Protein AF-A0A2V7NCJ1-F1 (afdb_monomer_lite)

Structure (mmCIF, N/CA/C/O backbone):
data_AF-A0A2V7NCJ1-F1
#
_entry.id   AF-A0A2V7NCJ1-F1
#
loop_
_atom_site.group_PDB
_atom_site.id
_atom_site.type_symbol
_atom_site.label_atom_id
_atom_site.label_alt_id
_atom_site.label_comp_id
_atom_site.label_asym_id
_atom_site.label_entity_id
_atom_site.label_seq_id
_atom_site.pdbx_PDB_ins_code
_atom_site.Cartn_x
_atom_site.Cartn_y
_atom_site.Cartn_z
_atom_site.occupancy
_atom_site.B_iso_or_equiv
_atom_site.auth_seq_id
_atom_site.auth_comp_id
_atom_site.auth_asym_id
_atom_site.auth_atom_id
_atom_site.pdbx_PDB_model_num
ATOM 1 N N . MET A 1 1 ? -5.889 59.693 -42.603 1.00 35.53 1 MET A N 1
ATOM 2 C CA . MET A 1 1 ? -6.412 58.778 -43.641 1.00 35.53 1 MET A CA 1
ATOM 3 C C . MET A 1 1 ? -6.091 57.349 -43.224 1.00 35.53 1 MET A C 1
ATOM 5 O O . MET A 1 1 ? -4.919 57.024 -43.203 1.00 35.53 1 MET A O 1
ATOM 9 N N . ASN A 1 2 ? -7.131 56.576 -42.871 1.00 34.09 2 ASN A N 1
ATOM 10 C CA . ASN A 1 2 ? -7.208 55.107 -42.706 1.00 34.09 2 ASN A CA 1
ATOM 11 C C . ASN A 1 2 ? -6.248 54.389 -41.733 1.00 34.09 2 ASN A C 1
ATOM 13 O O . ASN A 1 2 ? -5.055 54.616 -41.759 1.00 34.09 2 ASN A O 1
ATOM 17 N N . ARG A 1 3 ? -6.632 53.391 -40.930 1.00 34.22 3 ARG A N 1
ATOM 18 C CA . ARG A 1 3 ? -7.898 52.811 -40.436 1.00 34.22 3 ARG A CA 1
ATOM 19 C C . ARG A 1 3 ? -7.436 51.680 -39.490 1.00 34.22 3 ARG A C 1
ATOM 21 O O . ARG A 1 3 ? -6.764 50.765 -39.939 1.00 34.22 3 ARG A O 1
ATOM 28 N N . ILE A 1 4 ? -7.779 51.763 -38.205 1.00 40.84 4 ILE A N 1
ATOM 29 C CA . ILE A 1 4 ? -8.495 50.714 -37.450 1.00 40.84 4 ILE A CA 1
ATOM 30 C C . ILE A 1 4 ? -8.145 49.260 -37.824 1.00 40.84 4 ILE A C 1
ATOM 32 O O . ILE A 1 4 ? -8.660 48.752 -38.813 1.00 40.84 4 ILE A O 1
ATOM 36 N N . THR A 1 5 ? -7.449 48.550 -36.928 1.00 34.31 5 THR A N 1
ATOM 37 C CA . THR A 1 5 ? -7.836 47.177 -36.549 1.00 34.31 5 THR A CA 1
ATOM 38 C C . THR A 1 5 ? -7.621 46.976 -35.042 1.00 34.31 5 THR A C 1
ATOM 40 O O . THR A 1 5 ? -6.713 47.544 -34.446 1.00 34.31 5 THR A O 1
ATOM 43 N N . ARG A 1 6 ? -8.566 46.261 -34.435 1.00 34.06 6 ARG A N 1
ATOM 44 C CA . ARG A 1 6 ? -8.876 46.118 -33.007 1.00 34.06 6 ARG A CA 1
ATOM 45 C C . ARG A 1 6 ? -7.904 45.225 -32.219 1.00 34.06 6 ARG A C 1
ATOM 47 O O . ARG A 1 6 ? -7.301 44.335 -32.795 1.00 34.06 6 ARG A O 1
ATOM 54 N N . LEU A 1 7 ? -7.906 45.472 -30.898 1.00 32.31 7 LEU A N 1
ATOM 55 C CA . LEU A 1 7 ? -7.876 44.551 -29.742 1.00 32.31 7 LEU A CA 1
ATOM 56 C C . LEU A 1 7 ? -7.152 43.201 -29.907 1.00 32.31 7 LEU A C 1
ATOM 58 O O . LEU A 1 7 ? -7.513 42.416 -30.768 1.00 32.31 7 LEU A O 1
ATOM 62 N N . VAL A 1 8 ? -6.310 42.826 -28.940 1.00 26.94 8 VAL A N 1
ATOM 63 C CA . VAL A 1 8 ? -6.709 42.132 -27.696 1.00 26.94 8 VAL A CA 1
ATOM 64 C C . VAL A 1 8 ? -5.544 42.250 -26.705 1.00 26.94 8 VAL A C 1
ATOM 66 O O . VAL A 1 8 ? -4.434 41.800 -26.971 1.00 26.94 8 VAL A O 1
ATOM 69 N N . VAL A 1 9 ? -5.807 42.857 -25.547 1.00 32.44 9 VAL A N 1
ATOM 70 C CA . VAL A 1 9 ? -4.971 42.712 -24.352 1.00 32.44 9 VAL A CA 1
ATOM 71 C C . VAL A 1 9 ? -5.179 41.281 -23.865 1.00 32.44 9 VAL A C 1
ATOM 73 O O . VAL A 1 9 ? -6.146 40.989 -23.167 1.00 32.44 9 VAL A O 1
ATOM 76 N N . ALA A 1 10 ? -4.310 40.369 -24.291 1.00 28.86 10 ALA A N 1
ATOM 77 C CA . ALA A 1 10 ? -4.161 39.088 -23.628 1.00 28.86 10 ALA A CA 1
ATOM 78 C C . ALA A 1 10 ? -3.252 39.328 -22.425 1.00 28.86 10 ALA A C 1
ATOM 80 O O . ALA A 1 10 ? -2.030 39.400 -22.548 1.00 28.86 10 ALA A O 1
ATOM 81 N N . ALA A 1 11 ? -3.877 39.490 -21.260 1.00 31.00 11 ALA A N 1
ATOM 82 C CA . ALA A 1 11 ? -3.231 39.204 -19.996 1.00 31.00 11 ALA A CA 1
ATOM 83 C C . ALA A 1 11 ? -2.729 37.756 -20.071 1.00 31.00 11 ALA A C 1
ATOM 85 O O . ALA A 1 11 ? -3.499 36.808 -19.908 1.00 31.00 11 ALA A O 1
ATOM 86 N N . VAL A 1 12 ? -1.448 37.585 -20.399 1.00 29.81 12 VAL A N 1
ATOM 87 C CA . VAL A 1 12 ? -0.761 36.316 -20.199 1.00 29.81 12 VAL A CA 1
ATOM 88 C C . VAL A 1 12 ? -0.735 36.128 -18.693 1.00 29.81 12 VAL A C 1
ATOM 90 O O . VAL A 1 12 ? 0.016 36.791 -17.979 1.00 29.81 12 VAL A O 1
ATOM 93 N N . LEU A 1 13 ? -1.648 35.281 -18.224 1.00 30.94 13 LEU A N 1
ATOM 94 C CA . LEU A 1 13 ? -1.597 34.642 -16.924 1.00 30.94 13 LEU A CA 1
ATOM 95 C C . LEU A 1 13 ? -0.142 34.237 -16.670 1.00 30.94 13 LEU A C 1
ATOM 97 O O . LEU A 1 13 ? 0.363 33.310 -17.307 1.00 30.94 13 LEU A O 1
ATOM 101 N N . LEU A 1 14 ? 0.527 34.941 -15.753 1.00 32.34 14 LEU A N 1
ATOM 102 C CA . LEU A 1 14 ? 1.676 34.389 -15.054 1.00 32.34 14 LEU A CA 1
ATOM 103 C C . LEU A 1 14 ? 1.153 33.167 -14.299 1.00 32.34 14 LEU A C 1
ATOM 105 O O . LEU A 1 14 ? 0.714 33.253 -13.154 1.00 32.34 14 LEU A O 1
ATOM 109 N N . LEU A 1 15 ? 1.169 32.018 -14.972 1.00 29.67 15 LEU A N 1
ATOM 110 C CA . LEU A 1 15 ? 1.311 30.749 -14.287 1.00 29.67 15 LEU A CA 1
ATOM 111 C C . LEU A 1 15 ? 2.536 30.903 -13.377 1.00 29.67 15 LEU A C 1
ATOM 113 O O . LEU A 1 15 ? 3.565 31.397 -13.856 1.00 29.67 15 LEU A O 1
ATOM 117 N N . PRO A 1 16 ? 2.460 30.525 -12.091 1.00 31.61 16 PRO A N 1
ATOM 118 C CA . PRO A 1 16 ? 3.664 30.434 -11.290 1.00 31.61 16 PRO A CA 1
ATOM 119 C C . PRO A 1 16 ? 4.591 29.485 -12.045 1.00 31.61 16 PRO A C 1
ATOM 121 O O . PRO A 1 16 ? 4.240 28.325 -12.275 1.00 31.61 16 PRO A O 1
ATOM 124 N N . GLN A 1 17 ? 5.730 30.000 -12.514 1.00 35.44 17 GLN A N 1
ATOM 125 C CA . GLN A 1 17 ? 6.781 29.138 -13.022 1.00 35.44 17 GLN A CA 1
ATOM 126 C C . GLN A 1 17 ? 7.066 28.145 -11.901 1.00 35.44 17 GLN A C 1
ATOM 128 O O . GLN A 1 17 ? 7.427 28.539 -10.790 1.00 35.44 17 GLN A O 1
ATOM 133 N N . LEU A 1 18 ? 6.802 26.866 -12.175 1.00 34.97 18 LEU A N 1
ATOM 134 C CA . LEU A 1 18 ? 7.212 25.779 -11.301 1.00 34.97 18 LEU A CA 1
ATOM 135 C C . LEU A 1 18 ? 8.687 26.019 -10.952 1.00 34.97 18 LEU A C 1
ATOM 137 O O . LEU A 1 18 ? 9.448 26.381 -11.855 1.00 34.97 18 LEU A O 1
ATOM 141 N N . PRO A 1 19 ? 9.086 25.877 -9.676 1.00 37.97 19 PRO A N 1
ATOM 142 C CA . PRO A 1 19 ? 10.441 26.197 -9.252 1.00 37.97 19 PRO A CA 1
ATOM 143 C C . PRO A 1 19 ? 11.425 25.480 -10.174 1.00 37.97 19 PRO A C 1
ATOM 145 O O . PRO A 1 19 ? 11.302 24.265 -10.384 1.00 37.97 19 PRO A O 1
ATOM 148 N N . SER A 1 20 ? 12.342 26.255 -10.767 1.00 46.06 20 SER A N 1
ATOM 149 C CA . SER A 1 20 ? 13.365 25.734 -11.666 1.00 46.06 20 SER A CA 1
ATOM 150 C C . SER A 1 20 ? 14.022 24.523 -11.008 1.00 46.06 20 SER A C 1
ATOM 152 O O . SER A 1 20 ? 14.222 24.481 -9.790 1.00 46.06 20 SER A O 1
ATOM 154 N N . ALA A 1 21 ? 14.279 23.482 -11.802 1.00 48.81 21 ALA A N 1
ATOM 155 C CA . ALA A 1 21 ? 15.089 22.360 -11.355 1.00 48.81 21 ALA A CA 1
ATOM 156 C C . ALA A 1 21 ? 16.373 22.942 -10.744 1.00 48.81 21 ALA A C 1
ATOM 158 O O . ALA A 1 21 ? 17.119 23.611 -11.454 1.00 48.81 21 ALA A O 1
ATOM 159 N N . ALA A 1 22 ? 16.526 22.778 -9.427 1.00 56.03 22 ALA A N 1
ATOM 160 C CA . ALA A 1 22 ? 17.437 23.555 -8.596 1.00 56.03 22 ALA A CA 1
ATOM 161 C C . ALA A 1 22 ? 18.847 23.663 -9.198 1.00 56.03 22 ALA A C 1
ATOM 163 O O . ALA A 1 22 ? 19.348 22.706 -9.794 1.00 56.03 22 ALA A O 1
ATOM 164 N N . ASP A 1 23 ? 19.503 24.807 -9.015 1.00 66.19 23 ASP A N 1
ATOM 165 C CA . ASP A 1 23 ? 20.934 24.927 -9.283 1.00 66.19 23 ASP A CA 1
ATOM 166 C C . ASP A 1 23 ? 21.690 24.014 -8.309 1.00 66.19 23 ASP A C 1
ATOM 168 O O . ASP A 1 23 ? 21.520 24.112 -7.096 1.00 66.19 23 ASP A O 1
ATOM 172 N N . TRP A 1 24 ? 22.483 23.082 -8.842 1.00 75.06 24 TRP A N 1
ATOM 173 C CA . TRP A 1 24 ? 23.321 22.169 -8.062 1.00 75.06 24 TRP A CA 1
ATOM 174 C C . TRP A 1 24 ? 24.670 22.842 -7.785 1.00 75.06 24 TRP A C 1
ATOM 176 O O . TRP A 1 24 ? 25.459 22.996 -8.723 1.00 75.06 24 TRP A O 1
ATOM 186 N N . PRO A 1 25 ? 24.962 23.262 -6.539 1.00 77.00 25 PRO A N 1
ATOM 187 C CA . PRO A 1 25 ? 26.193 23.981 -6.235 1.00 77.00 25 PRO A CA 1
ATOM 188 C C . PRO A 1 25 ? 27.424 23.140 -6.586 1.00 77.00 25 PRO A C 1
ATOM 190 O O . PRO A 1 25 ? 27.509 21.972 -6.212 1.00 77.00 25 PRO A O 1
ATOM 193 N N . GLY A 1 26 ? 28.377 23.734 -7.306 1.00 82.19 26 GLY A N 1
ATOM 194 C CA . GLY A 1 26 ? 29.603 23.055 -7.743 1.00 82.19 26 GLY A CA 1
ATOM 195 C C . GLY A 1 26 ? 29.498 22.295 -9.071 1.00 82.19 26 GLY A C 1
ATOM 196 O O . GLY A 1 26 ? 30.503 21.749 -9.514 1.00 82.19 26 GLY A O 1
ATOM 197 N N . TYR A 1 27 ? 28.334 22.295 -9.731 1.00 90.94 27 TYR A N 1
ATOM 198 C CA . TYR A 1 27 ? 28.146 21.688 -11.051 1.00 90.94 27 TYR A CA 1
ATOM 199 C C . TYR A 1 27 ? 27.976 22.766 -12.122 1.00 90.94 27 TYR A C 1
ATOM 201 O O . TYR A 1 27 ? 27.098 23.623 -12.019 1.00 90.94 27 TYR A O 1
ATOM 209 N N . GLU A 1 28 ? 28.777 22.702 -13.185 1.00 94.38 28 GLU A N 1
ATOM 210 C CA . GLU A 1 28 ? 28.618 23.604 -14.328 1.00 94.38 28 GLU A CA 1
ATOM 211 C C . GLU A 1 28 ? 27.304 23.298 -15.057 1.00 94.38 28 GLU A C 1
ATOM 213 O O . GLU A 1 28 ? 27.095 22.183 -15.544 1.00 94.38 28 GLU A O 1
ATOM 218 N N . LYS A 1 29 ? 26.411 24.291 -15.114 1.00 95.19 29 LYS A N 1
ATOM 219 C CA . LYS A 1 29 ? 25.142 24.203 -15.832 1.00 95.19 29 LYS A CA 1
ATOM 220 C C . LYS A 1 29 ? 25.374 24.365 -17.329 1.00 95.19 29 LYS A C 1
ATOM 222 O O . LYS A 1 29 ? 25.878 25.400 -17.752 1.00 95.19 29 LYS A O 1
ATOM 227 N N . LEU A 1 30 ? 24.943 23.382 -18.114 1.00 97.06 30 LEU A N 1
ATOM 228 C CA . LEU A 1 30 ? 24.976 23.464 -19.573 1.00 97.06 30 LEU A CA 1
ATOM 229 C C . LEU A 1 30 ? 23.615 23.872 -20.143 1.00 97.06 30 LEU A C 1
ATOM 231 O O . LEU A 1 30 ? 22.570 23.590 -19.552 1.00 97.06 30 LEU A O 1
ATOM 235 N N . THR A 1 31 ? 23.630 24.496 -21.319 1.00 97.56 31 THR A N 1
ATOM 236 C CA . THR A 1 31 ? 22.451 24.640 -22.182 1.00 97.56 31 THR A CA 1
ATOM 237 C C . THR A 1 31 ? 22.322 23.442 -23.126 1.00 97.56 31 THR A C 1
ATOM 239 O O . THR A 1 31 ? 23.276 22.686 -23.330 1.00 97.56 31 THR A O 1
ATOM 242 N N . ARG A 1 32 ? 21.146 23.263 -23.745 1.00 97.44 32 ARG A N 1
ATOM 243 C CA . ARG A 1 32 ? 20.945 22.211 -24.757 1.00 97.44 32 ARG A CA 1
ATOM 244 C C . ARG A 1 32 ? 21.935 22.365 -25.915 1.00 97.44 32 ARG A C 1
ATOM 246 O O . ARG A 1 32 ? 22.478 21.373 -26.387 1.00 97.44 32 ARG A O 1
ATOM 253 N N . GLU A 1 33 ? 22.192 23.593 -26.355 1.00 98.00 33 GLU A N 1
ATOM 254 C CA . GLU A 1 33 ? 23.094 23.899 -27.471 1.00 98.00 33 GLU A CA 1
ATOM 255 C C . GLU A 1 33 ? 24.533 23.493 -27.146 1.00 98.00 33 GLU A C 1
ATOM 257 O O . GLU A 1 33 ? 25.197 22.890 -27.985 1.00 98.00 33 GLU A O 1
ATOM 262 N N . GLN A 1 34 ? 24.994 23.752 -25.917 1.00 98.12 34 GLN A N 1
ATOM 263 C CA . GLN A 1 34 ? 26.318 23.323 -25.458 1.00 98.12 34 GLN A CA 1
ATOM 264 C C . GLN A 1 34 ? 26.437 21.795 -25.411 1.00 98.12 34 GLN A C 1
ATOM 266 O O . GLN A 1 34 ? 27.464 21.249 -25.807 1.00 98.12 34 GLN A O 1
ATOM 271 N N . VAL A 1 35 ? 25.379 21.095 -24.983 1.00 98.25 35 VAL A N 1
ATOM 272 C CA . VAL A 1 35 ? 25.334 19.624 -25.006 1.00 98.25 35 VAL A CA 1
ATOM 273 C C . VAL A 1 35 ? 25.432 19.093 -26.437 1.00 98.25 35 VAL A C 1
ATOM 275 O O . VAL A 1 35 ? 26.230 18.198 -26.708 1.00 98.25 35 VAL A O 1
ATOM 278 N N . VAL A 1 36 ? 24.659 19.660 -27.368 1.00 98.06 36 VAL A N 1
ATOM 279 C CA . VAL A 1 36 ? 24.679 19.259 -28.783 1.00 98.06 36 VAL A CA 1
ATOM 280 C C . VAL A 1 36 ? 26.040 19.537 -29.425 1.00 98.06 36 VAL A C 1
ATOM 282 O O . VAL A 1 36 ? 26.543 18.686 -30.153 1.00 98.06 36 VAL A O 1
ATOM 285 N N . ALA A 1 37 ? 26.656 20.686 -29.134 1.00 97.44 37 ALA A N 1
ATOM 286 C CA . ALA A 1 37 ? 27.987 21.023 -29.636 1.00 97.44 37 ALA A CA 1
ATOM 287 C C . ALA A 1 37 ? 29.050 20.030 -29.137 1.00 97.44 37 ALA A C 1
ATOM 289 O O . ALA A 1 37 ? 29.797 19.482 -29.943 1.00 97.44 37 ALA A O 1
ATOM 290 N N . ALA A 1 38 ? 29.053 19.715 -27.837 1.00 96.88 38 ALA A N 1
ATOM 291 C CA . ALA A 1 38 ? 29.985 18.746 -27.260 1.00 96.88 38 ALA A CA 1
ATOM 292 C C . ALA A 1 38 ? 29.824 17.335 -27.861 1.00 96.88 38 ALA A C 1
ATOM 294 O O . ALA A 1 38 ? 30.809 16.632 -28.078 1.00 96.88 38 ALA A O 1
ATOM 295 N N . LEU A 1 39 ? 28.590 16.918 -28.164 1.00 96.94 39 LEU A N 1
ATOM 296 C CA . LEU A 1 39 ? 28.320 15.641 -28.834 1.00 96.94 39 LEU A CA 1
ATOM 297 C C . LEU A 1 39 ? 28.763 15.638 -30.302 1.00 96.94 39 LEU A C 1
ATOM 299 O O . LEU A 1 39 ? 29.217 14.606 -30.789 1.00 96.94 39 LEU A O 1
ATOM 303 N N . ALA A 1 40 ? 28.659 16.770 -31.001 1.00 95.12 40 ALA A N 1
ATOM 304 C CA . ALA A 1 40 ? 29.097 16.896 -32.392 1.00 95.12 40 ALA A CA 1
ATOM 305 C C . ALA A 1 40 ? 30.626 16.807 -32.548 1.00 95.12 40 ALA A C 1
ATOM 307 O O . ALA A 1 40 ? 31.111 16.380 -33.594 1.00 95.12 40 ALA A O 1
ATOM 308 N N . GLU A 1 41 ? 31.379 17.185 -31.513 1.00 93.25 41 GLU A N 1
ATOM 309 C CA . GLU A 1 41 ? 32.845 17.094 -31.474 1.00 93.25 41 GLU A CA 1
ATOM 310 C C . GLU A 1 41 ? 33.357 15.714 -31.021 1.00 93.25 41 GLU A C 1
ATOM 312 O O . GLU A 1 41 ? 34.547 15.410 -31.153 1.00 93.25 41 GLU A O 1
ATOM 317 N N . ALA A 1 42 ? 32.475 14.858 -30.499 1.00 92.62 42 ALA A N 1
ATOM 318 C CA . ALA A 1 42 ? 32.846 13.551 -29.981 1.00 92.62 42 ALA A CA 1
ATOM 319 C C . ALA A 1 42 ? 33.207 12.552 -31.090 1.00 92.62 42 ALA A C 1
ATOM 321 O O . ALA A 1 42 ? 32.682 12.562 -32.203 1.00 92.62 42 ALA A O 1
ATOM 322 N N . SER A 1 43 ? 34.091 11.616 -30.753 1.00 90.12 43 SER A N 1
ATOM 323 C CA . SER A 1 43 ? 34.511 10.526 -31.634 1.00 90.12 43 SER A CA 1
ATOM 324 C C . SER A 1 43 ? 34.608 9.208 -30.867 1.00 90.12 43 SER A C 1
ATOM 326 O O . SER A 1 43 ? 34.530 9.171 -29.641 1.00 90.12 43 SER A O 1
ATOM 328 N N . ALA A 1 44 ? 34.823 8.097 -31.577 1.00 83.94 44 ALA A N 1
ATOM 329 C CA . ALA A 1 44 ? 34.977 6.787 -30.940 1.00 83.94 44 ALA A CA 1
ATOM 330 C C . ALA A 1 44 ? 36.190 6.707 -29.987 1.00 83.94 44 ALA A C 1
ATOM 332 O O . ALA A 1 44 ? 36.149 5.943 -29.026 1.00 83.94 44 ALA A O 1
ATOM 333 N N . SER A 1 45 ? 37.255 7.477 -30.242 1.00 88.38 45 SER A N 1
ATOM 334 C CA . SER A 1 45 ? 38.440 7.563 -29.373 1.00 88.38 45 SER A CA 1
ATOM 335 C C . SER A 1 45 ? 38.318 8.623 -28.278 1.00 88.38 45 SER A C 1
ATOM 337 O O . SER A 1 45 ? 39.027 8.541 -27.280 1.00 88.38 45 SER A O 1
ATOM 339 N N . THR A 1 46 ? 37.423 9.596 -28.460 1.00 91.88 46 THR A N 1
ATOM 340 C CA . THR A 1 46 ? 37.213 10.718 -27.537 1.00 91.88 46 THR A CA 1
ATOM 341 C C . THR A 1 46 ? 35.708 10.911 -27.331 1.00 91.88 46 THR A C 1
ATOM 343 O O . THR A 1 46 ? 35.099 11.726 -28.029 1.00 91.88 46 THR A O 1
ATOM 346 N N . PRO A 1 47 ? 35.076 10.128 -26.436 1.00 92.25 47 PRO A N 1
ATOM 347 C CA . PRO A 1 47 ? 33.653 10.270 -26.146 1.00 92.25 47 PRO A CA 1
ATOM 348 C C . PRO A 1 47 ? 33.333 11.653 -25.571 1.00 92.25 47 PRO A C 1
ATOM 350 O O . PRO A 1 47 ? 34.173 12.248 -24.897 1.00 92.25 47 PRO A O 1
ATOM 353 N N . ALA A 1 48 ? 32.107 12.141 -25.786 1.00 96.81 48 ALA A N 1
ATOM 354 C CA . ALA A 1 48 ? 31.648 13.370 -25.144 1.00 96.81 48 ALA A CA 1
ATOM 355 C C . ALA A 1 48 ? 31.714 13.226 -23.619 1.00 96.81 48 ALA A C 1
ATOM 357 O O . ALA A 1 48 ? 31.250 12.219 -23.069 1.00 96.81 48 ALA A O 1
ATOM 358 N N . ASP A 1 49 ? 32.275 14.233 -22.952 1.00 96.88 49 ASP A N 1
ATOM 359 C CA . ASP A 1 49 ? 32.473 14.226 -21.508 1.00 96.88 49 ASP A CA 1
ATOM 360 C C . ASP A 1 49 ? 31.575 15.248 -20.810 1.00 96.88 49 ASP A C 1
ATOM 362 O O . ASP A 1 49 ? 31.725 16.463 -20.941 1.00 96.88 49 ASP A O 1
ATOM 366 N N . PHE A 1 50 ? 30.636 14.721 -20.037 1.00 97.69 50 PHE A N 1
ATOM 367 C CA . PHE A 1 50 ? 29.708 15.449 -19.186 1.00 97.69 50 PHE A CA 1
ATOM 368 C C . PHE A 1 50 ? 29.956 15.146 -17.706 1.00 97.69 50 PHE A C 1
ATOM 370 O O . PHE A 1 50 ? 29.042 15.295 -16.887 1.00 97.69 50 PHE A O 1
ATOM 377 N N . TYR A 1 51 ? 31.177 14.728 -17.351 1.00 96.81 51 TYR A N 1
ATOM 378 C CA . TYR A 1 51 ? 31.563 14.484 -15.969 1.00 96.81 51 TYR A CA 1
ATOM 379 C C . TYR A 1 51 ? 31.187 15.668 -15.071 1.00 96.81 51 TYR A C 1
ATOM 381 O O . TYR A 1 51 ? 31.623 16.802 -15.289 1.00 96.81 51 TYR A O 1
ATOM 389 N N . SER A 1 52 ? 30.372 15.394 -14.049 1.00 95.69 52 SER A N 1
ATOM 390 C CA . SER A 1 52 ? 29.953 16.385 -13.052 1.00 95.69 52 SER A CA 1
ATOM 391 C C . SER A 1 52 ? 29.309 17.655 -13.647 1.00 95.69 52 SER A C 1
ATOM 393 O O . SER A 1 52 ? 29.438 18.749 -13.088 1.00 95.69 52 SER A O 1
ATOM 395 N N . LYS A 1 53 ? 28.604 17.536 -14.781 1.00 97.19 53 LYS A N 1
ATOM 396 C CA . LYS A 1 53 ? 27.831 18.636 -15.386 1.00 97.19 53 LYS A CA 1
ATOM 397 C C . LYS A 1 53 ? 26.368 18.612 -14.946 1.00 97.19 53 LYS A C 1
ATOM 399 O O . LYS A 1 53 ? 25.792 17.553 -14.692 1.00 97.19 53 LYS A O 1
ATOM 404 N N . ASN A 1 54 ? 25.741 19.786 -14.889 1.00 97.19 54 ASN A N 1
ATOM 405 C CA . ASN A 1 54 ? 24.320 19.942 -14.585 1.00 97.19 54 ASN A CA 1
ATOM 406 C C . ASN A 1 54 ? 23.511 20.172 -15.870 1.00 97.19 54 ASN A C 1
ATOM 408 O O . ASN A 1 54 ? 23.562 21.231 -16.491 1.00 97.19 54 ASN A O 1
ATOM 412 N N . LEU A 1 55 ? 22.714 19.169 -16.219 1.00 97.75 55 LEU A N 1
ATOM 413 C CA . LEU A 1 55 ? 21.802 19.111 -17.356 1.00 97.75 55 LEU A CA 1
ATOM 414 C C . LEU A 1 55 ? 20.322 19.114 -16.901 1.00 97.75 55 LEU A C 1
ATOM 416 O O . LEU A 1 55 ? 19.415 18.818 -17.678 1.00 97.75 55 LEU A O 1
ATOM 420 N N . SER A 1 56 ? 20.053 19.432 -15.629 1.00 96.56 56 SER A N 1
ATOM 421 C CA . SER A 1 56 ? 18.713 19.346 -15.028 1.00 96.56 56 S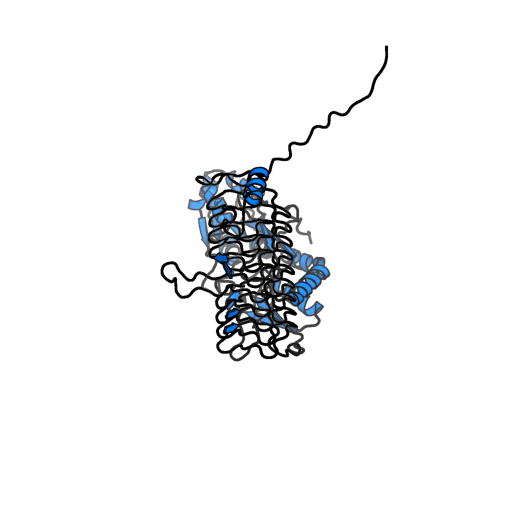ER A CA 1
ATOM 422 C C . SER A 1 56 ? 17.684 20.213 -15.758 1.00 96.56 56 SER A C 1
ATOM 424 O O . SER A 1 56 ? 17.975 21.347 -16.130 1.00 96.56 56 SER A O 1
ATOM 426 N N . GLY A 1 57 ? 16.462 19.722 -15.941 1.00 95.81 57 GLY A N 1
ATOM 427 C CA . GLY A 1 57 ? 15.380 20.487 -16.575 1.00 95.81 57 GLY A CA 1
ATOM 428 C C . GLY A 1 57 ? 15.576 20.818 -18.061 1.00 95.81 57 GLY A C 1
ATOM 429 O O . GLY A 1 57 ? 14.707 21.465 -18.639 1.00 95.81 57 GLY A O 1
ATOM 430 N N . LEU A 1 58 ? 16.677 20.390 -18.691 1.00 97.69 58 LEU A N 1
ATOM 431 C CA . LEU A 1 58 ? 16.862 20.567 -20.127 1.00 97.69 58 LEU A CA 1
ATOM 432 C C . LEU A 1 58 ? 15.904 19.663 -20.902 1.00 97.69 58 LEU A C 1
ATOM 434 O O . LEU A 1 58 ? 15.658 18.514 -20.522 1.00 97.69 58 LEU A O 1
ATOM 438 N N . ASP A 1 59 ? 15.426 20.163 -22.038 1.00 98.25 59 ASP A N 1
ATOM 439 C CA . ASP A 1 59 ? 14.949 19.280 -23.087 1.00 98.25 59 ASP A CA 1
ATOM 440 C C . ASP A 1 59 ? 16.167 18.670 -23.774 1.00 98.25 59 ASP A C 1
ATOM 442 O O . ASP A 1 59 ? 16.975 19.386 -24.359 1.00 98.25 59 ASP A O 1
ATOM 446 N N . LEU A 1 60 ? 16.300 17.353 -23.691 1.00 98.50 60 LEU A N 1
ATOM 447 C CA . LEU A 1 60 ? 17.337 16.516 -24.295 1.00 98.50 60 LEU A CA 1
ATOM 448 C C . LEU A 1 60 ? 16.708 15.393 -25.138 1.00 98.50 60 LEU A C 1
ATOM 450 O O . LEU A 1 60 ? 17.353 14.389 -25.442 1.00 98.50 60 LEU A O 1
ATOM 454 N N . SER A 1 61 ? 15.435 15.554 -25.510 1.00 98.56 61 SER A N 1
ATOM 455 C CA . SER A 1 61 ? 14.705 14.560 -26.286 1.00 98.56 61 SER A CA 1
ATOM 456 C C . SER A 1 61 ? 15.363 14.306 -27.643 1.00 98.56 61 SER A C 1
ATOM 458 O O . SER A 1 61 ? 15.851 15.233 -28.304 1.00 98.56 61 SER A O 1
ATOM 460 N N . GLY A 1 62 ? 15.402 13.025 -28.022 1.00 97.88 62 GLY A N 1
ATOM 461 C CA . GLY A 1 62 ? 15.967 12.528 -29.279 1.00 97.88 62 GLY A CA 1
ATOM 462 C C . GLY A 1 62 ? 17.481 12.694 -29.450 1.00 97.88 62 GLY A C 1
ATOM 463 O O . GLY A 1 62 ? 17.991 12.380 -30.522 1.00 97.88 62 GLY A O 1
ATOM 464 N N . ILE A 1 63 ? 18.207 13.195 -28.445 1.00 98.19 63 ILE A N 1
ATOM 465 C CA . ILE A 1 63 ? 19.656 13.406 -28.549 1.00 98.19 63 ILE A CA 1
ATOM 466 C C . ILE A 1 63 ? 20.398 12.064 -28.503 1.00 98.19 63 ILE A C 1
ATOM 468 O O . ILE A 1 63 ? 20.054 11.175 -27.720 1.00 98.19 63 ILE A O 1
ATOM 472 N N . ASP A 1 64 ? 21.441 11.937 -29.328 1.00 97.94 64 ASP A N 1
ATOM 473 C CA . ASP A 1 64 ? 22.350 10.793 -29.314 1.00 97.94 64 ASP A CA 1
ATOM 474 C C . ASP A 1 64 ? 23.532 11.031 -28.369 1.00 97.94 64 ASP A C 1
ATOM 476 O O . ASP A 1 64 ? 24.480 11.731 -28.709 1.00 97.94 64 ASP A O 1
ATOM 480 N N . PHE A 1 65 ? 23.464 10.441 -27.177 1.00 98.12 65 PHE A N 1
ATOM 481 C CA . PHE A 1 65 ? 24.528 10.422 -26.174 1.00 98.12 65 PHE A CA 1
ATOM 482 C C . PHE A 1 65 ? 25.407 9.172 -26.261 1.00 98.12 65 PHE A C 1
ATOM 484 O O . PHE A 1 65 ? 26.234 8.968 -25.375 1.00 98.12 65 PHE A O 1
ATOM 491 N N . LYS A 1 66 ? 25.236 8.301 -27.261 1.00 97.19 66 LYS A N 1
ATOM 492 C CA . LYS A 1 66 ? 25.843 6.965 -27.283 1.00 97.19 66 LYS A CA 1
ATOM 493 C C . LYS A 1 66 ? 27.318 6.959 -26.880 1.00 97.19 66 LYS A C 1
ATOM 495 O O . LYS A 1 66 ? 28.167 7.563 -27.529 1.00 97.19 66 LYS A O 1
ATOM 500 N N . GLY A 1 67 ? 27.628 6.199 -25.831 1.00 96.62 67 GLY A N 1
ATOM 501 C CA . GLY A 1 67 ? 28.991 6.045 -25.317 1.00 96.62 67 GLY A CA 1
ATOM 502 C C . GLY A 1 67 ? 29.542 7.240 -24.530 1.00 96.62 67 GLY A C 1
ATOM 503 O O . GLY A 1 67 ? 30.679 7.164 -24.075 1.00 96.62 67 GLY A O 1
ATOM 504 N N . ALA A 1 68 ? 28.775 8.318 -24.344 1.00 98.06 68 ALA A N 1
ATOM 505 C CA . ALA A 1 68 ? 29.212 9.492 -23.594 1.00 98.06 68 ALA A CA 1
ATOM 506 C C . ALA A 1 68 ? 29.495 9.170 -22.119 1.00 98.06 68 ALA A C 1
ATOM 508 O O . ALA A 1 68 ? 28.851 8.313 -21.495 1.00 98.06 68 ALA A O 1
ATOM 509 N N . ASN A 1 69 ? 30.438 9.915 -21.547 1.00 98.06 69 ASN A N 1
ATOM 510 C CA . ASN A 1 69 ? 30.700 9.913 -20.119 1.00 98.06 69 ASN A CA 1
ATOM 511 C C . ASN A 1 69 ? 29.757 10.901 -19.426 1.00 98.06 69 ASN A C 1
ATOM 513 O O . ASN A 1 69 ? 29.944 12.106 -19.499 1.00 98.06 69 ASN A O 1
ATOM 517 N N . LEU A 1 70 ? 28.747 10.390 -18.734 1.00 98.31 70 LEU A N 1
ATOM 518 C CA . LEU A 1 70 ? 27.797 11.149 -17.917 1.00 98.31 70 LEU A CA 1
ATOM 519 C C . LEU A 1 70 ? 28.017 10.880 -16.421 1.00 98.31 70 LEU A C 1
ATOM 521 O O . LEU A 1 70 ? 27.101 11.072 -15.622 1.00 98.31 70 LEU A O 1
ATOM 525 N N . THR A 1 71 ? 29.205 10.410 -16.030 1.00 97.88 71 THR A N 1
ATOM 526 C CA . THR A 1 71 ? 29.530 10.088 -14.634 1.00 97.88 71 THR A CA 1
ATOM 527 C C . THR A 1 71 ? 29.311 11.312 -13.749 1.00 97.88 71 THR A C 1
ATOM 529 O O . THR A 1 71 ? 29.761 12.412 -14.071 1.00 97.88 71 THR A O 1
ATOM 532 N N . ALA A 1 72 ? 28.602 11.129 -12.636 1.00 95.75 72 ALA A N 1
ATOM 533 C CA . ALA A 1 72 ? 28.193 12.201 -11.730 1.00 95.75 72 ALA A CA 1
ATOM 534 C C . ALA A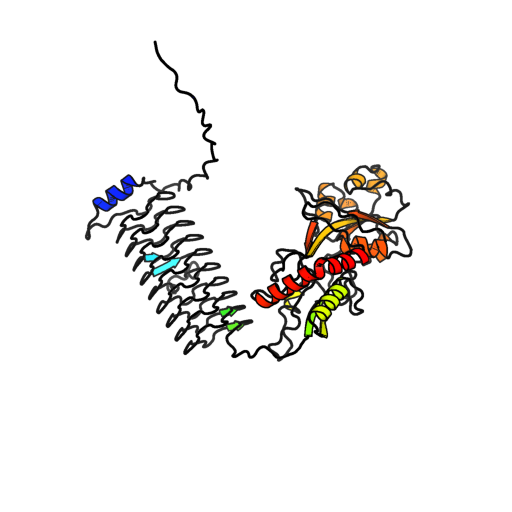 1 72 ? 27.370 13.330 -12.387 1.00 95.75 72 ALA A C 1
ATOM 536 O O . ALA A 1 72 ? 27.183 14.375 -11.780 1.00 95.75 72 ALA A O 1
ATOM 537 N N . ALA A 1 73 ? 26.851 13.173 -13.606 1.00 97.69 73 ALA A N 1
ATOM 538 C CA . ALA A 1 73 ? 26.006 14.195 -14.217 1.00 97.69 73 ALA A CA 1
ATOM 539 C C . ALA A 1 73 ? 24.652 14.319 -13.496 1.00 97.69 73 ALA A C 1
ATOM 541 O O . ALA A 1 73 ? 24.096 13.341 -12.985 1.00 97.69 73 ALA A O 1
ATOM 542 N N . VAL A 1 74 ? 24.088 15.527 -13.507 1.00 98.00 74 VAL A N 1
ATOM 543 C CA . VAL A 1 74 ? 22.781 15.827 -12.909 1.00 98.00 74 VAL A CA 1
ATOM 544 C C . VAL A 1 74 ? 21.762 16.089 -14.014 1.00 98.00 74 VAL A C 1
ATOM 546 O O . VAL A 1 74 ? 21.805 17.112 -14.686 1.00 98.00 74 VAL A O 1
ATOM 549 N N . LEU A 1 75 ? 20.829 15.164 -14.186 1.00 97.81 75 LEU A N 1
ATOM 550 C CA . LEU A 1 75 ? 19.778 15.101 -15.206 1.00 97.81 75 LEU A CA 1
ATOM 551 C C . LEU A 1 75 ? 18.375 15.272 -14.591 1.00 97.81 75 LEU A C 1
ATOM 553 O O . LEU A 1 75 ? 17.372 14.966 -15.241 1.00 97.81 75 LEU A O 1
ATOM 557 N N . ASN A 1 76 ? 18.274 15.725 -13.339 1.00 97.19 76 ASN A N 1
ATOM 558 C CA . ASN A 1 76 ? 17.007 15.813 -12.611 1.00 97.19 76 ASN A CA 1
ATOM 559 C C . ASN A 1 76 ? 15.955 16.597 -13.403 1.00 97.19 76 ASN A C 1
ATOM 561 O O . ASN A 1 76 ? 16.217 17.696 -13.897 1.00 97.19 76 ASN A O 1
ATOM 565 N N . ARG A 1 77 ? 14.747 16.033 -13.511 1.00 96.81 77 ARG A N 1
ATOM 566 C CA . ARG A 1 77 ? 13.602 16.624 -14.229 1.00 96.81 77 ARG A CA 1
ATOM 567 C C . ARG A 1 77 ? 13.880 16.995 -15.696 1.00 96.81 77 ARG A C 1
ATOM 569 O O . ARG A 1 77 ? 13.158 17.813 -16.257 1.00 96.81 77 ARG A O 1
ATOM 576 N N . SER A 1 78 ? 14.925 16.442 -16.317 1.00 98.00 78 SER A N 1
ATOM 577 C CA . SER A 1 78 ? 15.189 16.630 -17.749 1.00 98.00 78 SER A CA 1
ATOM 578 C C . SER A 1 78 ? 14.237 15.790 -18.606 1.00 98.00 78 SER A C 1
ATOM 580 O O . SER A 1 78 ? 13.702 14.768 -18.161 1.00 98.00 78 SER A O 1
ATOM 582 N N . ASN A 1 79 ? 14.021 16.217 -19.850 1.00 98.75 79 ASN A N 1
ATOM 583 C CA . ASN A 1 79 ? 13.295 15.438 -20.846 1.00 98.75 79 ASN A CA 1
ATOM 584 C C . ASN A 1 79 ? 14.286 14.692 -21.745 1.00 98.75 79 ASN A C 1
ATOM 586 O O . ASN A 1 79 ? 14.883 15.288 -22.624 1.00 98.75 79 ASN A O 1
ATOM 590 N N . LEU A 1 80 ? 14.424 13.387 -21.556 1.00 98.75 80 LEU A N 1
ATOM 591 C CA . LEU A 1 80 ? 15.266 12.465 -22.328 1.00 98.75 80 LEU A CA 1
ATOM 592 C C . LEU A 1 80 ? 14.415 11.534 -23.210 1.00 98.75 80 LEU A C 1
ATOM 594 O O . LEU A 1 80 ? 14.843 10.433 -23.556 1.00 98.75 80 LEU A O 1
ATOM 598 N N . THR A 1 81 ? 13.191 11.945 -23.562 1.00 98.88 81 THR A N 1
ATOM 599 C CA . THR A 1 81 ? 12.286 11.123 -24.378 1.00 98.88 81 THR A CA 1
ATOM 600 C C . THR A 1 81 ? 12.963 10.727 -25.690 1.00 98.88 81 THR A C 1
ATOM 602 O O . THR A 1 81 ? 13.409 11.593 -26.445 1.00 98.88 81 THR A O 1
ATOM 605 N N . GLY A 1 82 ? 13.050 9.424 -25.960 1.00 98.56 82 GLY A N 1
ATOM 606 C CA . GLY A 1 82 ? 13.677 8.882 -27.168 1.00 98.56 82 GLY A CA 1
ATOM 607 C C . GLY A 1 82 ? 15.179 9.156 -27.312 1.00 98.56 82 GLY A C 1
ATOM 608 O O . GLY A 1 82 ? 15.714 8.958 -28.399 1.00 98.56 82 GLY A O 1
ATOM 609 N N . ALA A 1 83 ? 15.863 9.638 -26.269 1.00 98.75 83 ALA A N 1
ATOM 610 C CA . ALA A 1 83 ? 17.306 9.853 -26.315 1.00 98.75 83 ALA A CA 1
ATOM 611 C C . ALA A 1 83 ? 18.058 8.514 -26.406 1.00 98.75 83 ALA A C 1
ATOM 613 O O . ALA A 1 83 ? 17.649 7.513 -25.809 1.00 98.75 83 ALA A O 1
ATOM 614 N N . ASN A 1 84 ? 19.180 8.499 -27.126 1.00 98.69 84 ASN A N 1
ATOM 615 C CA . ASN A 1 84 ? 20.062 7.340 -27.200 1.00 98.69 84 ASN A CA 1
ATOM 616 C C . ASN A 1 84 ? 21.183 7.469 -26.165 1.00 98.69 84 ASN A C 1
ATOM 618 O O . ASN A 1 84 ? 22.181 8.135 -26.392 1.00 98.69 84 ASN A O 1
ATOM 622 N N . LEU A 1 85 ? 21.011 6.805 -25.030 1.00 98.62 85 LEU A N 1
ATOM 623 C CA . LEU A 1 85 ? 21.959 6.687 -23.920 1.00 98.62 85 LEU A CA 1
ATOM 624 C C . LEU A 1 85 ? 22.692 5.329 -23.942 1.00 98.62 85 LEU A C 1
ATOM 626 O O . LEU A 1 85 ? 23.236 4.881 -22.926 1.00 98.62 85 LEU A O 1
ATOM 630 N N . SER A 1 86 ? 22.684 4.623 -25.079 1.00 98.56 86 SER A N 1
ATOM 631 C CA . SER A 1 86 ? 23.285 3.294 -25.162 1.00 98.56 86 SER A CA 1
ATOM 632 C C . SER A 1 86 ? 24.791 3.363 -24.904 1.00 98.56 86 SER A C 1
ATOM 634 O O . SER A 1 86 ? 25.507 4.213 -25.437 1.00 98.56 86 SER A O 1
ATOM 636 N N . ARG A 1 87 ? 25.289 2.443 -24.072 1.00 97.62 87 ARG A N 1
ATOM 637 C CA . ARG A 1 87 ? 26.698 2.355 -23.647 1.00 97.62 87 ARG A CA 1
ATOM 638 C C . ARG A 1 87 ? 27.244 3.594 -22.925 1.00 97.62 87 ARG A C 1
ATOM 640 O O . ARG A 1 87 ? 28.457 3.697 -22.766 1.00 97.62 87 ARG A O 1
ATOM 647 N N . CYS A 1 88 ? 26.394 4.523 -22.485 1.00 98.19 88 CYS A N 1
ATOM 648 C CA . CYS A 1 88 ? 26.834 5.643 -21.658 1.00 98.19 88 CYS A CA 1
ATOM 649 C C . CYS A 1 88 ? 27.331 5.170 -20.291 1.00 98.19 88 CYS A C 1
ATOM 651 O O . CYS A 1 88 ? 26.831 4.184 -19.739 1.00 98.19 88 CYS A O 1
ATOM 653 N N . ASN A 1 89 ? 28.252 5.931 -19.706 1.00 98.25 89 ASN A N 1
ATOM 654 C CA . ASN A 1 89 ? 28.587 5.799 -18.294 1.00 98.25 89 ASN A CA 1
ATOM 655 C C . ASN A 1 89 ? 27.800 6.827 -17.473 1.00 98.25 89 ASN A C 1
ATOM 657 O O . ASN A 1 89 ? 28.093 8.010 -17.533 1.00 98.25 89 ASN A O 1
ATOM 661 N N . LEU A 1 90 ? 26.805 6.371 -16.720 1.00 98.19 90 LEU A N 1
ATOM 662 C CA . LEU A 1 90 ? 25.905 7.132 -15.843 1.00 98.19 90 LEU A CA 1
ATOM 663 C C . LEU A 1 90 ? 26.174 6.810 -14.359 1.00 98.19 90 LEU A C 1
ATOM 665 O O . LEU A 1 90 ? 25.279 6.829 -13.509 1.00 98.19 90 LEU A O 1
ATOM 669 N N . THR A 1 91 ? 27.411 6.427 -14.046 1.00 95.88 91 THR A N 1
ATOM 670 C CA . THR A 1 91 ? 27.800 6.047 -12.689 1.00 95.88 91 THR A CA 1
ATOM 671 C C . THR A 1 91 ? 27.726 7.261 -11.758 1.00 95.88 91 THR A C 1
ATOM 673 O O . THR A 1 91 ? 28.270 8.321 -12.056 1.00 95.88 91 THR A O 1
ATOM 676 N N . VAL A 1 92 ? 27.052 7.104 -10.616 1.00 93.94 92 VAL A N 1
ATOM 677 C CA . VAL A 1 92 ? 26.792 8.141 -9.598 1.00 93.94 92 VAL A CA 1
ATOM 678 C C . VAL A 1 92 ? 25.995 9.342 -10.135 1.00 93.94 92 VAL A C 1
ATOM 680 O O . VAL A 1 92 ? 26.057 10.436 -9.585 1.00 93.94 92 VAL A O 1
ATOM 683 N N . SER A 1 93 ? 25.242 9.166 -11.219 1.00 96.69 93 SER A N 1
ATOM 684 C CA . SER A 1 93 ? 24.449 10.243 -11.820 1.00 96.69 93 SER A CA 1
ATOM 685 C C . SER A 1 93 ? 23.061 10.359 -11.182 1.00 96.69 93 SER A C 1
ATOM 687 O O . SER A 1 93 ? 22.529 9.401 -10.614 1.00 96.69 93 SER A O 1
ATOM 689 N N . PHE A 1 94 ? 22.446 11.534 -11.310 1.00 97.31 94 PHE A N 1
ATOM 690 C CA . PHE A 1 94 ? 21.130 11.840 -10.743 1.00 97.31 94 PHE A CA 1
ATOM 691 C C . PHE A 1 94 ? 20.136 12.137 -11.858 1.00 97.31 94 PHE A C 1
ATOM 693 O O . PHE A 1 94 ? 20.413 12.963 -12.714 1.00 97.31 94 PHE A O 1
ATOM 700 N N . ALA A 1 95 ? 18.985 11.480 -11.870 1.00 97.75 95 ALA A N 1
ATOM 701 C CA . ALA A 1 95 ? 17.920 11.664 -12.853 1.00 97.75 95 ALA A CA 1
ATOM 702 C C . ALA A 1 95 ? 16.539 11.593 -12.177 1.00 97.75 95 ALA A C 1
ATOM 704 O O . ALA A 1 95 ? 15.583 11.035 -12.718 1.00 97.75 95 ALA A O 1
ATOM 705 N N . GLU A 1 96 ? 16.432 12.162 -10.975 1.00 97.12 96 GLU A N 1
ATOM 706 C CA . GLU A 1 96 ? 15.191 12.203 -10.202 1.00 97.12 96 GLU A CA 1
ATOM 707 C C . GLU A 1 96 ? 14.091 12.919 -10.997 1.00 97.12 96 GLU A C 1
ATOM 709 O O . GLU A 1 96 ? 14.273 14.046 -11.478 1.00 97.12 96 GLU A O 1
ATOM 714 N N . GLY A 1 97 ? 12.948 12.250 -11.164 1.00 96.06 97 GLY A N 1
ATOM 715 C CA . GLY A 1 97 ? 11.809 12.760 -11.927 1.00 96.06 97 GLY A CA 1
ATOM 716 C C . GLY A 1 97 ? 12.098 13.049 -13.406 1.00 96.06 97 GLY A C 1
ATOM 717 O O . GLY A 1 97 ? 11.325 13.770 -14.035 1.00 96.06 97 GLY A O 1
ATOM 718 N N . ALA A 1 98 ? 13.204 12.549 -13.969 1.00 98.44 98 ALA A N 1
ATOM 719 C CA . ALA A 1 98 ? 13.503 12.708 -15.389 1.00 98.44 98 ALA A CA 1
ATOM 720 C C . ALA A 1 98 ? 12.539 11.880 -16.254 1.00 98.44 98 ALA A C 1
ATOM 722 O O . ALA A 1 98 ? 12.065 10.813 -15.853 1.00 98.44 98 ALA A O 1
ATOM 723 N N . ASN A 1 99 ? 12.263 12.357 -17.466 1.00 98.81 99 ASN A N 1
ATOM 724 C CA . ASN A 1 99 ? 11.440 11.642 -18.434 1.00 98.81 99 ASN A CA 1
ATOM 725 C C . ASN A 1 99 ? 12.322 10.929 -19.465 1.00 98.81 99 ASN A C 1
ATOM 727 O O . ASN A 1 99 ? 12.789 11.555 -20.405 1.00 98.81 99 ASN A O 1
ATOM 731 N N . LEU A 1 100 ? 12.515 9.622 -19.310 1.00 98.75 100 LEU A N 1
ATOM 732 C CA . LEU A 1 100 ? 13.250 8.730 -20.213 1.00 98.75 100 LEU A CA 1
ATOM 733 C C . LEU A 1 100 ? 12.306 7.853 -21.058 1.00 98.75 100 LEU A C 1
ATOM 735 O O . LEU A 1 100 ? 12.664 6.738 -21.437 1.00 98.75 100 LEU A O 1
ATOM 739 N N . THR A 1 101 ? 11.084 8.318 -21.336 1.00 98.88 101 THR A N 1
ATOM 740 C CA . THR A 1 101 ? 10.116 7.550 -22.134 1.00 98.88 101 THR A CA 1
ATOM 741 C C . THR A 1 101 ? 10.734 7.148 -23.477 1.00 98.88 101 THR A C 1
ATOM 743 O O . THR A 1 101 ? 11.248 7.998 -24.205 1.00 98.88 101 THR A O 1
ATOM 746 N N . ASN A 1 102 ? 10.683 5.858 -23.815 1.00 98.75 102 ASN A N 1
ATOM 747 C CA . ASN A 1 102 ? 11.263 5.279 -25.035 1.00 98.75 102 ASN A CA 1
ATOM 748 C C . ASN A 1 102 ? 12.770 5.549 -25.245 1.00 98.75 102 ASN A C 1
ATOM 750 O O . ASN A 1 102 ? 13.253 5.435 -26.370 1.00 98.75 102 ASN A O 1
ATOM 754 N N . ALA A 1 103 ? 13.520 5.929 -24.205 1.00 98.75 103 ALA A N 1
ATOM 755 C CA . ALA A 1 103 ? 14.965 6.115 -24.312 1.00 98.75 103 ALA A CA 1
ATOM 756 C C . ALA A 1 103 ? 15.692 4.772 -24.501 1.00 98.75 103 ALA A C 1
ATOM 758 O O . ALA A 1 103 ? 15.268 3.734 -23.985 1.00 98.75 103 ALA A O 1
ATOM 759 N N . ASP A 1 104 ? 16.817 4.793 -25.212 1.00 98.88 104 ASP A N 1
ATOM 760 C CA . ASP A 1 104 ? 17.686 3.630 -25.394 1.00 98.88 104 ASP A CA 1
ATOM 761 C C . ASP A 1 104 ? 18.845 3.679 -24.396 1.00 98.88 104 ASP A C 1
ATOM 763 O O . ASP A 1 104 ? 19.741 4.495 -24.526 1.00 98.88 104 ASP A O 1
ATOM 767 N N . LEU A 1 105 ? 18.839 2.799 -23.403 1.00 98.75 105 LEU A N 1
ATOM 768 C CA . LEU A 1 105 ? 19.852 2.651 -22.354 1.00 98.75 105 LEU A CA 1
ATOM 769 C C . LEU A 1 105 ? 20.636 1.337 -22.510 1.00 98.75 105 LEU A C 1
ATOM 771 O O . LEU A 1 105 ? 21.259 0.865 -21.555 1.00 98.75 105 LEU A O 1
ATOM 775 N N . ARG A 1 106 ? 20.609 0.704 -23.693 1.00 98.75 106 ARG A N 1
ATOM 776 C CA . ARG A 1 106 ? 21.240 -0.607 -23.904 1.00 98.75 106 ARG A CA 1
ATOM 777 C C . ARG A 1 106 ? 22.721 -0.581 -23.545 1.00 98.75 106 ARG A C 1
ATOM 779 O O . ARG A 1 106 ? 23.490 0.215 -24.086 1.00 98.75 106 ARG A O 1
ATOM 786 N N . GLY A 1 107 ? 23.135 -1.488 -22.664 1.00 98.19 107 GLY A N 1
ATOM 787 C CA . GLY A 1 107 ? 24.526 -1.598 -22.221 1.00 98.19 107 GLY A CA 1
ATOM 788 C C . GLY A 1 107 ? 25.065 -0.385 -21.455 1.00 98.19 107 GLY A C 1
ATOM 789 O O . GLY A 1 107 ? 26.280 -0.252 -21.348 1.00 98.19 107 GLY A O 1
ATOM 790 N N . ALA A 1 108 ? 24.209 0.521 -20.973 1.00 98.44 108 ALA A N 1
ATOM 791 C CA . ALA A 1 108 ? 24.644 1.646 -20.150 1.00 98.44 108 ALA A CA 1
ATOM 792 C C . ALA A 1 108 ? 25.118 1.177 -18.761 1.00 98.44 108 ALA A C 1
ATOM 794 O O . ALA A 1 108 ? 24.617 0.190 -18.215 1.00 98.44 108 ALA A O 1
ATOM 795 N N . MET A 1 109 ? 26.067 1.908 -18.177 1.00 98.12 109 MET A N 1
ATOM 796 C CA . MET A 1 109 ? 26.595 1.667 -16.832 1.00 98.12 109 MET A CA 1
ATOM 797 C C . MET A 1 109 ? 25.967 2.658 -15.854 1.00 98.12 109 MET A C 1
ATOM 799 O O . MET A 1 109 ? 26.300 3.833 -15.869 1.00 98.12 109 MET A O 1
ATOM 803 N N . MET A 1 110 ? 25.060 2.198 -15.003 1.00 96.44 110 MET A N 1
ATOM 804 C CA . MET A 1 110 ? 24.264 3.005 -14.069 1.00 96.44 110 MET A CA 1
ATOM 805 C C . MET A 1 110 ? 24.532 2.571 -12.622 1.00 96.44 110 MET A C 1
ATOM 807 O O . MET A 1 110 ? 23.617 2.254 -11.859 1.00 96.44 110 MET A O 1
ATOM 811 N N . PHE A 1 111 ? 25.807 2.489 -12.241 1.00 93.00 111 PHE A N 1
ATOM 812 C CA . PHE A 1 111 ? 26.190 2.150 -10.872 1.00 93.00 111 PHE A CA 1
ATOM 813 C C . PHE A 1 111 ? 25.975 3.349 -9.938 1.00 93.00 111 PHE A C 1
ATOM 815 O O . PHE A 1 111 ? 26.412 4.452 -10.226 1.00 93.00 111 PHE A O 1
ATOM 822 N N . SER A 1 112 ? 25.313 3.147 -8.806 1.00 91.44 112 SER A N 1
ATOM 823 C CA . SER A 1 112 ? 24.836 4.177 -7.874 1.00 91.44 112 SER A CA 1
ATOM 824 C C . SER A 1 112 ? 23.931 5.269 -8.484 1.00 91.44 112 SER A C 1
ATOM 826 O O . SER A 1 112 ? 23.817 6.357 -7.911 1.00 91.44 112 SER A O 1
ATOM 828 N N . MET A 1 113 ? 23.273 5.017 -9.620 1.00 95.06 113 MET A N 1
ATOM 829 C CA . MET A 1 113 ? 22.416 6.027 -10.253 1.00 95.06 113 MET A CA 1
ATOM 830 C C . MET A 1 113 ? 21.117 6.263 -9.458 1.00 95.06 113 MET A C 1
ATOM 832 O O . MET A 1 113 ? 20.512 5.322 -8.940 1.00 95.06 113 MET A O 1
ATOM 836 N N . GLN A 1 114 ? 20.681 7.520 -9.366 1.00 97.00 114 GLN A N 1
ATOM 837 C CA . GLN A 1 114 ? 19.446 7.925 -8.683 1.00 97.00 114 GLN A CA 1
ATOM 838 C C . GLN A 1 114 ? 18.348 8.225 -9.714 1.00 97.00 114 GLN A C 1
ATOM 840 O O . GLN A 1 114 ? 18.509 9.112 -10.545 1.00 97.00 114 GLN A O 1
ATOM 845 N N . LEU A 1 115 ? 17.245 7.481 -9.682 1.00 98.00 115 LEU A N 1
ATOM 846 C CA . LEU A 1 115 ? 16.149 7.496 -10.664 1.00 98.00 115 LEU A CA 1
ATOM 847 C C . LEU A 1 115 ? 14.771 7.572 -9.977 1.00 98.00 115 LEU A C 1
ATOM 849 O O . LEU A 1 115 ? 13.763 7.129 -10.533 1.00 98.00 115 LEU A O 1
ATOM 853 N N . GLN A 1 116 ? 14.696 8.114 -8.758 1.00 97.69 116 GLN A N 1
ATOM 854 C CA . GLN A 1 116 ? 13.444 8.154 -8.005 1.00 97.69 116 GLN A CA 1
ATOM 855 C C . GLN A 1 116 ? 12.376 8.928 -8.782 1.00 97.69 116 GLN A C 1
ATOM 857 O O . GLN A 1 116 ? 12.614 10.030 -9.281 1.00 97.69 116 GLN A O 1
ATOM 862 N N . GLY A 1 117 ? 11.192 8.330 -8.918 1.00 93.00 117 GLY A N 1
ATOM 863 C CA . GLY A 1 117 ? 10.071 8.921 -9.652 1.00 93.00 117 GLY A CA 1
ATOM 864 C C . GLY A 1 117 ? 10.320 9.176 -11.146 1.00 93.00 117 GLY A C 1
ATOM 865 O O . GLY A 1 117 ? 9.503 9.848 -11.773 1.00 93.00 117 GLY A O 1
ATOM 866 N N . ALA A 1 118 ? 11.420 8.686 -11.729 1.00 98.50 118 ALA A N 1
ATOM 867 C CA . ALA A 1 118 ? 11.695 8.848 -13.153 1.00 98.50 118 ALA A CA 1
ATOM 868 C C . ALA A 1 118 ? 10.692 8.055 -14.008 1.00 98.50 118 ALA A C 1
ATOM 870 O O . ALA A 1 118 ? 10.197 6.997 -13.609 1.00 98.50 118 ALA A O 1
ATOM 871 N N . ASN A 1 119 ? 10.402 8.547 -15.211 1.00 98.75 119 ASN A N 1
ATOM 872 C CA . ASN A 1 119 ? 9.520 7.875 -16.161 1.00 98.75 119 ASN A CA 1
ATOM 873 C C . ASN A 1 119 ? 10.340 7.193 -17.262 1.00 98.75 119 ASN A C 1
ATOM 875 O O . ASN A 1 119 ? 10.792 7.855 -18.186 1.00 98.75 119 ASN A O 1
ATOM 879 N N . LEU A 1 120 ? 10.509 5.878 -17.173 1.00 98.75 120 LEU A N 1
ATOM 880 C CA . LEU A 1 120 ? 11.190 5.005 -18.135 1.00 98.75 120 LEU A CA 1
ATOM 881 C C . LEU A 1 120 ? 10.204 4.151 -18.955 1.00 98.75 120 LEU A C 1
ATOM 883 O O . LEU A 1 120 ? 10.557 3.070 -19.430 1.00 98.75 120 LEU A O 1
ATOM 887 N N . LYS A 1 121 ? 8.951 4.595 -19.112 1.00 98.81 121 LYS A N 1
ATOM 888 C CA . LYS A 1 121 ? 7.942 3.871 -19.896 1.00 98.81 121 LYS A CA 1
ATOM 889 C C . LYS A 1 121 ? 8.464 3.550 -21.300 1.00 98.81 121 LYS A C 1
ATOM 891 O O . LYS A 1 121 ? 8.902 4.449 -22.015 1.00 98.81 121 LYS A O 1
ATOM 896 N N . GLY A 1 122 ? 8.422 2.276 -21.686 1.00 98.69 122 GLY A N 1
ATOM 897 C CA . GLY A 1 122 ? 8.899 1.806 -22.993 1.00 98.69 122 GLY A CA 1
ATOM 898 C C . GLY A 1 122 ? 10.408 1.950 -23.245 1.00 98.69 122 GLY A C 1
ATOM 899 O O . GLY A 1 122 ? 10.854 1.719 -24.366 1.00 98.69 122 GLY A O 1
ATOM 900 N N . ALA A 1 123 ? 11.211 2.340 -22.248 1.00 98.81 123 ALA A N 1
ATOM 901 C CA . ALA A 1 123 ? 12.659 2.456 -22.406 1.00 98.81 123 ALA A CA 1
ATOM 902 C C . ALA A 1 123 ? 13.322 1.081 -22.599 1.00 98.81 123 ALA A C 1
ATOM 904 O O . ALA A 1 123 ? 12.818 0.059 -22.128 1.00 98.81 123 ALA A O 1
ATOM 905 N N . ASN A 1 124 ? 14.481 1.051 -23.257 1.00 98.88 124 ASN A N 1
ATOM 906 C CA . ASN A 1 124 ? 15.246 -0.173 -23.485 1.00 98.88 124 ASN A CA 1
ATOM 907 C C . ASN A 1 124 ? 16.536 -0.184 -22.659 1.00 98.88 124 ASN A C 1
ATOM 909 O O . ASN A 1 124 ? 17.514 0.450 -23.027 1.00 98.88 124 ASN A O 1
ATOM 913 N N . LEU A 1 125 ? 16.553 -0.945 -21.573 1.00 98.69 125 LEU A N 1
ATOM 914 C CA . LEU A 1 125 ? 17.677 -1.137 -20.659 1.00 98.69 125 LEU A CA 1
ATOM 915 C C . LEU A 1 125 ? 18.413 -2.470 -20.903 1.00 98.69 125 LEU A C 1
ATOM 917 O O . LEU A 1 125 ? 19.135 -2.954 -20.030 1.00 98.69 125 LEU A O 1
ATOM 921 N N . SER A 1 126 ? 18.233 -3.099 -22.070 1.00 98.69 126 SER A N 1
ATOM 922 C CA . SER A 1 126 ? 18.773 -4.442 -22.312 1.00 98.69 126 SER A CA 1
ATOM 923 C C . SER A 1 126 ? 20.297 -4.487 -22.175 1.00 98.69 126 SER A C 1
ATOM 925 O O . SER A 1 126 ? 21.015 -3.670 -22.761 1.00 98.69 126 SER A O 1
ATOM 927 N N . GLY A 1 127 ? 20.802 -5.455 -21.411 1.00 98.19 127 GLY A N 1
ATOM 928 C CA . GLY A 1 127 ? 22.235 -5.624 -21.148 1.00 98.19 127 GLY A CA 1
ATOM 929 C C . GLY A 1 127 ? 22.894 -4.495 -20.347 1.00 98.19 127 GLY A C 1
ATOM 930 O O . GLY A 1 127 ? 24.119 -4.462 -20.267 1.00 98.19 127 GLY A O 1
ATOM 931 N N . ALA A 1 128 ? 22.127 -3.548 -19.801 1.00 98.31 128 ALA A N 1
ATOM 932 C CA . ALA A 1 128 ? 22.668 -2.497 -18.948 1.00 98.31 128 ALA A CA 1
ATOM 933 C C . ALA A 1 128 ? 23.088 -3.044 -17.575 1.00 98.31 128 ALA A C 1
ATOM 935 O O . ALA A 1 128 ? 22.590 -4.081 -17.134 1.00 98.31 128 ALA A O 1
ATOM 936 N N . ARG A 1 129 ? 23.960 -2.317 -16.871 1.00 96.62 129 ARG A N 1
ATOM 937 C CA . ARG A 1 129 ? 24.264 -2.564 -15.456 1.00 96.62 129 ARG A CA 1
ATOM 938 C C . ARG A 1 129 ? 23.628 -1.475 -14.608 1.00 96.62 129 ARG A C 1
ATOM 940 O O . ARG A 1 129 ? 23.982 -0.315 -14.785 1.00 96.62 129 ARG A O 1
ATOM 947 N N . LEU A 1 130 ? 22.746 -1.819 -13.672 1.00 94.62 130 LEU A N 1
ATOM 948 C CA . LEU A 1 130 ? 22.132 -0.843 -12.766 1.00 94.62 130 LEU A CA 1
ATOM 949 C C . LEU A 1 130 ? 22.154 -1.329 -11.325 1.00 94.62 130 LEU A C 1
ATOM 951 O O . LEU A 1 130 ? 21.425 -2.231 -10.935 1.00 94.62 130 LEU A O 1
ATOM 955 N N . ILE A 1 131 ? 22.898 -0.613 -10.495 1.00 92.06 131 ILE A N 1
ATOM 956 C CA . ILE A 1 131 ? 22.753 -0.670 -9.043 1.00 92.06 131 ILE A CA 1
ATOM 957 C C . ILE A 1 131 ? 22.385 0.740 -8.628 1.00 92.06 131 ILE A C 1
ATOM 959 O O . ILE A 1 131 ? 23.160 1.650 -8.871 1.00 92.06 131 ILE A O 1
ATOM 963 N N . GLY A 1 132 ? 21.213 0.963 -8.056 1.00 91.75 132 GLY A N 1
ATOM 964 C CA . GLY A 1 132 ? 20.706 2.318 -7.892 1.00 91.75 132 GLY A CA 1
ATOM 965 C C . GLY A 1 132 ? 19.281 2.334 -7.380 1.00 91.75 132 GLY A C 1
ATOM 966 O O . GLY A 1 132 ? 18.716 1.292 -7.048 1.00 91.75 132 GLY A O 1
ATOM 967 N N . ASP A 1 133 ? 18.706 3.524 -7.307 1.00 94.88 133 ASP A N 1
ATOM 968 C CA . ASP A 1 133 ? 17.406 3.743 -6.685 1.00 94.88 133 ASP A CA 1
ATOM 969 C C . ASP A 1 133 ? 16.365 4.187 -7.715 1.00 94.88 133 ASP A C 1
ATOM 971 O O . ASP A 1 1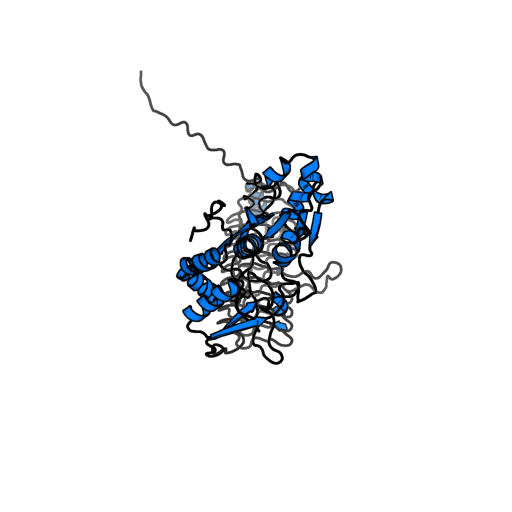33 ? 16.394 5.312 -8.201 1.00 94.88 133 ASP A O 1
ATOM 975 N N . LEU A 1 134 ? 15.440 3.285 -8.028 1.00 97.81 134 LEU A N 1
ATOM 976 C CA . LEU A 1 134 ? 14.280 3.472 -8.896 1.00 97.81 134 LEU A CA 1
ATOM 977 C C . LEU A 1 134 ? 12.973 3.559 -8.096 1.00 97.81 134 LEU A C 1
ATOM 979 O O . LEU A 1 134 ? 11.904 3.237 -8.623 1.00 97.81 134 LEU A O 1
ATOM 983 N N . ARG A 1 135 ? 13.011 3.960 -6.819 1.00 96.81 135 ARG A N 1
ATOM 984 C CA . ARG A 1 135 ? 11.787 4.072 -6.018 1.00 96.81 135 ARG A CA 1
ATOM 985 C C . ARG A 1 135 ? 10.733 4.908 -6.731 1.00 96.81 135 ARG A C 1
ATOM 987 O O . ARG A 1 135 ? 11.002 6.035 -7.150 1.00 96.81 135 ARG A O 1
ATOM 994 N N . LYS A 1 136 ? 9.513 4.371 -6.822 1.00 93.62 136 LYS A N 1
ATOM 995 C CA . LYS A 1 136 ? 8.361 5.016 -7.480 1.00 93.62 136 LYS A CA 1
ATOM 996 C C . LYS A 1 136 ? 8.563 5.344 -8.970 1.00 93.62 136 LYS A C 1
ATOM 998 O O . LYS A 1 136 ? 7.792 6.128 -9.518 1.00 93.62 136 LYS A O 1
ATOM 1003 N N . ALA A 1 137 ? 9.584 4.790 -9.626 1.00 97.94 137 ALA A N 1
ATOM 1004 C CA . ALA A 1 137 ? 9.787 4.984 -11.056 1.00 97.94 137 ALA A CA 1
ATOM 1005 C C . ALA A 1 137 ? 8.697 4.273 -11.875 1.00 97.94 137 ALA A C 1
ATOM 1007 O O . ALA A 1 137 ? 8.122 3.267 -11.451 1.00 97.94 137 ALA A O 1
ATOM 1008 N N . ASN A 1 138 ? 8.430 4.781 -13.076 1.00 98.56 138 ASN A N 1
ATOM 1009 C CA . ASN A 1 138 ? 7.518 4.157 -14.027 1.00 98.56 138 ASN A CA 1
ATOM 1010 C C . ASN A 1 138 ? 8.303 3.458 -15.139 1.00 98.56 138 ASN A C 1
ATOM 1012 O O . ASN A 1 138 ? 8.840 4.118 -16.014 1.00 98.56 138 ASN A O 1
ATOM 1016 N N . LEU A 1 139 ? 8.342 2.134 -15.124 1.00 98.75 139 LEU A N 1
ATOM 1017 C CA . LEU A 1 139 ? 8.987 1.252 -16.099 1.00 98.75 139 LEU A CA 1
ATOM 1018 C C . LEU A 1 139 ? 7.963 0.449 -16.926 1.00 98.75 139 LEU A C 1
ATOM 1020 O O . LEU A 1 139 ? 8.304 -0.591 -17.490 1.00 98.75 139 LEU A O 1
ATOM 1024 N N . GLU A 1 140 ? 6.706 0.897 -17.002 1.00 98.69 140 GLU A N 1
ATOM 1025 C CA . GLU A 1 140 ? 5.649 0.221 -17.765 1.00 98.69 140 GLU A CA 1
ATOM 1026 C C . GLU A 1 140 ? 6.101 -0.102 -19.201 1.00 98.69 140 GLU A C 1
ATOM 1028 O O . GLU A 1 140 ? 6.539 0.783 -19.942 1.00 98.69 140 GLU A O 1
ATOM 1033 N N . GLY A 1 141 ? 5.993 -1.373 -19.597 1.00 98.38 141 GLY A N 1
ATOM 1034 C CA . GLY A 1 141 ? 6.343 -1.845 -20.941 1.00 98.38 141 GLY A CA 1
ATOM 1035 C C . GLY A 1 141 ? 7.809 -1.656 -21.349 1.00 98.38 141 GLY A C 1
ATOM 1036 O O . GLY A 1 141 ? 8.115 -1.718 -22.537 1.00 98.38 141 GLY A O 1
ATOM 1037 N N . SER A 1 142 ? 8.711 -1.374 -20.407 1.00 98.69 142 SER A N 1
ATOM 1038 C CA . SER A 1 142 ? 10.146 -1.264 -20.692 1.00 98.69 142 SER A CA 1
ATOM 1039 C C . SER A 1 142 ? 10.790 -2.632 -20.958 1.00 98.69 142 SER A C 1
ATOM 1041 O O . SER A 1 142 ?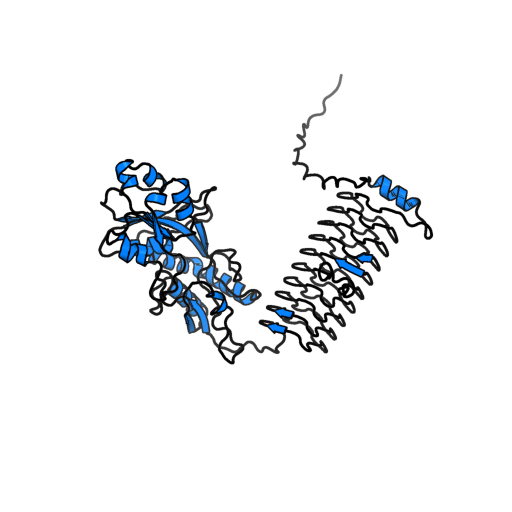 10.254 -3.678 -20.589 1.00 98.69 142 SER A O 1
ATOM 1043 N N . VAL A 1 143 ? 11.957 -2.625 -21.604 1.00 98.88 143 VAL A N 1
ATOM 1044 C CA . VAL A 1 143 ? 12.720 -3.831 -21.964 1.00 98.88 143 VAL A CA 1
ATOM 1045 C C . VAL A 1 143 ? 14.014 -3.869 -21.158 1.00 98.88 143 VAL A C 1
ATOM 1047 O O . VAL A 1 143 ? 14.924 -3.091 -21.414 1.00 98.88 143 VAL A O 1
ATOM 1050 N N . LEU A 1 144 ? 14.120 -4.787 -20.205 1.00 98.56 144 LEU A N 1
ATOM 1051 C CA . LEU A 1 144 ? 15.257 -4.998 -19.302 1.00 98.56 144 LEU A CA 1
ATOM 1052 C C . LEU A 1 144 ? 15.957 -6.345 -19.565 1.00 98.56 144 LEU A C 1
ATOM 1054 O O . LEU A 1 144 ? 16.588 -6.918 -18.676 1.00 98.56 144 LEU A O 1
ATOM 1058 N N . THR A 1 145 ? 15.835 -6.892 -20.776 1.00 98.56 145 THR A N 1
ATOM 1059 C CA . THR A 1 145 ? 16.363 -8.229 -21.085 1.00 98.56 145 THR A CA 1
ATOM 1060 C C . THR A 1 145 ? 17.870 -8.314 -20.848 1.00 98.56 145 THR A C 1
ATOM 1062 O O . THR A 1 145 ? 18.632 -7.435 -21.264 1.00 98.56 145 THR A O 1
ATOM 1065 N N . LYS A 1 146 ? 18.322 -9.376 -20.170 1.00 97.81 146 LYS A N 1
ATOM 1066 C CA . LYS A 1 146 ? 19.747 -9.602 -19.836 1.00 97.81 146 LYS A CA 1
ATOM 1067 C C . LYS A 1 146 ? 20.425 -8.454 -19.072 1.00 97.81 146 LYS A C 1
ATOM 1069 O O . LYS A 1 146 ? 21.648 -8.341 -19.096 1.00 97.81 146 LYS A O 1
ATOM 1074 N N . MET A 1 147 ? 19.650 -7.577 -18.443 1.00 97.75 147 MET A N 1
ATOM 1075 C CA . MET A 1 147 ? 20.167 -6.514 -17.590 1.00 97.75 147 MET A CA 1
ATOM 1076 C C . MET A 1 147 ? 20.786 -7.106 -16.318 1.00 97.75 147 MET A C 1
ATOM 1078 O O . MET A 1 147 ? 20.289 -8.098 -15.792 1.00 97.75 147 MET A O 1
ATOM 1082 N N . ASP A 1 148 ? 21.852 -6.492 -15.816 1.00 97.44 148 ASP A N 1
ATOM 1083 C CA . ASP A 1 148 ? 22.488 -6.858 -14.552 1.00 97.44 148 ASP A CA 1
ATOM 1084 C C . ASP A 1 148 ? 22.202 -5.787 -13.488 1.00 97.44 148 ASP A C 1
ATOM 1086 O O . ASP A 1 148 ? 22.820 -4.719 -13.453 1.00 97.44 148 ASP A O 1
ATOM 1090 N N . GLY A 1 149 ? 21.238 -6.083 -12.622 1.00 95.25 149 GLY A N 1
ATOM 1091 C CA . GLY A 1 149 ? 20.912 -5.336 -11.412 1.00 95.25 149 GLY A CA 1
ATOM 1092 C C . GLY A 1 149 ? 21.274 -6.054 -10.111 1.00 95.25 149 GLY A C 1
ATOM 1093 O O . GLY A 1 149 ? 20.780 -5.675 -9.043 1.00 95.25 149 GLY A O 1
ATOM 1094 N N . ALA A 1 150 ? 22.113 -7.091 -10.177 1.00 93.44 150 ALA A N 1
ATOM 1095 C CA . ALA A 1 150 ? 22.508 -7.871 -9.014 1.00 93.44 150 ALA A CA 1
ATOM 1096 C C . ALA A 1 150 ? 23.376 -7.044 -8.060 1.00 93.44 150 ALA A C 1
ATOM 1098 O O . ALA A 1 150 ? 24.248 -6.276 -8.487 1.00 93.44 150 ALA A O 1
ATOM 1099 N N . ALA A 1 151 ? 23.159 -7.228 -6.756 1.00 86.19 151 ALA A N 1
ATOM 1100 C CA . ALA A 1 151 ? 23.916 -6.523 -5.726 1.00 86.19 151 ALA A CA 1
ATOM 1101 C C . ALA A 1 151 ? 25.420 -6.848 -5.783 1.00 86.19 151 ALA A C 1
ATOM 1103 O O . ALA A 1 151 ? 25.817 -8.005 -5.942 1.00 86.19 151 ALA A O 1
ATOM 1104 N N . ASP A 1 152 ? 26.268 -5.833 -5.593 1.00 80.44 152 ASP A N 1
ATOM 1105 C CA . ASP A 1 152 ? 27.718 -6.035 -5.532 1.00 80.44 152 ASP A CA 1
ATOM 1106 C C . ASP A 1 152 ? 28.154 -6.402 -4.109 1.00 80.44 152 ASP A C 1
ATOM 1108 O O . ASP A 1 152 ? 28.220 -5.568 -3.204 1.00 80.44 152 ASP A O 1
ATOM 1112 N N . MET A 1 153 ? 28.475 -7.681 -3.912 1.00 72.75 153 MET A N 1
ATOM 1113 C CA . MET A 1 153 ? 28.867 -8.216 -2.611 1.00 72.75 153 MET A CA 1
ATOM 1114 C C . MET A 1 153 ? 30.292 -7.838 -2.186 1.00 72.75 153 MET A C 1
ATOM 1116 O O . MET A 1 153 ? 30.641 -8.078 -1.030 1.00 72.75 153 MET A O 1
ATOM 1120 N N . LYS A 1 154 ? 31.113 -7.252 -3.067 1.00 72.94 154 LYS A N 1
ATOM 1121 C CA . LYS A 1 154 ? 32.507 -6.893 -2.755 1.00 72.94 154 LYS A CA 1
ATOM 1122 C C . LYS A 1 154 ? 32.634 -5.571 -1.991 1.00 72.94 154 LYS A C 1
ATOM 1124 O O . LYS A 1 154 ? 33.704 -5.289 -1.463 1.00 72.94 154 LYS A O 1
ATOM 1129 N N . ASN A 1 155 ? 31.562 -4.780 -1.895 1.00 59.25 155 ASN A N 1
ATOM 1130 C CA . ASN A 1 155 ? 31.593 -3.433 -1.327 1.00 59.25 155 ASN A CA 1
ATOM 1131 C C . ASN A 1 155 ? 30.691 -3.314 -0.077 1.00 59.25 155 ASN A C 1
ATOM 1133 O O . ASN A 1 155 ? 29.554 -2.866 -0.167 1.00 59.25 155 ASN A O 1
ATOM 1137 N N . GLN A 1 156 ? 31.180 -3.778 1.085 1.00 53.62 156 GLN A N 1
ATOM 1138 C CA . GLN A 1 156 ? 30.366 -4.007 2.301 1.00 53.62 156 GLN A CA 1
ATOM 1139 C C . GLN A 1 156 ? 30.484 -2.935 3.401 1.00 53.62 156 GLN A C 1
ATOM 1141 O O . GLN A 1 156 ? 29.732 -2.983 4.371 1.00 53.62 156 GLN A O 1
ATOM 1146 N N . SER A 1 157 ? 31.399 -1.962 3.300 1.00 59.03 157 SER A N 1
ATOM 1147 C CA . SER A 1 157 ? 31.647 -1.026 4.417 1.00 59.03 157 SER A CA 1
ATOM 1148 C C . SER A 1 157 ? 30.520 -0.007 4.651 1.00 59.03 157 SER A C 1
ATOM 1150 O O . SER A 1 157 ? 30.465 0.582 5.726 1.00 59.03 157 SER A O 1
ATOM 1152 N N . MET A 1 158 ? 29.641 0.212 3.666 1.00 54.66 158 MET A N 1
ATOM 1153 C CA . MET A 1 158 ? 28.576 1.231 3.696 1.00 54.66 158 MET A CA 1
ATOM 1154 C C . MET A 1 158 ? 27.162 0.637 3.539 1.00 54.66 158 MET A C 1
ATOM 1156 O O . MET A 1 158 ? 26.205 1.367 3.288 1.00 54.66 158 MET A O 1
ATOM 1160 N N . GLY A 1 159 ? 27.018 -0.684 3.697 1.00 64.69 159 GLY A N 1
ATOM 1161 C CA . GLY A 1 159 ? 25.775 -1.419 3.438 1.00 64.69 159 GLY A CA 1
ATOM 1162 C C . GLY A 1 159 ? 25.689 -1.993 2.018 1.00 64.69 159 GLY A C 1
ATOM 1163 O O . GLY A 1 159 ? 26.495 -1.677 1.146 1.00 64.69 159 GLY A O 1
ATOM 1164 N N . LEU A 1 160 ? 24.715 -2.880 1.792 1.00 68.75 160 LEU A N 1
ATOM 1165 C CA . LEU A 1 160 ? 24.532 -3.569 0.512 1.00 68.75 160 LEU A CA 1
ATOM 1166 C C . LEU A 1 160 ? 23.991 -2.605 -0.555 1.00 68.75 160 LEU A C 1
ATOM 1168 O O . LEU A 1 160 ? 22.818 -2.231 -0.513 1.00 68.75 160 LEU A O 1
ATOM 1172 N N . MET A 1 161 ? 24.813 -2.261 -1.547 1.00 81.62 161 MET A N 1
ATOM 1173 C CA . MET A 1 161 ? 24.327 -1.580 -2.747 1.00 81.62 161 MET A CA 1
ATOM 1174 C C . MET A 1 161 ? 23.647 -2.585 -3.682 1.00 81.62 161 MET A C 1
ATOM 1176 O O . MET A 1 161 ? 24.271 -3.519 -4.188 1.00 81.62 161 MET A O 1
ATOM 1180 N N . ARG A 1 162 ? 22.350 -2.376 -3.904 1.00 89.94 162 ARG A N 1
ATOM 1181 C CA . ARG A 1 162 ? 21.466 -3.202 -4.736 1.00 89.94 162 ARG A CA 1
ATOM 1182 C C . ARG A 1 162 ? 20.564 -2.319 -5.593 1.00 89.94 162 ARG A C 1
ATOM 1184 O O . ARG A 1 162 ? 20.413 -1.136 -5.295 1.00 89.94 162 ARG A O 1
ATOM 1191 N N . ALA A 1 163 ? 19.926 -2.890 -6.610 1.00 95.62 163 ALA A N 1
ATOM 1192 C CA . ALA A 1 163 ? 18.803 -2.227 -7.262 1.00 95.62 163 ALA A CA 1
ATOM 1193 C C . ALA A 1 163 ? 17.625 -2.107 -6.274 1.00 95.62 163 ALA A C 1
ATOM 1195 O O . ALA A 1 163 ? 17.126 -3.109 -5.756 1.00 95.62 163 ALA A O 1
ATOM 1196 N N . ASN A 1 164 ? 17.209 -0.875 -5.984 1.00 96.00 164 ASN A N 1
ATOM 1197 C CA . ASN A 1 164 ? 16.048 -0.558 -5.162 1.00 96.00 164 ASN A CA 1
ATOM 1198 C C . ASN A 1 164 ? 14.912 -0.103 -6.076 1.00 96.00 164 ASN A C 1
ATOM 1200 O O . ASN A 1 164 ? 14.949 0.991 -6.621 1.00 96.00 164 ASN A O 1
ATOM 1204 N N . ILE A 1 165 ? 13.920 -0.959 -6.258 1.00 98.00 165 ILE A N 1
ATOM 1205 C CA . ILE A 1 165 ? 12.820 -0.805 -7.212 1.00 98.00 165 ILE A CA 1
ATOM 1206 C C . ILE A 1 165 ? 11.496 -0.624 -6.440 1.00 98.00 165 ILE A C 1
ATOM 1208 O O . ILE A 1 165 ? 10.412 -0.773 -6.984 1.00 98.00 165 ILE A O 1
ATOM 1212 N N . VAL A 1 166 ? 11.554 -0.264 -5.153 1.00 97.00 166 VAL A N 1
ATOM 1213 C CA . VAL A 1 166 ? 10.379 -0.219 -4.272 1.00 97.00 166 VAL A CA 1
ATOM 1214 C C . VAL A 1 166 ? 9.285 0.726 -4.789 1.00 97.00 166 VAL A C 1
ATOM 1216 O O . VAL A 1 166 ? 9.534 1.884 -5.138 1.00 97.00 166 VAL A O 1
ATOM 1219 N N . SER A 1 167 ? 8.042 0.238 -4.791 1.00 94.25 167 SER A N 1
ATOM 1220 C CA . SER A 1 167 ? 6.853 0.951 -5.288 1.00 94.25 167 SER A CA 1
ATOM 1221 C C . SER A 1 167 ? 6.926 1.408 -6.752 1.00 94.25 167 SER A C 1
ATOM 1223 O O . SER A 1 167 ? 6.223 2.347 -7.127 1.00 94.25 167 SER A O 1
ATOM 1225 N N . ALA A 1 168 ? 7.773 0.795 -7.581 1.00 95.75 168 ALA A N 1
ATOM 1226 C CA . ALA A 1 168 ? 7.834 1.099 -9.007 1.00 95.75 168 ALA A CA 1
ATOM 1227 C C . ALA A 1 168 ? 6.705 0.405 -9.793 1.00 95.75 168 ALA A C 1
ATOM 1229 O O . ALA A 1 168 ? 6.183 -0.637 -9.392 1.00 95.75 168 ALA A O 1
ATOM 1230 N N . ASN A 1 169 ? 6.347 0.974 -10.943 1.00 97.94 169 ASN A N 1
ATOM 1231 C CA . ASN A 1 169 ? 5.417 0.366 -11.894 1.00 97.94 169 ASN A CA 1
ATOM 1232 C C . ASN A 1 169 ? 6.202 -0.315 -13.021 1.00 97.94 169 ASN A C 1
ATOM 1234 O O . ASN A 1 169 ? 6.766 0.371 -13.858 1.00 97.94 169 ASN A O 1
ATOM 1238 N N . LEU A 1 170 ? 6.217 -1.641 -13.071 1.00 98.69 170 LEU A N 1
ATOM 1239 C CA . LEU A 1 170 ? 6.837 -2.464 -14.116 1.00 98.69 170 LEU A CA 1
ATOM 1240 C C . LEU A 1 170 ? 5.793 -3.266 -14.911 1.00 98.69 170 LEU A C 1
ATOM 1242 O O . LEU A 1 170 ? 6.113 -4.309 -15.485 1.00 98.69 170 LEU A O 1
ATOM 1246 N N . ARG A 1 171 ? 4.537 -2.807 -14.951 1.00 98.38 171 ARG A N 1
ATOM 1247 C CA . ARG A 1 171 ? 3.454 -3.516 -15.638 1.00 98.38 171 ARG A CA 1
ATOM 1248 C C . ARG A 1 171 ? 3.825 -3.812 -17.094 1.00 98.38 171 ARG A C 1
ATOM 1250 O O . ARG A 1 171 ? 4.170 -2.903 -17.853 1.00 98.38 171 ARG A O 1
ATOM 1257 N N . GLY A 1 172 ? 3.750 -5.084 -17.482 1.00 97.94 172 GLY A N 1
ATOM 1258 C CA . GLY A 1 172 ? 4.077 -5.544 -18.836 1.00 97.94 172 GLY A CA 1
ATOM 1259 C C . GLY A 1 172 ? 5.538 -5.362 -19.272 1.00 97.94 172 GLY A C 1
ATOM 1260 O O . GLY A 1 172 ? 5.808 -5.457 -20.466 1.00 97.94 172 GLY A O 1
ATOM 1261 N N . ALA A 1 173 ? 6.468 -5.064 -18.361 1.00 98.75 173 ALA A N 1
ATOM 1262 C CA . ALA A 1 173 ? 7.888 -4.955 -18.693 1.00 98.75 173 ALA A CA 1
ATOM 1263 C C . ALA A 1 173 ? 8.507 -6.331 -19.005 1.00 98.75 173 ALA A C 1
ATOM 1265 O O . ALA A 1 173 ? 8.061 -7.354 -18.482 1.00 98.75 173 ALA A O 1
ATOM 1266 N N . ASP A 1 174 ? 9.561 -6.361 -19.822 1.00 98.81 174 ASP A N 1
ATOM 1267 C CA . ASP A 1 174 ? 10.300 -7.584 -20.158 1.00 98.81 174 ASP A CA 1
ATOM 1268 C C . ASP A 1 174 ? 11.653 -7.635 -19.443 1.00 98.81 174 ASP A C 1
ATOM 1270 O O . ASP A 1 174 ? 12.615 -6.998 -19.857 1.00 98.81 174 ASP A O 1
ATOM 1274 N N . LEU A 1 175 ? 11.729 -8.413 -18.370 1.00 98.75 175 LEU A N 1
ATOM 1275 C CA . LEU A 1 175 ? 12.914 -8.659 -17.553 1.00 98.75 175 LEU A CA 1
ATOM 1276 C C . LEU A 1 175 ? 13.595 -9.993 -17.908 1.00 98.75 175 LEU A C 1
ATOM 1278 O O . LEU A 1 175 ? 14.454 -10.456 -17.153 1.00 98.75 175 LEU A O 1
ATOM 1282 N N . SER A 1 176 ? 13.235 -10.649 -19.013 1.00 98.62 176 SER A N 1
ATOM 1283 C CA . SER A 1 176 ? 13.704 -12.012 -19.284 1.00 98.62 176 SER A CA 1
ATOM 1284 C C . SER A 1 176 ? 15.234 -12.137 -19.345 1.00 98.62 176 SER A C 1
ATOM 1286 O O . SER A 1 176 ? 15.955 -11.316 -19.925 1.00 98.62 176 SER A O 1
ATOM 1288 N N . GLY A 1 177 ? 15.748 -13.175 -18.679 1.00 97.38 177 GLY A N 1
ATOM 1289 C CA . GLY A 1 177 ? 17.179 -13.471 -18.576 1.00 97.38 177 GLY A CA 1
ATOM 1290 C C . GLY A 1 177 ? 18.032 -12.416 -17.858 1.00 97.38 177 GLY A C 1
ATOM 1291 O O . GLY A 1 177 ? 19.254 -12.466 -17.981 1.00 97.38 177 GLY A O 1
ATOM 1292 N N . SER A 1 178 ? 17.428 -11.444 -17.166 1.00 98.50 178 SER A N 1
ATOM 1293 C CA . SER A 1 178 ? 18.157 -10.480 -16.327 1.00 98.50 178 SER A CA 1
ATOM 1294 C C . SER A 1 178 ? 18.619 -11.098 -15.001 1.00 98.50 178 SER A C 1
ATOM 1296 O O . SER A 1 178 ? 18.151 -12.166 -14.598 1.00 98.50 178 SER A O 1
ATOM 1298 N N . ASP A 1 179 ? 19.541 -10.425 -14.316 1.00 98.38 179 ASP A N 1
ATOM 1299 C CA . ASP A 1 179 ? 19.947 -10.755 -12.950 1.00 98.38 179 ASP A CA 1
ATOM 1300 C C . ASP A 1 179 ? 19.591 -9.603 -12.012 1.00 98.38 179 ASP A C 1
ATOM 1302 O O . ASP A 1 179 ? 20.146 -8.516 -12.107 1.00 98.38 179 ASP A O 1
ATOM 1306 N N . PHE A 1 180 ? 18.659 -9.845 -11.098 1.00 97.88 180 PHE A N 1
ATOM 1307 C CA . PHE A 1 180 ? 18.267 -8.943 -10.019 1.00 97.88 180 PHE A CA 1
ATOM 1308 C C . PHE A 1 180 ? 18.448 -9.621 -8.656 1.00 97.88 180 PHE A C 1
ATOM 1310 O O . PHE A 1 180 ? 17.694 -9.374 -7.710 1.00 97.88 180 PHE A O 1
ATOM 1317 N N . SER A 1 181 ? 19.452 -10.491 -8.531 1.00 97.19 181 SER A N 1
ATOM 1318 C CA . SER A 1 181 ? 19.765 -11.153 -7.268 1.00 97.19 181 SER A CA 1
ATOM 1319 C C . SER A 1 181 ? 19.951 -10.121 -6.148 1.00 97.19 181 SER A C 1
ATOM 1321 O O . SER A 1 181 ? 20.746 -9.181 -6.256 1.00 97.19 181 SER A O 1
ATOM 1323 N N . ARG A 1 182 ? 19.208 -10.315 -5.052 1.00 94.75 182 ARG A N 1
ATOM 1324 C CA . ARG A 1 182 ? 19.138 -9.452 -3.859 1.00 94.75 182 ARG A CA 1
ATOM 1325 C C . ARG A 1 182 ? 18.554 -8.051 -4.065 1.00 94.75 182 ARG A C 1
ATOM 1327 O O . ARG A 1 182 ? 18.621 -7.249 -3.129 1.00 94.75 182 ARG A O 1
ATOM 1334 N N . ALA A 1 183 ? 17.975 -7.751 -5.228 1.00 96.94 183 ALA A N 1
ATOM 1335 C CA . ALA A 1 183 ? 17.253 -6.501 -5.464 1.00 96.94 183 ALA A CA 1
ATOM 1336 C C . ALA A 1 183 ? 16.002 -6.379 -4.574 1.00 96.94 183 ALA A C 1
ATOM 1338 O O . ALA A 1 183 ? 15.530 -7.360 -3.995 1.00 96.94 183 ALA A O 1
ATOM 1339 N N . ASP A 1 184 ? 15.476 -5.160 -4.452 1.00 97.50 184 ASP A N 1
ATOM 1340 C CA . ASP A 1 184 ? 14.263 -4.873 -3.683 1.00 97.50 184 ASP A CA 1
ATOM 1341 C C . ASP A 1 184 ? 13.117 -4.426 -4.585 1.00 97.50 184 ASP A C 1
ATOM 1343 O O . ASP A 1 184 ? 13.132 -3.313 -5.099 1.00 97.50 184 ASP A O 1
ATOM 1347 N N . PHE A 1 185 ? 12.118 -5.285 -4.756 1.00 98.38 185 PHE A N 1
ATOM 1348 C CA . PHE A 1 185 ? 10.897 -5.032 -5.518 1.00 98.38 185 PHE A CA 1
ATOM 1349 C C . PHE A 1 185 ? 9.685 -4.768 -4.619 1.00 98.38 185 PHE A C 1
ATOM 1351 O O . PHE A 1 185 ? 8.550 -4.792 -5.112 1.00 98.38 185 PHE A O 1
ATOM 1358 N N . SER A 1 186 ? 9.874 -4.525 -3.318 1.00 96.50 186 SER A N 1
ATOM 1359 C CA . SER A 1 186 ? 8.753 -4.412 -2.380 1.00 96.50 186 SER A CA 1
ATOM 1360 C C . SER A 1 186 ? 7.718 -3.376 -2.845 1.00 96.50 186 SER A C 1
ATOM 1362 O O . SER A 1 186 ? 8.061 -2.279 -3.285 1.00 96.50 186 SER A O 1
ATOM 1364 N N . PHE A 1 187 ? 6.435 -3.729 -2.768 1.00 93.25 187 PHE A N 1
ATOM 1365 C CA . PHE A 1 187 ? 5.285 -2.908 -3.175 1.00 93.25 187 PHE A CA 1
ATOM 1366 C C . PHE A 1 187 ? 5.242 -2.488 -4.654 1.00 93.25 187 PHE A C 1
ATOM 1368 O O . PHE A 1 187 ? 4.500 -1.569 -4.999 1.00 93.25 187 PHE A O 1
ATOM 1375 N N . SER A 1 188 ? 6.030 -3.120 -5.526 1.00 96.25 188 SER A N 1
ATOM 1376 C CA . SER A 1 188 ? 6.022 -2.828 -6.967 1.00 96.25 188 SER A CA 1
ATOM 1377 C C . SER A 1 188 ? 4.856 -3.505 -7.690 1.00 96.25 188 SER A C 1
ATOM 1379 O O . SER A 1 188 ? 4.357 -4.541 -7.246 1.00 96.25 188 SER A O 1
ATOM 1381 N N . ASP A 1 189 ? 4.461 -2.950 -8.835 1.00 97.81 189 ASP A N 1
ATOM 1382 C CA . ASP A 1 189 ? 3.512 -3.578 -9.760 1.00 97.81 189 ASP A CA 1
ATOM 1383 C C . ASP A 1 189 ? 4.268 -4.227 -10.925 1.00 97.81 189 ASP A C 1
ATOM 1385 O O . ASP A 1 189 ? 4.778 -3.539 -11.799 1.00 97.81 189 ASP A O 1
ATOM 1389 N N . LEU A 1 190 ? 4.359 -5.552 -10.930 1.00 98.69 190 LEU A N 1
ATOM 1390 C CA . LEU A 1 190 ? 4.940 -6.379 -11.991 1.00 98.69 190 LEU A CA 1
ATOM 1391 C C . LEU A 1 190 ? 3.845 -7.164 -12.736 1.00 98.69 190 LEU A C 1
ATOM 1393 O O . LEU A 1 190 ? 4.121 -8.198 -13.349 1.00 98.69 190 LEU A O 1
ATOM 1397 N N . SER A 1 191 ? 2.589 -6.705 -12.693 1.00 97.38 191 SER A N 1
ATOM 1398 C CA . SER A 1 191 ? 1.491 -7.426 -13.332 1.00 97.38 191 SER A CA 1
ATOM 1399 C C . SER A 1 191 ? 1.695 -7.538 -14.850 1.00 97.38 191 SER A C 1
ATOM 1401 O O . SER A 1 191 ? 2.044 -6.578 -15.546 1.00 97.38 191 SER A O 1
ATOM 1403 N N . GLY A 1 192 ? 1.535 -8.753 -15.375 1.00 97.00 192 GLY A N 1
ATOM 1404 C CA . GLY A 1 192 ? 1.785 -9.086 -16.779 1.00 97.00 192 GLY A CA 1
ATOM 1405 C C . GLY A 1 192 ? 3.244 -8.968 -17.242 1.00 97.00 192 GLY A C 1
ATOM 1406 O O . GLY A 1 192 ? 3.485 -9.047 -18.444 1.00 97.00 192 GLY A O 1
ATOM 1407 N N . ALA A 1 193 ? 4.212 -8.748 -16.346 1.00 98.75 193 ALA A N 1
ATOM 1408 C CA . ALA A 1 193 ? 5.622 -8.653 -16.717 1.00 98.75 193 ALA A CA 1
ATOM 1409 C C . ALA A 1 193 ? 6.201 -10.021 -17.127 1.00 98.75 193 ALA A C 1
ATOM 1411 O O . ALA A 1 193 ? 5.766 -11.072 -16.649 1.00 98.75 193 ALA A O 1
ATOM 1412 N N . ASN A 1 194 ? 7.219 -10.019 -17.987 1.00 98.75 194 ASN A N 1
ATOM 1413 C CA . ASN A 1 194 ? 7.956 -11.217 -18.377 1.00 98.75 194 ASN A CA 1
ATOM 1414 C C . ASN A 1 194 ? 9.260 -11.329 -17.578 1.00 98.75 194 ASN A C 1
ATOM 1416 O O . ASN A 1 194 ? 10.206 -10.602 -17.839 1.00 98.75 194 ASN A O 1
ATOM 1420 N N . LEU A 1 195 ? 9.327 -12.252 -16.625 1.00 98.62 195 LEU A N 1
ATOM 1421 C CA . LEU A 1 195 ? 10.504 -12.573 -15.808 1.00 98.62 195 LEU A CA 1
ATOM 1422 C C . LEU A 1 195 ? 11.079 -13.964 -16.143 1.00 98.62 195 LEU A C 1
ATOM 1424 O O . LEU A 1 195 ? 11.680 -14.624 -15.294 1.00 98.62 195 LEU A O 1
ATOM 1428 N N . ALA A 1 196 ? 10.857 -14.461 -17.363 1.00 98.31 196 ALA A N 1
ATOM 1429 C CA . ALA A 1 196 ? 11.306 -15.797 -17.736 1.00 98.31 196 ALA A CA 1
ATOM 1430 C C . ALA A 1 196 ? 12.838 -15.914 -17.668 1.00 98.31 196 ALA A C 1
ATOM 1432 O O . ALA A 1 196 ? 13.565 -15.099 -18.244 1.00 98.31 196 ALA A O 1
ATOM 1433 N N . GLY A 1 197 ? 13.332 -16.935 -16.967 1.00 96.94 197 GLY A N 1
ATOM 1434 C CA . GLY A 1 197 ? 14.764 -17.176 -16.774 1.00 96.94 197 GLY A CA 1
ATOM 1435 C C . GLY A 1 197 ? 15.501 -16.093 -15.977 1.00 96.94 197 GLY A C 1
ATOM 1436 O O . GLY A 1 197 ? 16.730 -16.052 -16.017 1.00 96.94 197 GLY A O 1
ATOM 1437 N N . THR A 1 198 ? 14.791 -15.186 -15.300 1.00 98.62 198 THR A N 1
ATOM 1438 C CA . THR A 1 198 ? 15.411 -14.134 -14.486 1.00 98.62 198 THR A CA 1
ATOM 1439 C C . THR A 1 198 ? 16.033 -14.725 -13.219 1.00 98.62 198 THR A C 1
ATOM 1441 O O . THR A 1 198 ? 15.437 -15.578 -12.560 1.00 98.62 198 THR A O 1
ATOM 1444 N N . ARG A 1 199 ? 17.222 -14.243 -12.840 1.00 98.62 199 ARG A N 1
ATOM 1445 C CA . ARG A 1 199 ? 17.872 -14.576 -11.563 1.00 98.62 199 ARG A CA 1
ATOM 1446 C C . ARG A 1 199 ? 17.408 -13.591 -10.494 1.00 98.62 199 ARG A C 1
ATOM 1448 O O . ARG A 1 199 ? 17.683 -12.400 -10.581 1.00 98.62 199 ARG A O 1
ATOM 1455 N N . LEU A 1 200 ? 16.684 -14.081 -9.499 1.00 98.31 200 LEU A N 1
ATOM 1456 C CA . LEU A 1 200 ? 16.054 -13.318 -8.414 1.00 98.31 200 LEU A CA 1
ATOM 1457 C C . LEU A 1 200 ? 16.498 -13.832 -7.036 1.00 98.31 200 LEU A C 1
ATOM 1459 O O . LEU A 1 200 ? 15.825 -13.593 -6.030 1.00 98.31 200 LEU A O 1
ATOM 1463 N N . SER A 1 201 ? 17.635 -14.533 -6.972 1.00 97.56 201 SER A N 1
ATOM 1464 C CA . SER A 1 201 ? 18.105 -15.162 -5.740 1.00 97.56 201 SER A CA 1
ATOM 1465 C C . SER A 1 201 ? 18.265 -14.133 -4.609 1.00 97.56 201 SER A C 1
ATOM 1467 O O . SER A 1 201 ? 18.904 -13.088 -4.762 1.00 97.56 201 SER A O 1
ATOM 1469 N N . GLY A 1 202 ? 17.635 -14.385 -3.462 1.00 96.00 202 GLY A N 1
ATOM 1470 C CA . GLY A 1 202 ? 17.650 -13.497 -2.298 1.00 96.00 202 GLY A CA 1
ATOM 1471 C C . GLY A 1 202 ? 16.947 -12.145 -2.478 1.00 96.00 202 GLY A C 1
ATOM 1472 O O . GLY A 1 202 ? 17.151 -11.263 -1.642 1.00 96.00 202 GLY A O 1
ATOM 1473 N N . ALA A 1 203 ? 16.177 -11.939 -3.550 1.00 97.69 203 ALA A N 1
ATOM 1474 C CA . ALA A 1 203 ? 15.448 -10.691 -3.781 1.00 97.69 203 ALA A CA 1
ATOM 1475 C C . ALA A 1 203 ? 14.245 -10.520 -2.830 1.00 97.69 203 ALA A C 1
ATOM 1477 O O . ALA A 1 203 ? 13.699 -11.486 -2.290 1.00 97.69 203 ALA A O 1
ATOM 1478 N N . GLU A 1 204 ? 13.831 -9.272 -2.620 1.00 97.69 204 GLU A N 1
ATOM 1479 C CA . GLU A 1 204 ? 12.709 -8.890 -1.754 1.00 97.69 204 GLU A CA 1
ATOM 1480 C C . GLU A 1 204 ? 11.480 -8.534 -2.599 1.00 97.69 204 GLU A C 1
ATOM 1482 O O . GLU A 1 204 ? 11.544 -7.654 -3.449 1.00 97.69 204 GLU A O 1
ATOM 1487 N N . PHE A 1 205 ? 10.349 -9.189 -2.345 1.00 97.88 205 PHE A N 1
ATOM 1488 C CA . PHE A 1 205 ? 9.093 -9.046 -3.095 1.00 97.88 205 PHE A CA 1
ATOM 1489 C C . PHE A 1 205 ? 7.899 -8.751 -2.171 1.00 97.88 205 PHE A C 1
ATOM 1491 O O . PHE A 1 205 ? 6.752 -9.128 -2.441 1.00 97.88 205 PHE A O 1
ATOM 1498 N N . SER A 1 206 ? 8.161 -8.122 -1.024 1.00 91.88 206 SER A N 1
ATOM 1499 C CA . SER A 1 206 ? 7.127 -7.886 -0.018 1.00 91.88 206 SER A CA 1
ATOM 1500 C C . SER A 1 206 ? 6.050 -6.930 -0.549 1.00 91.88 206 SER A C 1
ATOM 1502 O O . SER A 1 206 ? 6.351 -5.792 -0.889 1.00 91.88 206 SER A O 1
ATOM 1504 N N . GLY A 1 207 ? 4.793 -7.370 -0.627 1.00 88.06 207 GLY A N 1
ATOM 1505 C CA . GLY A 1 207 ? 3.664 -6.587 -1.139 1.00 88.06 207 GLY A CA 1
ATOM 1506 C C . GLY A 1 207 ? 3.648 -6.395 -2.659 1.00 88.06 207 GLY A C 1
ATOM 1507 O O . GLY A 1 207 ? 2.921 -5.531 -3.144 1.00 88.06 207 GLY A O 1
ATOM 1508 N N . THR A 1 208 ? 4.464 -7.140 -3.408 1.00 97.00 208 THR A N 1
ATOM 1509 C CA . THR A 1 208 ? 4.570 -7.017 -4.869 1.00 97.00 208 THR A CA 1
ATOM 1510 C C . THR A 1 208 ? 3.392 -7.686 -5.594 1.00 97.00 208 THR A C 1
ATOM 1512 O O . THR A 1 208 ? 2.959 -8.782 -5.229 1.00 97.00 208 THR A O 1
ATOM 1515 N N . ASP A 1 209 ? 2.890 -7.045 -6.651 1.00 96.19 209 ASP A N 1
ATOM 1516 C CA . ASP A 1 209 ? 1.859 -7.585 -7.548 1.00 96.19 209 ASP A CA 1
ATOM 1517 C C . ASP A 1 209 ? 2.519 -8.279 -8.751 1.00 96.19 209 ASP A C 1
ATOM 1519 O O . ASP A 1 209 ? 3.116 -7.618 -9.592 1.00 96.19 209 ASP A O 1
ATOM 1523 N N . LEU A 1 210 ? 2.438 -9.607 -8.831 1.00 98.06 210 LEU A N 1
ATOM 1524 C CA . LEU A 1 210 ? 2.957 -10.446 -9.922 1.00 98.06 210 LEU A CA 1
ATOM 1525 C C . LEU A 1 210 ? 1.815 -11.093 -10.726 1.00 98.06 210 LEU A C 1
ATOM 1527 O O . LEU A 1 210 ? 2.012 -12.116 -11.389 1.00 98.06 210 LEU A O 1
ATOM 1531 N N . ARG A 1 211 ? 0.599 -10.532 -10.684 1.00 96.06 211 ARG A N 1
ATOM 1532 C CA . ARG A 1 211 ? -0.558 -11.137 -11.356 1.00 96.06 211 ARG A CA 1
ATOM 1533 C C . ARG A 1 211 ? -0.345 -11.235 -12.862 1.00 96.06 211 ARG A C 1
ATOM 1535 O O . ARG A 1 211 ? 0.014 -10.254 -13.510 1.00 96.06 211 ARG A O 1
ATOM 1542 N N . GLY A 1 212 ? -0.578 -12.414 -13.430 1.00 94.19 212 GLY A N 1
ATOM 1543 C CA . GLY A 1 212 ? -0.377 -12.674 -14.859 1.00 94.19 212 GLY A CA 1
ATOM 1544 C C . GLY A 1 212 ? 1.079 -12.602 -15.335 1.00 94.19 212 GLY A C 1
ATOM 1545 O O . GLY A 1 212 ? 1.311 -12.634 -16.541 1.00 94.19 212 GLY A O 1
ATOM 1546 N N . ALA A 1 213 ? 2.058 -12.466 -14.434 1.00 98.19 213 ALA A N 1
ATOM 1547 C CA . ALA A 1 213 ? 3.466 -12.397 -14.811 1.00 98.19 213 ALA A CA 1
ATOM 1548 C C . ALA A 1 213 ? 3.994 -13.762 -15.281 1.00 98.19 213 ALA A C 1
ATOM 1550 O O . ALA A 1 213 ? 3.543 -14.816 -14.832 1.00 98.19 213 ALA A O 1
ATOM 1551 N N . ASN A 1 214 ? 4.987 -13.764 -16.164 1.00 98.06 214 ASN A N 1
ATOM 1552 C CA . ASN A 1 214 ? 5.648 -14.983 -16.619 1.00 98.06 214 ASN A CA 1
ATOM 1553 C C . ASN A 1 214 ? 6.976 -15.184 -15.883 1.00 98.06 214 ASN A C 1
ATOM 1555 O O . ASN A 1 214 ? 7.956 -14.548 -16.238 1.00 98.06 214 ASN A O 1
ATOM 1559 N N . LEU A 1 215 ? 7.033 -16.077 -14.899 1.00 98.06 215 LEU A N 1
ATOM 1560 C CA . LEU A 1 215 ? 8.248 -16.438 -14.156 1.00 98.06 215 LEU A CA 1
ATOM 1561 C C . LEU A 1 215 ? 8.811 -17.809 -14.572 1.00 98.06 215 LEU A C 1
ATOM 1563 O O . LEU A 1 215 ? 9.505 -18.454 -13.787 1.00 98.06 215 LEU A O 1
ATOM 1567 N N . ALA A 1 216 ? 8.511 -18.293 -15.781 1.00 94.38 216 ALA A N 1
ATOM 1568 C CA . ALA A 1 216 ? 8.990 -19.601 -16.216 1.00 94.38 216 ALA A CA 1
ATOM 1569 C C . ALA A 1 216 ? 10.525 -19.704 -16.132 1.00 94.38 216 ALA A C 1
ATOM 1571 O O . ALA A 1 216 ? 11.241 -18.887 -16.713 1.00 94.38 216 ALA A O 1
ATOM 1572 N N . GLY A 1 217 ? 11.033 -20.701 -15.407 1.00 90.75 217 GLY A N 1
ATOM 1573 C CA . GLY A 1 217 ? 12.469 -20.910 -15.202 1.00 90.75 217 GLY A CA 1
ATOM 1574 C C . GLY A 1 217 ? 13.181 -19.834 -14.372 1.00 90.75 217 GLY A C 1
ATOM 1575 O O . GLY A 1 217 ? 14.407 -19.775 -14.417 1.00 90.75 217 GLY A O 1
ATOM 1576 N N . ALA A 1 218 ? 12.458 -18.952 -13.673 1.00 98.12 218 ALA A N 1
ATOM 1577 C CA . ALA A 1 218 ? 13.073 -17.934 -12.822 1.00 98.12 218 ALA A CA 1
ATOM 1578 C C . ALA A 1 218 ? 13.675 -18.549 -11.546 1.00 98.12 218 ALA A C 1
ATOM 1580 O O . ALA A 1 218 ? 13.079 -19.434 -10.935 1.00 98.12 218 ALA A O 1
ATOM 1581 N N . ASP A 1 219 ? 14.827 -18.046 -11.108 1.00 97.94 219 ASP A N 1
ATOM 1582 C CA . ASP A 1 219 ? 15.471 -18.450 -9.853 1.00 97.94 219 ASP A CA 1
ATOM 1583 C C . ASP A 1 219 ? 15.059 -17.498 -8.726 1.00 97.94 219 ASP A C 1
ATOM 1585 O O . ASP A 1 219 ? 15.610 -16.409 -8.611 1.00 97.94 219 ASP A O 1
ATOM 1589 N N . LEU A 1 220 ? 14.101 -17.897 -7.891 1.00 97.88 220 LEU A N 1
ATOM 1590 C CA . LEU A 1 220 ? 13.677 -17.179 -6.683 1.00 97.88 220 LEU A CA 1
ATOM 1591 C C . LEU A 1 220 ? 14.281 -17.788 -5.406 1.00 97.88 220 LEU A C 1
ATOM 1593 O O . LEU A 1 220 ? 13.721 -17.630 -4.315 1.00 97.88 220 LEU A O 1
ATOM 1597 N N . SER A 1 221 ? 15.414 -18.487 -5.503 1.00 94.44 221 SER A N 1
ATOM 1598 C CA . SER A 1 221 ? 16.015 -19.142 -4.344 1.00 94.44 221 SER A CA 1
ATOM 1599 C C . SER A 1 221 ? 16.367 -18.135 -3.240 1.00 94.44 221 SER A C 1
ATOM 1601 O O . SER A 1 221 ? 16.949 -17.078 -3.476 1.00 94.44 221 SER A O 1
ATOM 1603 N N . GLY A 1 222 ? 15.962 -18.405 -1.999 1.00 92.69 222 GLY A N 1
ATOM 1604 C CA . GLY A 1 222 ? 16.174 -17.494 -0.869 1.00 92.69 222 GLY A CA 1
ATOM 1605 C C . GLY A 1 222 ? 15.403 -16.166 -0.935 1.00 92.69 222 GLY A C 1
ATOM 1606 O O . GLY A 1 222 ? 15.618 -15.311 -0.073 1.00 92.69 222 GLY A O 1
ATOM 1607 N N . ALA A 1 223 ? 14.533 -15.958 -1.930 1.00 97.44 223 ALA A N 1
ATOM 1608 C CA . ALA A 1 223 ? 13.753 -14.730 -2.057 1.00 97.44 223 ALA A CA 1
ATOM 1609 C C . ALA A 1 223 ? 12.730 -14.593 -0.920 1.00 97.44 223 ALA A C 1
ATOM 1611 O O . ALA A 1 223 ? 12.215 -15.585 -0.396 1.00 97.44 223 ALA A O 1
ATOM 1612 N N . LYS A 1 224 ? 12.393 -13.358 -0.540 1.00 96.88 224 LYS A N 1
ATOM 1613 C CA . LYS A 1 224 ? 11.352 -13.086 0.460 1.00 96.88 224 LYS A CA 1
ATOM 1614 C C . LYS A 1 224 ? 10.085 -12.597 -0.218 1.00 96.88 224 LYS A C 1
ATOM 1616 O O . LYS A 1 224 ? 10.043 -11.522 -0.806 1.00 96.88 224 LYS A O 1
ATOM 1621 N N . LEU A 1 225 ? 9.041 -13.396 -0.091 1.00 94.56 225 LEU A N 1
ATOM 1622 C CA . LEU A 1 225 ? 7.765 -13.260 -0.774 1.00 94.56 225 LEU A CA 1
ATOM 1623 C C . LEU A 1 225 ? 6.677 -13.164 0.293 1.00 94.56 225 LEU A C 1
ATOM 1625 O O . LEU A 1 225 ? 6.122 -14.162 0.759 1.00 94.56 225 LEU A O 1
ATOM 1629 N N . ILE A 1 226 ? 6.444 -11.942 0.760 1.00 88.56 226 ILE A N 1
ATOM 1630 C CA . ILE A 1 226 ? 5.509 -11.642 1.842 1.00 88.56 226 ILE A CA 1
ATOM 1631 C C . ILE A 1 226 ? 4.371 -10.811 1.265 1.00 88.56 226 ILE A C 1
ATOM 1633 O O . ILE A 1 226 ? 4.634 -9.762 0.701 1.00 88.56 226 ILE A O 1
ATOM 1637 N N . ASP A 1 227 ? 3.117 -11.223 1.431 1.00 88.62 227 ASP A N 1
ATOM 1638 C CA . ASP A 1 227 ? 1.960 -10.493 0.887 1.00 88.62 227 ASP A CA 1
ATOM 1639 C C . ASP A 1 227 ? 2.050 -10.295 -0.659 1.00 88.62 227 ASP A C 1
ATOM 1641 O O . ASP A 1 227 ? 1.500 -9.342 -1.209 1.00 88.62 227 ASP A O 1
ATOM 1645 N N . THR A 1 228 ? 2.761 -11.192 -1.364 1.00 92.62 228 THR A N 1
ATOM 1646 C CA . THR A 1 228 ? 2.987 -11.175 -2.826 1.00 92.62 228 THR A CA 1
ATOM 1647 C C . THR A 1 228 ? 1.849 -11.868 -3.586 1.00 92.62 228 THR A C 1
ATOM 1649 O O . THR A 1 228 ? 1.381 -12.930 -3.172 1.00 92.62 228 THR A O 1
ATOM 1652 N N . ASP A 1 229 ? 1.408 -11.317 -4.717 1.00 90.69 229 ASP A N 1
ATOM 1653 C CA . ASP A 1 229 ? 0.289 -11.864 -5.501 1.00 90.69 229 ASP A CA 1
ATOM 1654 C C . ASP A 1 229 ? 0.739 -12.478 -6.832 1.00 90.69 229 ASP A C 1
ATOM 1656 O O . ASP A 1 229 ? 1.065 -11.752 -7.759 1.00 90.69 229 ASP A O 1
ATOM 1660 N N . PHE A 1 230 ? 0.709 -13.804 -6.950 1.00 93.56 230 PHE A N 1
ATOM 1661 C CA . PHE A 1 230 ? 1.021 -14.551 -8.173 1.00 93.56 230 PHE A CA 1
ATOM 1662 C C . PHE A 1 230 ? -0.225 -14.972 -8.968 1.00 93.56 230 PHE A C 1
ATOM 1664 O O . PHE A 1 230 ? -0.145 -15.886 -9.785 1.00 93.56 230 PHE A O 1
ATOM 1671 N N . THR A 1 231 ? -1.406 -14.386 -8.735 1.00 88.69 231 THR A N 1
ATOM 1672 C CA . THR A 1 231 ? -2.644 -14.864 -9.383 1.00 88.69 231 THR A CA 1
ATOM 1673 C C . THR A 1 231 ? -2.517 -14.850 -10.911 1.00 88.69 231 THR A C 1
ATOM 1675 O O . THR A 1 231 ? -2.277 -13.808 -11.520 1.00 88.69 231 THR A O 1
ATOM 1678 N N . GLY A 1 232 ? -2.668 -16.018 -11.540 1.00 85.25 232 GLY A N 1
ATOM 1679 C CA . GLY A 1 232 ? -2.526 -16.186 -12.990 1.00 85.25 232 GLY A CA 1
ATOM 1680 C C . GLY A 1 232 ? -1.087 -16.114 -13.516 1.00 85.25 232 GLY A C 1
ATOM 1681 O O . GLY A 1 232 ? -0.904 -16.059 -14.729 1.00 85.25 232 GLY A O 1
ATOM 1682 N N . ALA A 1 233 ? -0.073 -16.090 -12.646 1.00 94.69 233 ALA A N 1
ATOM 1683 C CA . ALA A 1 233 ? 1.323 -16.103 -13.061 1.00 94.69 233 ALA A CA 1
ATOM 1684 C C . ALA A 1 233 ? 1.737 -17.480 -13.608 1.00 94.69 233 ALA A C 1
ATOM 1686 O O . ALA A 1 233 ? 1.334 -18.523 -13.089 1.00 94.69 233 ALA A O 1
ATOM 1687 N N . ASN A 1 234 ? 2.589 -17.496 -14.633 1.00 91.12 234 ASN A N 1
ATOM 1688 C CA . ASN A 1 234 ? 3.228 -18.722 -15.104 1.00 91.12 234 ASN A CA 1
ATOM 1689 C C . ASN A 1 234 ? 4.482 -19.004 -14.270 1.00 91.12 234 ASN A C 1
ATOM 1691 O O . ASN A 1 234 ? 5.447 -18.251 -14.334 1.00 91.12 234 ASN A O 1
ATOM 1695 N N . LEU A 1 235 ? 4.478 -20.102 -13.520 1.00 92.31 235 LEU A N 1
ATOM 1696 C CA . LEU A 1 235 ? 5.550 -20.481 -12.592 1.00 92.31 235 LEU A CA 1
ATOM 1697 C C . LEU A 1 235 ? 6.308 -21.737 -13.043 1.00 92.31 235 LEU A C 1
ATOM 1699 O O . LEU A 1 235 ? 7.021 -22.351 -12.251 1.00 92.31 235 LEU A O 1
ATOM 1703 N N . ALA A 1 236 ? 6.121 -22.168 -14.293 1.00 83.25 236 ALA A N 1
ATOM 1704 C CA . ALA A 1 236 ? 6.692 -23.412 -14.794 1.00 83.25 236 ALA A CA 1
ATOM 1705 C C . ALA A 1 236 ? 8.224 -23.429 -14.645 1.00 83.25 236 ALA A C 1
ATOM 1707 O O . ALA A 1 236 ? 8.928 -22.641 -15.272 1.00 83.25 236 ALA A O 1
ATOM 1708 N N . GLY A 1 237 ? 8.744 -24.334 -13.813 1.00 80.94 237 GLY A N 1
ATOM 1709 C CA . GLY A 1 237 ? 10.183 -24.468 -13.572 1.00 80.94 237 GLY A CA 1
ATOM 1710 C C . GLY A 1 237 ? 10.816 -23.334 -12.759 1.00 80.94 237 GLY A C 1
ATOM 1711 O O . GLY A 1 237 ? 12.038 -23.240 -12.748 1.00 80.94 237 GLY A O 1
ATOM 1712 N N . ALA A 1 238 ? 10.024 -22.476 -12.107 1.00 92.88 238 ALA A N 1
ATOM 1713 C CA . ALA A 1 238 ? 10.555 -21.485 -11.176 1.00 92.88 238 ALA A CA 1
ATOM 1714 C C . ALA A 1 238 ? 11.121 -22.168 -9.915 1.00 92.88 238 ALA A C 1
ATOM 1716 O O . ALA A 1 238 ? 10.474 -23.046 -9.337 1.00 92.88 238 ALA A O 1
ATOM 1717 N N . ASP A 1 239 ? 12.314 -21.763 -9.484 1.00 89.19 239 ASP A N 1
ATOM 1718 C CA . ASP A 1 239 ? 12.975 -22.292 -8.290 1.00 89.19 239 ASP A CA 1
ATOM 1719 C C . ASP A 1 239 ? 12.639 -21.439 -7.061 1.00 89.19 239 ASP A C 1
ATOM 1721 O O . ASP A 1 239 ? 12.998 -20.270 -6.990 1.00 89.19 239 ASP A O 1
ATOM 1725 N N . PHE A 1 240 ? 11.970 -22.032 -6.072 1.00 92.50 240 PHE A N 1
ATOM 1726 C CA . PHE A 1 240 ? 11.633 -21.394 -4.793 1.00 92.50 240 PHE A CA 1
ATOM 1727 C C . PHE A 1 240 ? 12.454 -21.949 -3.618 1.00 92.50 240 PHE A C 1
ATOM 1729 O O . PHE A 1 240 ? 12.059 -21.813 -2.456 1.00 92.50 240 PHE A O 1
ATOM 1736 N N . THR A 1 241 ? 13.584 -22.608 -3.880 1.00 85.69 241 THR A N 1
ATOM 1737 C CA . THR A 1 241 ? 14.419 -23.226 -2.844 1.00 85.69 241 THR A CA 1
ATOM 1738 C C . THR A 1 241 ? 14.806 -22.207 -1.775 1.00 85.69 241 THR A C 1
ATOM 1740 O O . THR A 1 241 ? 15.356 -21.152 -2.070 1.00 85.69 241 THR A O 1
ATOM 1743 N N . ALA A 1 242 ? 14.519 -22.509 -0.507 1.00 89.12 242 ALA A N 1
ATOM 1744 C CA . ALA A 1 242 ? 14.760 -21.617 0.634 1.00 89.12 242 ALA A CA 1
ATOM 1745 C C . ALA A 1 242 ? 14.056 -20.241 0.568 1.00 89.12 242 ALA A C 1
ATOM 1747 O O . ALA A 1 242 ? 14.378 -19.355 1.362 1.00 89.12 242 ALA A O 1
ATOM 1748 N N . ALA A 1 243 ? 13.090 -20.047 -0.334 1.00 90.44 243 ALA A N 1
ATOM 1749 C CA . ALA A 1 243 ? 12.296 -18.829 -0.370 1.00 90.44 243 ALA A CA 1
ATOM 1750 C C . ALA A 1 243 ? 11.381 -18.729 0.863 1.00 90.44 243 ALA A C 1
ATOM 1752 O O . ALA A 1 243 ? 10.801 -19.713 1.329 1.00 90.44 243 ALA A O 1
ATOM 1753 N N . VAL A 1 244 ? 11.218 -17.516 1.388 1.00 87.94 244 VAL A N 1
ATOM 1754 C CA . VAL A 1 244 ? 10.300 -17.230 2.494 1.00 87.94 244 VAL A CA 1
ATOM 1755 C C . VAL A 1 244 ? 8.949 -16.837 1.912 1.00 87.94 244 VAL A C 1
ATOM 1757 O O . VAL A 1 244 ? 8.764 -15.695 1.502 1.00 87.94 244 VAL A O 1
ATOM 1760 N N . LEU A 1 245 ? 8.001 -17.773 1.907 1.00 84.50 245 LEU A N 1
ATOM 1761 C CA . LEU A 1 245 ? 6.628 -17.559 1.445 1.00 84.50 245 LEU A CA 1
ATOM 1762 C C . LEU A 1 245 ? 5.708 -17.257 2.637 1.00 84.50 245 LEU A C 1
ATOM 1764 O O . LEU A 1 245 ? 5.507 -18.106 3.505 1.00 84.50 245 LEU A O 1
ATOM 1768 N N . ARG A 1 246 ? 5.110 -16.062 2.695 1.00 78.69 246 ARG A N 1
ATOM 1769 C CA . ARG A 1 246 ? 4.123 -15.712 3.732 1.00 78.69 246 ARG A CA 1
ATOM 1770 C C . ARG A 1 246 ? 2.998 -14.871 3.152 1.00 78.69 246 ARG A C 1
ATOM 1772 O O . ARG A 1 246 ? 3.252 -13.806 2.614 1.00 78.69 246 ARG A O 1
ATOM 1779 N N . SER A 1 247 ? 1.747 -15.298 3.316 1.00 79.00 247 SER A N 1
ATOM 1780 C CA . SER A 1 247 ? 0.587 -14.565 2.767 1.00 79.00 247 SER A CA 1
ATOM 1781 C C . SER A 1 247 ? 0.669 -14.319 1.255 1.00 79.00 247 SER A C 1
ATOM 1783 O O . SER A 1 247 ? 0.142 -13.334 0.748 1.00 79.00 247 SER A O 1
ATOM 1785 N N . VAL A 1 248 ? 1.329 -15.227 0.542 1.00 82.31 248 VAL A N 1
ATOM 1786 C CA . VAL A 1 248 ? 1.361 -15.231 -0.919 1.00 82.31 248 VAL A CA 1
ATOM 1787 C C . VAL A 1 248 ? 0.024 -15.717 -1.475 1.00 82.31 248 VAL A C 1
ATOM 1789 O O . VAL A 1 248 ? -0.635 -16.555 -0.858 1.00 82.31 248 VAL A O 1
ATOM 1792 N N . ARG A 1 249 ? -0.381 -15.196 -2.632 1.00 83.31 249 ARG A N 1
ATOM 1793 C CA . ARG A 1 249 ? -1.564 -15.644 -3.389 1.00 83.31 249 ARG A CA 1
ATOM 1794 C C . ARG A 1 249 ? -1.121 -16.221 -4.729 1.00 83.31 249 ARG A C 1
ATOM 1796 O O . ARG A 1 249 ? -0.057 -15.851 -5.206 1.00 83.31 249 ARG A O 1
ATOM 1803 N N . GLY A 1 250 ? -1.887 -17.140 -5.315 1.00 78.50 250 GLY A N 1
ATOM 1804 C CA . GLY A 1 250 ? -1.621 -17.683 -6.657 1.00 78.50 250 GLY A CA 1
ATOM 1805 C C . GLY A 1 250 ? -0.503 -18.733 -6.789 1.00 78.50 250 GLY A C 1
ATOM 1806 O O . GLY A 1 250 ? -0.225 -19.144 -7.909 1.00 78.50 250 GLY A O 1
ATOM 1807 N N . LEU A 1 251 ? 0.129 -19.186 -5.691 1.00 71.69 251 LEU A N 1
ATOM 1808 C CA . LEU A 1 251 ? 1.100 -20.306 -5.706 1.00 71.69 251 LEU A CA 1
ATOM 1809 C C . LEU A 1 251 ? 0.459 -21.682 -5.471 1.00 71.69 251 LEU A C 1
ATOM 1811 O O . LEU A 1 251 ? 1.056 -22.708 -5.788 1.00 71.69 251 LEU A O 1
ATOM 1815 N N . ALA A 1 252 ? -0.744 -21.716 -4.909 1.00 52.12 252 ALA A N 1
ATOM 1816 C CA . ALA A 1 252 ? -1.552 -22.918 -4.870 1.00 52.12 252 ALA A CA 1
ATOM 1817 C C . ALA A 1 252 ? -2.423 -22.955 -6.131 1.00 52.12 252 ALA A C 1
ATOM 1819 O O . ALA A 1 252 ? -2.919 -21.914 -6.574 1.00 52.12 252 ALA A O 1
ATOM 1820 N N . GLN A 1 253 ? -2.666 -24.152 -6.675 1.00 41.94 253 GLN A N 1
ATOM 1821 C CA . GLN A 1 253 ? -3.930 -24.397 -7.366 1.00 41.94 253 GLN A CA 1
ATOM 1822 C C . GLN A 1 253 ? -5.046 -24.266 -6.327 1.00 41.94 253 GLN A C 1
ATOM 1824 O O . GLN A 1 253 ? -5.606 -25.254 -5.861 1.00 41.94 253 GLN A O 1
ATOM 1829 N N . ASP A 1 254 ? -5.331 -23.035 -5.922 1.00 36.66 254 ASP A N 1
ATOM 1830 C CA . ASP A 1 254 ? -6.512 -22.733 -5.153 1.00 36.66 254 ASP A CA 1
ATOM 1831 C C . ASP A 1 254 ? -7.666 -22.829 -6.148 1.00 36.66 254 ASP A C 1
ATOM 1833 O O . ASP A 1 254 ? -8.072 -21.868 -6.805 1.00 36.66 254 ASP A O 1
ATOM 1837 N N . GLN A 1 255 ? -8.232 -24.038 -6.213 1.00 33.91 255 GLN A N 1
ATOM 1838 C CA . GLN A 1 255 ? -9.675 -24.118 -6.064 1.00 33.91 255 GLN A CA 1
ATOM 1839 C C . GLN A 1 255 ? -10.066 -23.074 -5.011 1.00 33.91 255 GLN A C 1
ATOM 1841 O O . GLN A 1 255 ? -9.436 -23.051 -3.947 1.00 33.91 255 GLN A O 1
ATOM 1846 N N . PRO A 1 256 ? -11.033 -22.187 -5.303 1.00 34.69 256 PRO A N 1
ATOM 1847 C CA . PRO A 1 256 ? -11.496 -21.221 -4.321 1.00 34.69 256 PRO A CA 1
ATOM 1848 C C . PRO A 1 256 ? -11.713 -21.983 -3.020 1.00 34.69 256 PRO A C 1
ATOM 1850 O O . PRO A 1 256 ? -12.393 -23.011 -3.047 1.00 34.69 256 PRO A O 1
ATOM 1853 N N . ALA A 1 257 ? -11.060 -21.541 -1.936 1.00 42.97 257 ALA A N 1
ATOM 1854 C CA . ALA A 1 257 ? -11.318 -22.066 -0.604 1.00 42.97 257 ALA A CA 1
ATOM 1855 C C . ALA A 1 257 ? -12.838 -22.173 -0.486 1.00 42.97 257 ALA A C 1
ATOM 1857 O O . ALA A 1 257 ? -13.535 -21.166 -0.640 1.00 42.97 257 ALA A O 1
ATOM 1858 N N . GLY A 1 258 ? -13.310 -23.421 -0.436 1.00 39.44 258 GLY A N 1
ATOM 1859 C CA . GLY A 1 258 ? -14.685 -23.749 -0.770 1.00 39.44 258 GLY A CA 1
ATOM 1860 C C . GLY A 1 258 ? -15.652 -22.929 0.057 1.00 39.44 258 GLY A C 1
ATOM 1861 O O . GLY A 1 258 ? -15.316 -22.588 1.183 1.00 39.44 258 GLY A O 1
ATOM 1862 N N . ASP A 1 259 ? -16.798 -22.602 -0.541 1.00 45.81 259 ASP A N 1
ATOM 1863 C CA . ASP A 1 259 ? -18.164 -22.757 -0.011 1.00 45.81 259 ASP A CA 1
ATOM 1864 C C . ASP A 1 259 ? -18.458 -22.604 1.500 1.00 45.81 259 ASP A C 1
ATOM 1866 O O . ASP A 1 259 ? -19.560 -22.912 1.948 1.00 45.81 259 ASP A O 1
ATOM 1870 N N . GLU A 1 260 ? -17.578 -22.035 2.310 1.00 60.31 260 GLU A N 1
ATOM 1871 C CA . GLU A 1 260 ? -17.923 -21.452 3.588 1.00 60.31 260 GLU A CA 1
ATOM 1872 C C . GLU A 1 260 ? -18.523 -20.095 3.247 1.00 60.31 260 GLU A C 1
ATOM 1874 O O . GLU A 1 260 ? -17.847 -19.071 3.153 1.00 60.31 260 GLU A O 1
ATOM 1879 N N . ARG A 1 261 ? -19.838 -20.105 3.011 1.00 85.94 261 ARG A N 1
ATOM 1880 C CA . ARG A 1 261 ? -20.688 -18.913 3.019 1.00 85.94 261 ARG A CA 1
ATOM 1881 C C . ARG A 1 261 ? -20.691 -18.328 4.432 1.00 85.94 261 ARG A C 1
ATOM 1883 O O . ARG A 1 261 ? -21.717 -18.368 5.097 1.00 85.94 261 ARG A O 1
ATOM 1890 N N . VAL A 1 262 ? -19.542 -17.836 4.890 1.00 91.50 262 VAL A N 1
ATOM 1891 C CA . VAL A 1 262 ? -19.277 -17.333 6.238 1.00 91.50 262 VAL A CA 1
ATOM 1892 C C . VAL A 1 262 ? -18.571 -15.982 6.112 1.00 91.50 262 VAL A C 1
ATOM 1894 O O . VAL A 1 262 ? -17.472 -15.882 5.572 1.00 91.50 262 VAL A O 1
ATOM 1897 N N . LEU A 1 263 ? -19.185 -14.921 6.625 1.00 94.62 263 LEU A N 1
ATOM 1898 C CA . LEU A 1 263 ? -18.547 -13.627 6.825 1.00 94.62 263 LEU A CA 1
ATOM 1899 C C . LEU A 1 263 ? -17.843 -13.646 8.185 1.00 94.62 263 LEU A C 1
ATOM 1901 O O . LEU A 1 263 ? -18.506 -13.633 9.219 1.00 94.62 263 LEU A O 1
ATOM 1905 N N . ARG A 1 264 ? -16.507 -13.659 8.201 1.00 95.50 264 ARG A N 1
ATOM 1906 C CA . ARG A 1 264 ? -15.731 -13.631 9.449 1.00 95.50 264 ARG A CA 1
ATOM 1907 C C . ARG A 1 264 ? -15.285 -12.211 9.773 1.00 95.50 264 ARG A C 1
ATOM 1909 O O . ARG A 1 264 ? -14.509 -11.614 9.026 1.00 95.50 264 ARG A O 1
ATOM 1916 N N . VAL A 1 265 ? -15.726 -11.673 10.901 1.00 97.94 265 VAL A N 1
ATOM 1917 C CA . VAL A 1 265 ? -15.489 -10.278 11.293 1.00 97.94 265 VAL A CA 1
ATOM 1918 C C . VAL A 1 265 ? -14.573 -10.204 12.511 1.00 97.94 265 VAL A C 1
ATOM 1920 O O . VAL A 1 265 ? -14.769 -10.899 13.505 1.00 97.94 265 VAL A O 1
ATOM 1923 N N . CYS A 1 266 ? -13.548 -9.361 12.437 1.00 97.69 266 CYS A N 1
ATOM 1924 C CA . CYS A 1 266 ? -12.651 -9.072 13.547 1.00 97.69 266 CYS A CA 1
ATOM 1925 C C . CYS A 1 266 ? -13.274 -7.979 14.420 1.00 97.69 266 CYS A C 1
ATOM 1927 O O . CYS A 1 266 ? -13.439 -6.856 13.940 1.00 97.69 266 CYS A O 1
ATOM 1929 N N . GLN A 1 267 ? -13.570 -8.267 15.686 1.00 96.56 267 GLN A N 1
ATOM 1930 C CA . GLN A 1 267 ? -14.190 -7.298 16.594 1.00 96.56 267 GLN A CA 1
ATOM 1931 C C . GLN A 1 267 ? -13.717 -7.452 18.036 1.00 96.56 267 GLN A C 1
ATOM 1933 O O . GLN A 1 267 ? -13.175 -8.483 18.440 1.00 96.56 267 GLN A O 1
ATOM 1938 N N . ASP A 1 268 ? -13.931 -6.398 18.814 1.00 94.69 268 ASP A N 1
ATOM 1939 C CA . ASP A 1 268 ? -13.657 -6.395 20.243 1.00 94.69 268 ASP A CA 1
ATOM 1940 C C . ASP A 1 268 ? -14.865 -6.963 21.016 1.00 94.69 268 ASP A C 1
ATOM 1942 O O . ASP A 1 268 ? -16.002 -6.538 20.772 1.00 94.69 268 ASP A O 1
ATOM 1946 N N . PRO A 1 269 ? -14.658 -7.945 21.916 1.00 95.19 269 PRO A N 1
ATOM 1947 C CA . PRO A 1 269 ? -15.737 -8.541 22.700 1.00 95.19 269 PRO A CA 1
ATOM 1948 C C . PRO A 1 269 ? -16.389 -7.603 23.727 1.00 95.19 269 PRO A C 1
ATOM 1950 O O . PRO A 1 269 ? -17.471 -7.947 24.209 1.00 95.19 269 PRO A O 1
ATOM 1953 N N . ASN A 1 270 ? -15.766 -6.472 24.067 1.00 94.56 270 ASN A N 1
ATOM 1954 C CA . ASN A 1 270 ? -16.212 -5.532 25.093 1.00 94.56 270 ASN A CA 1
ATOM 1955 C C . ASN A 1 270 ? -15.854 -4.081 24.710 1.00 94.56 270 ASN A C 1
ATOM 1957 O O . ASN A 1 270 ? -14.960 -3.467 25.283 1.00 94.56 270 ASN A O 1
ATOM 1961 N N . ASN A 1 271 ? -16.541 -3.528 23.708 1.00 94.19 271 ASN A N 1
ATOM 1962 C CA . ASN A 1 271 ? -16.228 -2.211 23.150 1.00 94.19 271 ASN A CA 1
ATOM 1963 C C . ASN A 1 271 ? -17.492 -1.455 22.734 1.00 94.19 271 ASN A C 1
ATOM 1965 O O . ASN A 1 271 ? -17.599 -0.956 21.613 1.00 94.19 271 ASN A O 1
ATOM 1969 N N . LEU A 1 272 ? -18.498 -1.399 23.609 1.00 94.62 272 LEU A N 1
ATOM 1970 C CA . LEU A 1 272 ? -19.684 -0.595 23.321 1.00 94.62 272 LEU A CA 1
ATOM 1971 C C . LEU A 1 272 ? -19.298 0.888 23.160 1.00 94.62 272 LEU A C 1
ATOM 1973 O O . LEU A 1 272 ? -18.482 1.400 23.933 1.00 94.62 272 LEU A O 1
ATOM 1977 N N . PRO A 1 273 ? -19.870 1.583 22.159 1.00 96.12 273 PRO A N 1
ATOM 1978 C CA . PRO A 1 273 ? -21.024 1.174 21.343 1.00 96.12 273 PRO A CA 1
ATOM 1979 C C . PRO A 1 273 ? -20.705 0.425 20.041 1.00 96.12 273 PRO A C 1
ATOM 1981 O O . PRO A 1 273 ? -21.623 0.110 19.287 1.00 96.12 273 PRO A O 1
ATOM 1984 N N . PHE A 1 274 ? -19.433 0.156 19.755 1.00 97.31 274 PHE A N 1
ATOM 1985 C CA . PHE A 1 274 ? -18.984 -0.452 18.503 1.00 97.31 274 PHE A CA 1
ATOM 1986 C C . PHE A 1 274 ? -19.386 -1.922 18.432 1.00 97.31 274 PHE A C 1
ATOM 1988 O O . PHE A 1 274 ? -20.169 -2.311 17.566 1.00 97.31 274 PHE A O 1
ATOM 1995 N N . SER A 1 275 ? -18.909 -2.732 19.377 1.00 97.62 275 SER A N 1
ATOM 1996 C CA . SER A 1 275 ? -19.153 -4.173 19.388 1.00 97.62 275 SER A CA 1
ATOM 1997 C C . SER A 1 275 ? -19.103 -4.774 20.787 1.00 97.62 275 SER A C 1
ATOM 1999 O O . SER A 1 275 ? -18.386 -4.287 21.660 1.00 97.62 275 SER A O 1
ATOM 2001 N N . ASN A 1 276 ? -19.823 -5.874 20.994 1.00 96.62 276 ASN A N 1
ATOM 2002 C CA . ASN A 1 276 ? -19.600 -6.779 22.120 1.00 96.62 276 ASN A CA 1
ATOM 2003 C C . ASN A 1 276 ? -20.032 -8.218 21.784 1.00 96.62 276 ASN A C 1
ATOM 2005 O O . ASN A 1 276 ? -20.644 -8.467 20.744 1.00 96.62 276 ASN A O 1
ATOM 2009 N N . ARG A 1 277 ? -19.741 -9.179 22.674 1.00 96.31 277 ARG A N 1
ATOM 2010 C CA . ARG A 1 277 ? -20.138 -10.595 22.493 1.00 96.31 277 ARG A CA 1
ATOM 2011 C C . ARG A 1 277 ? -21.649 -10.813 22.418 1.00 96.31 277 ARG A C 1
ATOM 2013 O O . ARG A 1 277 ? -22.074 -11.796 21.820 1.00 96.31 277 ARG A O 1
ATOM 2020 N N . ALA A 1 278 ? -22.434 -9.926 23.026 1.00 96.88 278 ALA A N 1
ATOM 2021 C CA . ALA A 1 278 ? -23.893 -9.975 22.989 1.00 96.88 278 ALA A CA 1
ATOM 2022 C C . ALA A 1 278 ? -24.474 -9.486 21.647 1.00 96.88 278 ALA A C 1
ATOM 2024 O O . ALA A 1 278 ? -25.667 -9.645 21.400 1.00 96.88 278 ALA A O 1
ATOM 2025 N N . GLY A 1 279 ? -23.646 -8.922 20.758 1.00 96.69 279 GLY A N 1
ATOM 2026 C CA . GLY A 1 279 ? -24.089 -8.420 19.459 1.00 96.69 279 GLY A CA 1
ATOM 2027 C C . GLY A 1 279 ? -24.866 -7.104 19.550 1.00 96.69 279 GLY A C 1
ATOM 2028 O O . GLY A 1 279 ? -25.672 -6.805 18.669 1.00 96.69 279 GLY A O 1
ATOM 2029 N N . GLU A 1 280 ? -24.679 -6.334 20.621 1.00 96.75 280 GLU A N 1
ATOM 2030 C CA . GLU A 1 280 ? -25.456 -5.127 20.918 1.00 96.75 280 GLU A CA 1
ATOM 2031 C C . GLU A 1 280 ? -24.891 -3.874 20.249 1.00 96.75 280 GLU A C 1
ATOM 2033 O O . GLU A 1 280 ? -25.605 -2.883 20.133 1.00 96.75 280 GLU A O 1
ATOM 2038 N N . GLY A 1 281 ? -23.637 -3.894 19.794 1.00 97.81 281 GLY A N 1
ATOM 2039 C CA . GLY A 1 281 ? -22.986 -2.736 19.188 1.00 97.81 281 GLY A CA 1
ATOM 2040 C C . GLY A 1 281 ? -23.423 -2.467 17.746 1.00 97.81 281 GLY A C 1
ATOM 2041 O O . GLY A 1 281 ? -23.857 -3.366 17.020 1.00 97.81 281 GLY A O 1
ATOM 2042 N N . PHE A 1 282 ? -23.283 -1.223 17.288 1.00 98.06 282 PHE A N 1
ATOM 2043 C CA . PHE A 1 282 ? -23.692 -0.859 15.928 1.00 98.06 282 PHE A CA 1
ATOM 2044 C C . PHE A 1 282 ? -22.834 -1.538 14.858 1.00 98.06 282 PHE A C 1
ATOM 2046 O O . PHE A 1 282 ? -23.341 -1.862 13.785 1.00 98.06 282 PHE A O 1
ATOM 2053 N N . GLU A 1 283 ? -21.556 -1.814 15.134 1.00 98.38 283 GLU A N 1
ATOM 2054 C CA . GLU A 1 283 ? -20.711 -2.565 14.209 1.00 98.38 283 GLU A CA 1
ATOM 2055 C C . GLU A 1 283 ? -21.123 -4.037 14.149 1.00 98.38 283 GLU A C 1
ATOM 2057 O O . GLU A 1 283 ? -20.984 -4.654 13.092 1.00 98.38 283 GLU A O 1
ATOM 2062 N N . ASN A 1 284 ? -21.676 -4.608 15.230 1.00 98.62 284 ASN A N 1
ATOM 2063 C CA . ASN A 1 284 ? -22.317 -5.924 15.160 1.00 98.62 284 ASN A CA 1
ATOM 2064 C C . ASN A 1 284 ? -23.519 -5.871 14.204 1.00 98.62 284 ASN A C 1
ATOM 2066 O O . ASN A 1 284 ? -23.642 -6.713 13.319 1.00 98.62 284 ASN A O 1
ATOM 2070 N N . LYS A 1 285 ? -24.373 -4.840 14.307 1.00 98.62 285 LYS A N 1
ATOM 2071 C CA . LYS A 1 285 ? -25.553 -4.687 13.431 1.00 98.62 285 LYS A CA 1
ATOM 2072 C C . LYS A 1 285 ? -25.194 -4.459 11.966 1.00 98.62 285 LYS A C 1
ATOM 2074 O O . LYS A 1 285 ? -25.890 -4.967 11.084 1.00 98.62 285 LYS A O 1
ATOM 2079 N N . ILE A 1 286 ? -24.102 -3.746 11.697 1.00 98.62 286 ILE A N 1
ATOM 2080 C CA . ILE A 1 286 ? -23.554 -3.601 10.344 1.00 98.62 286 ILE A CA 1
ATOM 2081 C C . ILE A 1 286 ? -23.015 -4.948 9.843 1.00 98.62 286 ILE A C 1
ATOM 2083 O O . ILE A 1 286 ? -23.342 -5.344 8.729 1.00 98.62 286 ILE A O 1
ATOM 2087 N N . ALA A 1 287 ? -22.259 -5.693 10.653 1.00 98.38 287 ALA A N 1
ATOM 2088 C CA . ALA A 1 287 ? -21.769 -7.022 10.280 1.00 98.38 287 ALA A CA 1
ATOM 2089 C C . ALA A 1 287 ? -22.917 -8.005 9.968 1.00 98.38 287 ALA A C 1
ATOM 2091 O O . ALA A 1 287 ? -22.903 -8.669 8.931 1.00 98.38 287 ALA A O 1
ATOM 2092 N N . GLU A 1 288 ? -23.953 -8.037 10.811 1.00 98.44 288 GLU A N 1
ATOM 2093 C CA . GLU A 1 288 ? -25.183 -8.809 10.594 1.00 98.44 288 GLU A CA 1
ATOM 2094 C C . GLU A 1 288 ? -25.901 -8.408 9.301 1.00 98.44 288 GLU A C 1
ATOM 2096 O O . GLU A 1 288 ? -26.394 -9.267 8.571 1.00 98.44 288 GLU A O 1
ATOM 2101 N N . LEU A 1 289 ? -25.967 -7.108 9.002 1.00 98.38 289 LEU A N 1
ATOM 2102 C CA . LEU A 1 289 ? -26.521 -6.604 7.750 1.00 98.38 289 LEU A CA 1
ATOM 2103 C C . LEU A 1 289 ? -25.740 -7.144 6.551 1.00 98.38 289 LEU A C 1
ATOM 2105 O O . LEU A 1 289 ? -26.347 -7.733 5.664 1.00 98.38 289 LEU A O 1
ATOM 2109 N N . LEU A 1 290 ? -24.416 -7.004 6.543 1.00 97.75 290 LEU A N 1
ATOM 2110 C CA . LEU A 1 290 ? -23.585 -7.460 5.428 1.00 97.75 290 LEU A CA 1
ATOM 2111 C C . LEU A 1 290 ? -23.663 -8.978 5.221 1.00 97.75 290 LEU A C 1
ATOM 2113 O O . LEU A 1 290 ? -23.767 -9.428 4.082 1.00 97.75 290 LEU A O 1
ATOM 2117 N N . ALA A 1 291 ? -23.660 -9.764 6.301 1.00 96.69 291 ALA A N 1
ATOM 2118 C CA . ALA A 1 291 ? -23.798 -11.218 6.226 1.00 96.69 291 ALA A CA 1
ATOM 2119 C C . ALA A 1 291 ? -25.142 -11.629 5.601 1.00 96.69 291 ALA A C 1
ATOM 2121 O O . ALA A 1 291 ? -25.174 -12.469 4.699 1.00 96.69 291 ALA A O 1
ATOM 2122 N N . ARG A 1 292 ? -26.245 -10.980 6.009 1.00 97.00 292 ARG A N 1
ATOM 2123 C CA . ARG A 1 292 ? -27.575 -11.213 5.420 1.00 97.00 292 ARG A CA 1
ATOM 2124 C C . ARG A 1 292 ? -27.611 -10.896 3.928 1.00 97.00 292 ARG A C 1
ATOM 2126 O O . ARG A 1 292 ? -28.138 -11.698 3.167 1.00 97.00 292 ARG A O 1
ATOM 2133 N N . GLU A 1 293 ? -27.028 -9.776 3.508 1.00 95.69 293 GLU A N 1
ATOM 2134 C CA . GLU A 1 293 ? -26.982 -9.376 2.091 1.00 95.69 293 GLU A CA 1
ATOM 2135 C C . GLU A 1 293 ? -26.120 -10.313 1.236 1.00 95.69 293 GLU A C 1
ATOM 2137 O O . GLU A 1 293 ? -26.385 -10.514 0.053 1.00 95.69 293 GLU A O 1
ATOM 2142 N N . LEU A 1 294 ? -25.101 -10.925 1.838 1.00 91.88 294 LEU A N 1
ATOM 2143 C CA . LEU A 1 294 ? -24.295 -11.963 1.202 1.00 91.88 294 LEU A CA 1
ATOM 2144 C C . LEU A 1 294 ? -25.003 -13.328 1.147 1.00 91.88 294 LEU A C 1
ATOM 2146 O O . LEU A 1 294 ? -24.598 -14.190 0.364 1.00 91.88 294 LEU A O 1
ATOM 2150 N N . GLY A 1 295 ? -26.031 -13.546 1.974 1.00 93.38 295 GLY A N 1
ATOM 2151 C CA . GLY A 1 295 ? -26.600 -14.871 2.224 1.00 93.38 295 GLY A CA 1
ATOM 2152 C C . GLY A 1 295 ? -25.610 -15.805 2.929 1.00 93.38 295 GLY A C 1
ATOM 2153 O O . GLY A 1 295 ? -25.596 -17.007 2.654 1.00 93.38 295 GLY A O 1
ATOM 2154 N N . TRP A 1 296 ? -24.725 -15.238 3.755 1.00 94.44 296 TRP A N 1
ATOM 2155 C CA . TRP A 1 296 ? -23.656 -15.932 4.476 1.00 94.44 296 TRP A CA 1
ATOM 2156 C C . TRP A 1 296 ? -23.969 -15.968 5.977 1.00 94.44 296 TRP A C 1
ATOM 2158 O O . TRP A 1 296 ? -24.648 -15.087 6.505 1.00 94.44 296 TRP A O 1
ATOM 2168 N N . THR A 1 297 ? -23.472 -16.980 6.684 1.00 95.69 297 THR A N 1
ATOM 2169 C CA . THR A 1 297 ? -23.433 -16.988 8.148 1.00 95.69 297 THR A CA 1
ATOM 2170 C C . THR A 1 297 ? -22.423 -15.953 8.643 1.00 95.69 297 THR A C 1
ATOM 2172 O O . THR A 1 297 ? -21.536 -15.530 7.907 1.00 95.69 297 THR A O 1
ATOM 2175 N N . LEU A 1 298 ? -22.574 -15.497 9.884 1.00 96.06 298 LEU A N 1
ATOM 2176 C CA . LEU A 1 298 ? -21.684 -14.511 10.493 1.00 96.06 298 LEU A CA 1
ATOM 2177 C C . LEU A 1 298 ? -20.894 -15.163 11.621 1.00 96.06 298 LEU A C 1
ATOM 2179 O O . LEU A 1 298 ? -21.482 -15.739 12.534 1.00 96.06 298 LEU A O 1
ATOM 2183 N N . GLU A 1 299 ? -19.576 -15.016 11.580 1.00 96.00 299 GLU A N 1
ATOM 2184 C CA . GLU A 1 299 ? -18.671 -15.465 12.633 1.00 96.00 299 GLU A CA 1
ATOM 2185 C C . GLU A 1 299 ? -17.781 -14.318 13.102 1.00 96.00 299 GLU A C 1
ATOM 2187 O O . GLU A 1 299 ? -17.376 -13.456 12.322 1.00 96.00 299 GLU A O 1
ATOM 2192 N N . TYR A 1 300 ? -17.441 -14.321 14.389 1.00 96.62 300 TYR A N 1
ATOM 2193 C CA . TYR A 1 300 ? -16.622 -13.277 14.991 1.00 96.62 300 TYR A CA 1
ATOM 2194 C C . TYR A 1 300 ? -15.297 -13.831 15.504 1.00 96.62 300 TYR A C 1
ATOM 2196 O O . TYR A 1 300 ? -15.259 -14.775 16.294 1.00 96.62 300 TYR A O 1
ATOM 2204 N N . THR A 1 301 ? -14.204 -13.171 15.127 1.00 95.75 301 THR A N 1
ATOM 2205 C CA . THR A 1 301 ? -12.919 -13.297 15.814 1.00 95.75 301 THR A CA 1
ATOM 2206 C C . THR A 1 301 ? -12.814 -12.202 16.860 1.00 95.75 301 THR A C 1
ATOM 2208 O O . THR A 1 301 ? -12.623 -11.029 16.535 1.00 95.75 301 THR A O 1
ATOM 2211 N N . TRP A 1 302 ? -12.903 -12.611 18.123 1.00 95.62 302 TRP A N 1
ATOM 2212 C CA . TRP A 1 302 ? -12.867 -11.709 19.266 1.00 95.62 302 TRP A CA 1
ATOM 2213 C C . TRP A 1 302 ? -11.440 -11.416 19.720 1.00 95.62 302 TRP A C 1
ATOM 2215 O O . TRP A 1 302 ? -10.708 -12.328 20.110 1.00 95.62 302 TRP A O 1
ATOM 2225 N N . PHE A 1 303 ? -11.061 -10.141 19.732 1.00 93.69 303 PHE A N 1
ATOM 2226 C CA . PHE A 1 303 ? -9.804 -9.681 20.321 1.00 93.69 303 PHE A CA 1
ATOM 2227 C C . PHE A 1 303 ? -9.924 -8.210 20.746 1.00 93.69 303 PHE A C 1
ATOM 2229 O O . PHE A 1 303 ? -10.438 -7.424 19.956 1.00 93.69 303 PHE A O 1
ATOM 2236 N N . PRO A 1 304 ? -9.427 -7.803 21.929 1.00 91.50 304 PRO A N 1
ATOM 2237 C CA . PRO A 1 304 ? -9.502 -6.406 22.354 1.00 91.50 304 PRO A CA 1
ATOM 2238 C C . PRO A 1 304 ? -8.810 -5.441 21.374 1.00 91.50 304 PRO A C 1
ATOM 2240 O O . PRO A 1 304 ? -7.695 -5.718 20.916 1.00 91.50 304 PRO A O 1
ATOM 2243 N N . GLN A 1 305 ? -9.426 -4.303 21.059 1.00 88.19 305 GLN A N 1
ATOM 2244 C CA . GLN A 1 305 ? -8.956 -3.307 20.093 1.00 88.19 305 GLN A CA 1
ATOM 2245 C C . GLN A 1 305 ? -7.819 -2.453 20.678 1.00 88.19 305 GLN A C 1
ATOM 2247 O O . GLN A 1 305 ? -7.946 -1.267 20.967 1.00 88.19 305 GLN A O 1
ATOM 2252 N N . ARG A 1 306 ? -6.660 -3.090 20.839 1.00 86.50 306 ARG A N 1
ATOM 2253 C CA . ARG A 1 306 ? -5.412 -2.518 21.368 1.00 86.50 306 ARG A CA 1
ATOM 2254 C C . ARG A 1 306 ? -4.223 -2.870 20.479 1.00 86.50 306 ARG A C 1
ATOM 2256 O O . ARG A 1 306 ? -4.387 -3.505 19.431 1.00 86.50 306 ARG A O 1
ATOM 2263 N N . MET A 1 307 ? -3.010 -2.493 20.897 1.00 84.50 307 MET A N 1
ATOM 2264 C CA . MET A 1 307 ? -1.782 -2.908 20.212 1.00 84.50 307 MET A CA 1
ATOM 2265 C C . MET A 1 307 ? -1.800 -4.405 19.872 1.00 84.50 307 MET A C 1
ATOM 2267 O O . MET A 1 307 ? -1.987 -5.268 20.729 1.00 84.50 307 MET A O 1
ATOM 2271 N N . GLY A 1 308 ? -1.613 -4.706 18.587 1.00 86.31 308 GLY A N 1
ATOM 2272 C CA . GLY A 1 308 ? -1.623 -6.070 18.071 1.00 86.31 308 GLY A CA 1
ATOM 2273 C C . GLY A 1 308 ? -2.986 -6.608 17.629 1.00 86.31 308 GLY A C 1
ATOM 2274 O O . GLY A 1 308 ? -3.000 -7.746 17.170 1.00 86.31 308 GLY A O 1
ATOM 2275 N N . PHE A 1 309 ? -4.086 -5.841 17.688 1.00 92.31 309 PHE A N 1
ATOM 2276 C CA . PHE A 1 309 ? -5.408 -6.272 17.197 1.00 92.31 309 PHE A CA 1
ATOM 2277 C C . PHE A 1 309 ? -5.321 -6.866 15.785 1.00 92.31 309 PHE A C 1
ATOM 2279 O O . PHE A 1 309 ? -5.505 -8.066 15.617 1.00 92.31 309 PHE A O 1
ATOM 2286 N N . ILE A 1 310 ? -4.886 -6.080 14.793 1.00 92.25 310 ILE A N 1
ATOM 2287 C CA . ILE A 1 310 ? -4.778 -6.526 13.391 1.00 92.25 310 ILE A CA 1
ATOM 2288 C C . ILE A 1 310 ? -3.850 -7.736 13.223 1.00 92.25 310 ILE A C 1
ATOM 2290 O O . ILE A 1 310 ? -4.145 -8.646 12.451 1.00 92.25 310 ILE A O 1
ATOM 2294 N N . ARG A 1 311 ? -2.730 -7.772 13.955 1.00 89.06 311 ARG A N 1
ATOM 2295 C CA . ARG A 1 311 ? -1.769 -8.885 13.905 1.00 89.06 311 ARG A CA 1
ATOM 2296 C C . ARG A 1 311 ? -2.379 -10.188 14.429 1.00 89.06 311 ARG A C 1
ATOM 2298 O O . ARG A 1 311 ? -2.073 -11.247 13.894 1.00 89.06 311 ARG A O 1
ATOM 2305 N N . ASN A 1 312 ? -3.198 -10.112 15.475 1.00 90.38 312 ASN A N 1
ATOM 2306 C CA . ASN A 1 312 ? -3.789 -11.276 16.133 1.00 90.38 312 ASN A CA 1
ATOM 2307 C C . ASN A 1 312 ? -5.148 -11.686 15.551 1.00 90.38 312 ASN A C 1
ATOM 2309 O O . ASN A 1 312 ? -5.575 -12.811 15.825 1.00 90.38 312 ASN A O 1
ATOM 2313 N N . THR A 1 313 ? -5.789 -10.813 14.763 1.00 93.94 313 THR A N 1
ATOM 2314 C CA . THR A 1 313 ? -7.081 -11.039 14.097 1.00 93.94 313 THR A CA 1
ATOM 2315 C C . THR A 1 313 ? -6.925 -11.106 12.576 1.00 93.94 313 THR A C 1
ATOM 2317 O O . THR A 1 313 ? -6.625 -12.174 12.054 1.00 93.94 313 THR A O 1
ATOM 2320 N N . LEU A 1 314 ? -7.053 -9.982 11.867 1.00 89.56 314 LEU A N 1
ATOM 2321 C CA . LEU A 1 314 ? -7.140 -9.886 10.405 1.00 89.56 314 LEU A CA 1
ATOM 2322 C C . LEU A 1 314 ? -5.942 -10.520 9.676 1.00 89.56 314 LEU A C 1
ATOM 2324 O O . LEU A 1 314 ? -6.105 -11.118 8.614 1.00 89.56 314 LEU A O 1
ATOM 2328 N N . ARG A 1 315 ? -4.733 -10.401 10.242 1.00 87.75 315 ARG A N 1
ATOM 2329 C CA . ARG A 1 315 ? -3.492 -11.024 9.735 1.00 87.75 315 ARG A CA 1
ATOM 2330 C C . ARG A 1 315 ? -3.102 -12.294 10.500 1.00 87.75 315 ARG A C 1
ATOM 2332 O O . ARG A 1 315 ? -2.100 -12.923 10.162 1.00 87.75 315 ARG A O 1
ATOM 2339 N N . GLY A 1 316 ? -3.864 -12.652 11.530 1.00 80.44 316 GLY A N 1
ATOM 2340 C CA . GLY A 1 316 ? -3.683 -13.869 12.309 1.00 80.44 316 GLY A CA 1
ATOM 2341 C C . GLY A 1 316 ? -4.269 -15.078 11.584 1.00 80.44 316 GLY A C 1
ATOM 2342 O O . GLY A 1 316 ? -5.268 -14.965 10.873 1.00 80.44 316 GLY A O 1
ATOM 2343 N N . ARG A 1 317 ? -3.655 -16.246 11.781 1.00 83.19 317 ARG A N 1
ATOM 2344 C CA . ARG A 1 317 ? -4.138 -17.528 11.252 1.00 83.19 317 ARG A CA 1
ATOM 2345 C C . ARG A 1 317 ? -4.534 -18.472 12.378 1.00 83.19 317 ARG A C 1
ATOM 2347 O O . ARG A 1 317 ? -4.043 -18.328 13.503 1.00 83.19 317 ARG A O 1
ATOM 2354 N N . ASP A 1 318 ? -5.428 -19.401 12.071 1.00 80.31 318 ASP A N 1
ATOM 2355 C CA . ASP A 1 318 ? -5.781 -20.480 12.987 1.00 80.31 318 ASP A CA 1
ATOM 2356 C C . ASP A 1 318 ? -4.574 -21.410 13.204 1.00 80.31 318 ASP A C 1
ATOM 2358 O O . ASP A 1 318 ? -3.851 -21.711 12.248 1.00 80.31 318 ASP A O 1
ATOM 2362 N N . PRO A 1 319 ? -4.314 -21.874 14.440 1.00 78.06 319 PRO A N 1
ATOM 2363 C CA . PRO A 1 319 ? -3.215 -22.799 14.703 1.00 78.06 319 PRO A CA 1
ATOM 2364 C C . PRO A 1 319 ? -3.320 -24.064 13.840 1.00 78.06 319 PRO A C 1
ATOM 2366 O O . PRO A 1 319 ? -4.369 -24.698 13.790 1.00 78.06 319 PRO A O 1
ATOM 2369 N N . GLY A 1 320 ? -2.229 -24.437 13.165 1.00 73.06 320 GLY A N 1
ATOM 2370 C CA . GLY A 1 320 ? -2.189 -25.631 12.311 1.00 73.06 320 GLY A CA 1
ATOM 2371 C C . GLY A 1 320 ? -2.931 -25.499 10.976 1.00 73.06 320 GLY A C 1
ATOM 2372 O O . GLY A 1 320 ? -3.055 -26.488 10.261 1.00 73.06 320 GLY A O 1
ATOM 2373 N N . SER A 1 321 ? -3.401 -24.299 10.619 1.00 73.81 321 SER A N 1
ATOM 2374 C CA . SER A 1 321 ? -4.104 -24.033 9.366 1.00 73.81 321 SER A CA 1
ATOM 2375 C C . SER A 1 321 ? -3.528 -22.815 8.645 1.00 73.81 321 SER A C 1
ATOM 2377 O O . SER A 1 321 ? -3.054 -21.856 9.253 1.00 73.81 321 SER A O 1
ATOM 2379 N N . ASN A 1 322 ? -3.627 -22.820 7.315 1.00 68.81 322 ASN A N 1
ATOM 2380 C CA . ASN A 1 322 ? -3.381 -21.631 6.502 1.00 68.81 322 ASN A CA 1
ATOM 2381 C C . ASN A 1 322 ? -4.603 -20.694 6.459 1.00 68.81 322 ASN A C 1
ATOM 2383 O O . ASN A 1 322 ? -4.576 -19.699 5.745 1.00 68.81 322 ASN A O 1
ATOM 2387 N N . ARG A 1 323 ? -5.669 -20.946 7.221 1.00 78.50 323 ARG A N 1
ATOM 2388 C CA . ARG A 1 323 ? -6.865 -20.094 7.256 1.00 78.50 323 ARG A CA 1
ATOM 2389 C C . ARG A 1 323 ? -6.645 -18.848 8.117 1.00 78.50 323 ARG A C 1
ATOM 2391 O O . ARG A 1 323 ? -6.131 -18.943 9.231 1.00 78.50 323 ARG A O 1
ATOM 2398 N N . PHE A 1 324 ? -7.032 -17.677 7.608 1.00 85.00 324 PHE A N 1
ATOM 2399 C CA . PHE A 1 324 ? -7.079 -16.447 8.404 1.00 85.00 324 PHE A CA 1
ATOM 2400 C C . PHE A 1 324 ? -8.242 -16.489 9.397 1.00 85.00 324 PHE A C 1
ATOM 2402 O O . PHE A 1 324 ? -9.295 -17.036 9.087 1.00 85.00 324 PHE A O 1
ATOM 2409 N N . LYS A 1 325 ? -8.066 -15.878 10.570 1.00 88.06 325 LYS A N 1
ATOM 2410 C CA . LYS A 1 325 ? -9.089 -15.898 11.628 1.00 88.06 325 LYS A CA 1
ATOM 2411 C C . LYS A 1 325 ? -10.358 -15.125 11.245 1.00 88.06 325 LYS A C 1
ATOM 2413 O O . LYS A 1 325 ? -11.469 -15.549 11.538 1.00 88.06 325 LYS A O 1
ATOM 2418 N N . CYS A 1 326 ? -10.198 -13.985 10.578 1.00 93.75 326 CYS A N 1
ATOM 2419 C CA . CYS A 1 326 ? -11.297 -13.135 10.116 1.00 93.75 326 CYS A CA 1
ATOM 2420 C C . CYS A 1 326 ? -10.895 -12.350 8.872 1.00 93.75 326 CYS A C 1
ATOM 2422 O O . CYS A 1 326 ? -9.705 -12.197 8.624 1.00 93.75 326 CYS A O 1
ATOM 2424 N N . ASP A 1 327 ? -11.862 -11.833 8.114 1.00 93.44 327 ASP A N 1
ATOM 2425 C CA . ASP A 1 327 ? -11.666 -11.236 6.782 1.00 93.44 327 ASP A CA 1
ATOM 2426 C C . ASP A 1 327 ? -12.040 -9.754 6.694 1.00 93.44 327 ASP A C 1
ATOM 2428 O O . ASP A 1 327 ? -11.780 -9.108 5.678 1.00 93.44 327 ASP A O 1
ATOM 2432 N N . LEU A 1 328 ? -12.674 -9.213 7.734 1.00 97.31 328 LEU A N 1
ATOM 2433 C CA . LEU A 1 328 ? -13.213 -7.860 7.720 1.00 97.31 328 LEU A CA 1
ATOM 2434 C C . LEU A 1 328 ? -13.113 -7.204 9.097 1.00 97.31 328 LEU A C 1
ATOM 2436 O O . LEU A 1 328 ? -13.504 -7.793 10.101 1.00 97.31 328 LEU A O 1
ATOM 2440 N N . VAL A 1 329 ? -12.645 -5.959 9.132 1.00 98.31 329 VAL A N 1
ATOM 2441 C CA . VAL A 1 329 ? -12.773 -5.045 10.276 1.00 98.31 329 VAL A CA 1
ATOM 2442 C C . VAL A 1 329 ? -13.817 -3.991 9.909 1.00 98.31 329 VAL A C 1
ATOM 2444 O O . VAL A 1 329 ? -13.698 -3.363 8.858 1.00 98.31 329 VAL A O 1
ATOM 2447 N N . ILE A 1 330 ? -14.837 -3.794 10.747 1.00 98.06 330 ILE A N 1
ATOM 2448 C CA . ILE A 1 330 ? -15.977 -2.923 10.408 1.00 98.06 330 ILE A CA 1
ATOM 2449 C C . ILE A 1 330 ? -15.613 -1.434 10.460 1.00 98.06 330 ILE A C 1
ATOM 2451 O O . ILE A 1 330 ? -16.035 -0.681 9.583 1.00 98.06 330 ILE A O 1
ATOM 2455 N N . GLY A 1 331 ? -14.829 -0.995 11.446 1.00 96.38 331 GLY A N 1
ATOM 2456 C CA . GLY A 1 331 ? -14.465 0.413 11.615 1.00 96.38 331 GLY A CA 1
ATOM 2457 C C . GLY A 1 331 ? -12.962 0.638 11.750 1.00 96.38 331 GLY A C 1
ATOM 2458 O O . GLY A 1 331 ? -12.345 0.245 12.738 1.00 96.38 331 GLY A O 1
ATOM 2459 N N . VAL A 1 332 ? -12.369 1.317 10.767 1.00 96.31 332 VAL A N 1
ATOM 2460 C CA . VAL A 1 332 ? -11.006 1.873 10.821 1.00 96.31 332 VAL A CA 1
ATOM 2461 C C . VAL A 1 332 ? -10.977 3.264 10.173 1.00 96.31 332 VAL A C 1
ATOM 2463 O O . VAL A 1 332 ? -11.766 3.525 9.262 1.00 96.31 332 VAL A O 1
ATOM 2466 N N . PRO A 1 333 ? -10.089 4.182 10.594 1.00 94.94 333 PRO A N 1
ATOM 2467 C CA . PRO A 1 333 ? -9.941 5.463 9.908 1.00 94.94 333 PRO A CA 1
ATOM 2468 C C . PRO A 1 333 ? -9.438 5.268 8.469 1.00 94.94 333 PRO A C 1
ATOM 2470 O O . PRO A 1 333 ? -8.656 4.361 8.184 1.00 94.94 333 PRO A O 1
ATOM 2473 N N . VAL A 1 334 ? -9.865 6.125 7.541 1.00 92.44 334 VAL A N 1
ATOM 2474 C CA . VAL A 1 334 ? -9.292 6.161 6.184 1.00 92.44 334 VAL A CA 1
ATOM 2475 C C . VAL A 1 334 ? -7.782 6.400 6.274 1.00 92.44 334 VAL A C 1
ATOM 2477 O O . VAL A 1 334 ? -7.327 7.236 7.047 1.00 92.44 334 VAL A O 1
ATOM 2480 N N . GLY A 1 335 ? -7.006 5.662 5.477 1.00 83.25 335 GLY A N 1
ATOM 2481 C CA . GLY A 1 335 ? -5.540 5.730 5.517 1.00 83.25 335 GLY A CA 1
ATOM 2482 C C . GLY A 1 335 ? -4.894 4.901 6.633 1.00 83.25 335 GLY A C 1
ATOM 2483 O O . GLY A 1 335 ? -3.695 5.021 6.850 1.00 83.25 335 GLY A O 1
ATOM 2484 N N . PHE A 1 336 ? -5.654 4.045 7.325 1.00 89.12 336 PHE A N 1
ATOM 2485 C CA . PHE A 1 336 ? -5.117 3.147 8.347 1.00 89.12 336 PHE A CA 1
ATOM 2486 C C . PHE A 1 336 ? -4.015 2.227 7.794 1.00 89.12 336 PHE A C 1
ATOM 2488 O O . PHE A 1 336 ? -4.270 1.357 6.971 1.00 89.12 336 PHE A O 1
ATOM 2495 N N . GLU A 1 337 ? -2.784 2.383 8.278 1.00 85.50 337 GLU A N 1
ATOM 2496 C CA . GLU A 1 337 ? -1.587 1.762 7.684 1.00 85.50 337 GLU A CA 1
ATOM 2497 C C . GLU A 1 337 ? -1.516 0.234 7.833 1.00 85.50 337 GLU A C 1
ATOM 2499 O O . GLU A 1 337 ? -0.756 -0.437 7.136 1.00 85.50 337 GLU A O 1
ATOM 2504 N N . LEU A 1 338 ? -2.297 -0.344 8.749 1.00 82.62 338 LEU A N 1
ATOM 2505 C CA . LEU A 1 338 ? -2.248 -1.776 9.051 1.00 82.62 338 LEU A CA 1
ATOM 2506 C C . LEU A 1 338 ? -3.232 -2.617 8.219 1.00 82.62 338 LEU A C 1
ATOM 2508 O O . LEU A 1 338 ? -3.162 -3.847 8.289 1.00 82.62 338 LEU A O 1
ATOM 2512 N N . ALA A 1 339 ? -4.126 -1.991 7.445 1.00 88.06 339 ALA A N 1
ATOM 2513 C CA . ALA A 1 339 ? -5.107 -2.674 6.598 1.00 88.06 339 ALA A CA 1
ATOM 2514 C C . ALA A 1 339 ? -5.425 -1.870 5.322 1.00 88.06 339 ALA A C 1
ATOM 2516 O O . ALA A 1 339 ? -5.299 -0.651 5.289 1.00 88.06 339 ALA A O 1
ATOM 2517 N N . SER A 1 340 ? -5.897 -2.536 4.267 1.00 86.50 340 SER A N 1
ATOM 2518 C CA . SER A 1 340 ? -6.423 -1.839 3.091 1.00 86.50 340 SER A CA 1
ATOM 2519 C C . SER A 1 340 ? -7.824 -1.314 3.398 1.00 86.50 340 SER A C 1
ATOM 2521 O O . SER A 1 340 ? -8.712 -2.087 3.758 1.00 86.50 340 SER A O 1
ATOM 2523 N N . THR A 1 341 ? -8.019 -0.002 3.276 1.00 94.25 341 THR A N 1
ATOM 2524 C CA . THR A 1 341 ? -9.282 0.659 3.630 1.00 94.25 341 THR A CA 1
ATOM 2525 C C . THR A 1 341 ? -10.213 0.787 2.429 1.00 94.25 341 THR A C 1
ATOM 2527 O O . THR A 1 341 ? -9.785 1.142 1.326 1.00 94.25 341 THR A O 1
ATOM 2530 N N . THR A 1 342 ? -11.496 0.482 2.632 1.00 95.75 342 THR A N 1
ATOM 2531 C CA . THR A 1 342 ? -12.559 0.739 1.649 1.00 95.75 342 THR A CA 1
ATOM 2532 C C . THR A 1 342 ? -12.800 2.235 1.464 1.00 95.75 342 THR A C 1
ATOM 2534 O O . THR A 1 342 ? -12.276 3.070 2.205 1.00 95.75 342 THR A O 1
ATOM 2537 N N . LYS A 1 343 ? -13.674 2.601 0.521 1.00 95.69 343 LYS A N 1
ATOM 2538 C CA . LYS A 1 343 ? -14.341 3.909 0.582 1.00 95.69 343 LYS A CA 1
ATOM 2539 C C . LYS A 1 343 ? -15.001 4.105 1.960 1.00 95.69 343 LYS A C 1
ATOM 2541 O O . LYS A 1 343 ? -15.536 3.136 2.515 1.00 95.69 343 LYS A O 1
ATOM 2546 N N . PRO A 1 344 ? -14.964 5.325 2.522 1.00 96.81 344 PRO A N 1
ATOM 2547 C CA . PRO A 1 344 ? -15.584 5.598 3.808 1.00 96.81 344 PRO A CA 1
ATOM 2548 C C . PRO A 1 344 ? -17.108 5.492 3.725 1.00 96.81 344 PRO A C 1
ATOM 2550 O O . PRO A 1 344 ? -17.713 5.862 2.715 1.00 96.81 344 PRO A O 1
ATOM 2553 N N . TYR A 1 345 ? -17.721 5.012 4.805 1.00 95.75 345 TYR A N 1
ATOM 2554 C CA . TYR A 1 345 ? -19.174 4.843 4.907 1.00 95.75 345 TYR A CA 1
ATOM 2555 C C . TYR A 1 345 ? -19.834 5.799 5.906 1.00 95.75 345 TYR A C 1
ATOM 2557 O O . TYR A 1 345 ? -21.049 5.989 5.847 1.00 95.75 345 TYR A O 1
ATOM 2565 N N . TYR A 1 346 ? -19.041 6.447 6.766 1.00 95.75 346 TYR A N 1
ATOM 2566 C CA . TYR A 1 346 ? -19.451 7.621 7.533 1.00 95.75 346 TYR A CA 1
ATOM 2567 C C . TYR A 1 346 ? -18.249 8.493 7.910 1.00 95.75 346 TYR A C 1
ATOM 2569 O O . TYR A 1 346 ? -17.088 8.090 7.789 1.00 95.75 346 TYR A O 1
ATOM 2577 N N . ARG A 1 347 ? -18.543 9.702 8.381 1.00 95.81 347 ARG A N 1
ATOM 2578 C CA . ARG A 1 347 ? -17.592 10.646 8.967 1.00 95.81 347 ARG A CA 1
ATOM 2579 C C . ARG A 1 347 ? -18.160 11.097 10.304 1.00 95.81 347 ARG A C 1
ATOM 2581 O O . ARG A 1 347 ? -19.339 11.425 10.379 1.00 95.81 347 ARG A O 1
ATOM 2588 N N . SER A 1 348 ? -17.339 11.088 11.343 1.00 95.94 348 SER A N 1
ATOM 2589 C CA . SER A 1 348 ? -17.710 11.529 12.692 1.00 95.94 348 SER A CA 1
ATOM 2590 C C . SER A 1 348 ? -16.649 12.493 13.219 1.00 95.94 348 SER A C 1
ATOM 2592 O O . SER A 1 348 ? -15.606 12.664 12.592 1.00 95.94 348 SER A O 1
ATOM 2594 N N . THR A 1 349 ? -16.919 13.131 14.353 1.00 96.00 349 THR A N 1
ATOM 2595 C CA . THR A 1 349 ? -16.004 14.049 15.040 1.00 96.00 349 THR A CA 1
ATOM 2596 C C . THR A 1 349 ? -15.938 13.727 16.528 1.00 96.00 349 THR A C 1
ATOM 2598 O O . THR A 1 349 ? -16.813 13.030 17.052 1.00 96.00 349 THR A O 1
ATOM 2601 N N . TYR A 1 350 ? -14.885 14.179 17.206 1.00 96.62 350 TYR A N 1
ATOM 2602 C CA . TYR A 1 350 ? -14.844 14.182 18.666 1.00 96.62 350 TYR A CA 1
ATOM 2603 C C . TYR A 1 350 ? -15.939 15.100 19.219 1.00 96.62 350 TYR A C 1
ATOM 2605 O O . TYR A 1 350 ? -16.419 16.008 18.544 1.00 96.62 350 TYR A O 1
ATOM 2613 N N . ALA A 1 351 ? -16.344 14.869 20.460 1.00 96.38 351 ALA A N 1
ATOM 2614 C CA . ALA A 1 351 ? -17.326 15.692 21.144 1.00 96.38 351 ALA A CA 1
ATOM 2615 C C . ALA A 1 351 ? -16.945 15.861 22.612 1.00 96.38 351 ALA A C 1
ATOM 2617 O O . ALA A 1 351 ? -16.316 14.985 23.212 1.00 96.38 351 ALA A O 1
ATOM 2618 N N . LEU A 1 352 ? -17.373 16.976 23.192 1.00 96.06 352 LEU A N 1
ATOM 2619 C CA . LEU A 1 352 ? -17.450 17.119 24.639 1.00 96.06 352 LEU A CA 1
ATOM 2620 C C . LEU A 1 352 ? -18.862 16.748 25.109 1.00 96.06 352 LEU A C 1
ATOM 2622 O O . LEU A 1 352 ? -19.860 16.998 24.424 1.00 96.06 352 LEU A O 1
ATOM 2626 N N . VAL A 1 353 ? -18.939 16.132 26.281 1.00 97.38 353 VAL A N 1
ATOM 2627 C CA . VAL A 1 353 ? -20.180 15.649 26.887 1.00 97.38 353 VAL A CA 1
ATOM 2628 C C . VAL A 1 353 ? -20.255 16.146 28.320 1.00 97.38 353 VAL A C 1
ATOM 2630 O O . VAL A 1 353 ? -19.279 16.033 29.061 1.00 97.38 353 VAL A O 1
ATOM 2633 N N . TYR A 1 354 ? -21.411 16.669 28.724 1.00 97.38 354 TYR A N 1
ATOM 2634 C CA . TYR A 1 354 ? -21.666 17.099 30.101 1.00 97.38 354 TYR A CA 1
ATOM 2635 C C . TYR A 1 354 ? -23.087 16.753 30.556 1.00 97.38 354 TYR A C 1
ATOM 2637 O O . TYR A 1 354 ? -23.980 16.499 29.746 1.00 97.38 354 TYR A O 1
ATOM 2645 N N . VAL A 1 355 ? -23.310 16.754 31.872 1.00 96.81 355 VAL A N 1
ATOM 2646 C CA . VAL A 1 355 ? -24.637 16.556 32.475 1.00 96.81 355 VAL A CA 1
ATOM 2647 C C . VAL A 1 355 ? -25.412 17.877 32.477 1.00 96.81 355 VAL A C 1
ATOM 2649 O O . VAL A 1 355 ? -24.939 18.874 33.027 1.00 96.81 355 VAL A O 1
ATOM 2652 N N . LYS A 1 356 ? -26.619 17.893 31.900 1.00 95.19 356 LYS A N 1
ATOM 2653 C CA . LYS A 1 356 ? -27.484 19.083 31.881 1.00 95.19 356 LYS A CA 1
ATOM 2654 C C . LYS A 1 356 ? -27.901 19.510 33.291 1.00 95.19 356 LYS A C 1
ATOM 2656 O O . LYS A 1 356 ? -28.051 18.677 34.185 1.00 95.19 356 LYS A O 1
ATOM 2661 N N . GLY A 1 357 ? -28.124 20.807 33.494 1.00 92.50 357 GLY A N 1
ATOM 2662 C CA . GLY A 1 357 ? -28.536 21.378 34.780 1.00 92.50 357 GLY A CA 1
ATOM 2663 C C . GLY A 1 357 ? -27.400 21.546 35.796 1.00 92.50 357 GLY A C 1
ATOM 2664 O O . GLY A 1 357 ? -27.660 21.793 36.972 1.00 92.50 357 GLY A O 1
ATOM 2665 N N . LYS A 1 358 ? -26.133 21.409 35.374 1.00 91.06 358 LYS A N 1
ATOM 2666 C CA . LYS A 1 358 ? -24.932 21.566 36.226 1.00 91.06 358 LYS A CA 1
ATOM 2667 C C . LYS A 1 358 ? -24.142 22.855 35.950 1.00 91.06 358 LYS A C 1
ATOM 2669 O O . LYS A 1 358 ? -22.969 22.974 36.316 1.00 91.06 358 LYS A O 1
ATOM 2674 N N . GLY A 1 359 ? -24.798 23.840 35.334 1.00 90.50 359 GLY A N 1
ATOM 2675 C CA . GLY A 1 359 ? -24.205 25.142 35.012 1.00 90.50 359 GLY A CA 1
ATOM 2676 C C . GLY A 1 359 ? -23.338 25.141 33.751 1.00 90.50 359 GLY A C 1
ATOM 2677 O O . GLY A 1 359 ? -22.495 26.017 33.607 1.00 90.50 359 GLY A O 1
ATOM 2678 N N . LEU A 1 360 ? -23.531 24.158 32.866 1.00 95.31 360 LEU A N 1
ATOM 2679 C CA . LEU A 1 360 ? -22.871 24.059 31.557 1.00 95.31 360 LEU A CA 1
ATOM 2680 C C . LEU A 1 360 ? -23.866 24.145 30.388 1.00 95.31 360 LEU A C 1
ATOM 2682 O O . LEU A 1 360 ? -23.453 24.072 29.241 1.00 95.31 360 LEU A O 1
ATOM 2686 N N . ASP A 1 361 ? -25.162 24.347 30.654 1.00 93.44 361 ASP A N 1
ATOM 2687 C CA . ASP A 1 361 ? -26.227 24.298 29.635 1.00 93.44 361 ASP A CA 1
ATOM 2688 C C . ASP A 1 361 ? -26.100 25.371 28.536 1.00 93.44 361 ASP A C 1
ATOM 2690 O O . ASP A 1 361 ? -26.690 25.227 27.467 1.00 93.44 361 ASP A O 1
ATOM 2694 N N . GLY A 1 362 ? -25.336 26.441 28.787 1.00 92.00 362 GLY A N 1
ATOM 2695 C CA . GLY A 1 362 ? -25.006 27.464 27.790 1.00 92.00 362 GLY A CA 1
ATOM 2696 C C . GLY A 1 362 ? -23.884 27.062 26.824 1.00 92.00 362 GLY A C 1
ATOM 2697 O O . GLY A 1 362 ? -23.715 27.702 25.788 1.00 92.00 362 GLY A O 1
ATOM 2698 N N . VAL A 1 363 ? -23.132 25.997 27.125 1.00 94.56 363 VAL A N 1
ATOM 2699 C CA . VAL A 1 363 ? -22.056 25.488 26.268 1.00 94.56 363 VAL A CA 1
ATOM 2700 C C . VAL A 1 363 ? -22.691 24.727 25.106 1.00 94.56 363 VAL A C 1
ATOM 2702 O O . VAL A 1 363 ? -23.132 23.585 25.256 1.00 94.56 363 VAL A O 1
ATOM 2705 N N . THR A 1 364 ? -22.766 25.394 23.955 1.00 90.81 364 THR A N 1
ATOM 2706 C CA . THR A 1 364 ? -23.330 24.870 22.696 1.00 90.81 364 THR A CA 1
ATOM 2707 C C . THR A 1 364 ? -22.271 24.625 21.618 1.00 90.81 364 THR A C 1
ATOM 2709 O O . THR A 1 364 ? -22.554 23.935 20.643 1.00 90.81 364 THR A O 1
ATOM 2712 N N . ALA A 1 365 ? -21.050 25.118 21.839 1.00 92.25 365 ALA A N 1
ATOM 2713 C CA . ALA A 1 365 ? -19.836 24.842 21.076 1.00 92.25 365 ALA A CA 1
ATOM 2714 C C . ALA A 1 365 ? -18.658 24.648 22.057 1.00 92.25 365 ALA A C 1
ATOM 2716 O O . ALA A 1 365 ? -18.733 25.177 23.175 1.00 92.25 365 ALA A O 1
ATOM 2717 N N . PRO A 1 366 ? -17.587 23.914 21.693 1.00 92.56 366 PRO A N 1
ATOM 2718 C CA . PRO A 1 366 ? -16.428 23.703 22.568 1.00 92.56 366 PRO A CA 1
ATOM 2719 C C . PRO A 1 366 ? -15.784 24.977 23.110 1.00 92.56 366 PRO A C 1
ATOM 2721 O O . PRO A 1 366 ? -15.392 25.025 24.276 1.00 92.56 366 PRO A O 1
ATOM 2724 N N . GLU A 1 367 ? -15.752 26.032 22.305 1.00 92.69 367 GLU A N 1
ATOM 2725 C CA . GLU A 1 367 ? -15.221 27.347 22.657 1.00 92.69 367 GLU A CA 1
ATOM 2726 C C . GLU A 1 367 ? -16.015 27.993 23.798 1.00 92.69 367 GLU A C 1
ATOM 2728 O O . GLU A 1 367 ? -15.428 28.660 24.644 1.00 92.69 367 GLU A O 1
ATOM 2733 N N . GLY A 1 368 ? -17.316 27.701 23.910 1.00 93.50 368 GLY A N 1
ATOM 2734 C CA . GLY A 1 368 ? -18.160 28.202 24.996 1.00 93.50 368 GLY A CA 1
ATOM 2735 C C . GLY A 1 368 ? -17.734 27.714 26.385 1.00 93.50 368 GLY A C 1
ATOM 2736 O O . GLY A 1 368 ? -18.132 28.298 27.390 1.00 93.50 368 GLY A O 1
ATOM 2737 N N . LEU A 1 369 ? -16.900 26.668 26.472 1.00 94.25 369 LEU A N 1
ATOM 2738 C CA . LEU A 1 369 ? -16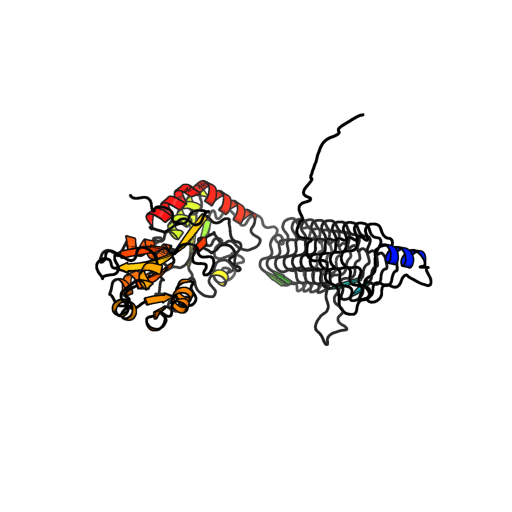.269 26.268 27.731 1.00 94.25 369 LEU A CA 1
ATOM 2739 C C . LEU A 1 369 ? -15.252 27.318 28.214 1.00 94.25 369 LEU A C 1
ATOM 2741 O O . LEU A 1 369 ? -15.093 27.510 29.417 1.00 94.25 369 LEU A O 1
ATOM 2745 N N . LEU A 1 370 ? -14.580 28.005 27.285 1.00 94.25 370 LEU A N 1
ATOM 2746 C CA . LEU A 1 370 ? -13.586 29.047 27.564 1.00 94.25 370 LEU A CA 1
ATOM 2747 C C . LEU A 1 370 ? -14.239 30.361 28.012 1.00 94.25 370 LEU A C 1
ATOM 2749 O O . LEU A 1 370 ? -13.612 31.134 28.733 1.00 94.25 370 LEU A O 1
ATOM 2753 N N . ASP A 1 371 ? -15.498 30.571 27.627 1.00 94.25 371 ASP A N 1
ATOM 2754 C CA . ASP A 1 371 ? -16.296 31.751 27.975 1.00 94.25 371 ASP A CA 1
ATOM 2755 C C . ASP A 1 371 ? -16.932 31.662 29.373 1.00 94.25 371 ASP A C 1
ATOM 2757 O O . ASP A 1 371 ? -17.579 32.605 29.838 1.00 94.25 371 ASP A O 1
ATOM 2761 N N . LEU A 1 372 ? -16.769 30.529 30.065 1.00 94.44 372 LEU A N 1
ATOM 2762 C CA . LEU A 1 372 ? -17.231 30.375 31.440 1.00 94.44 372 LEU A CA 1
ATOM 2763 C C . LEU A 1 372 ? -16.501 31.338 32.381 1.00 94.44 372 LEU A C 1
ATOM 2765 O O . LEU A 1 372 ? -15.331 31.674 32.192 1.00 94.44 372 LEU A O 1
ATOM 2769 N N . GLU A 1 373 ? -17.176 31.717 33.469 1.00 94.50 373 GLU A N 1
ATOM 2770 C CA . GLU A 1 373 ? -16.547 32.492 34.536 1.00 94.50 373 GLU A CA 1
ATOM 2771 C C . GLU A 1 373 ? -15.237 31.806 34.991 1.00 94.50 373 GLU A C 1
ATOM 2773 O O . GLU A 1 373 ? -15.255 30.601 35.268 1.00 94.50 373 GLU A O 1
ATOM 2778 N N . PRO A 1 374 ? -14.104 32.528 35.123 1.00 93.44 374 PRO A N 1
ATOM 2779 C CA . PRO A 1 374 ? -12.798 31.912 35.371 1.00 93.44 374 PRO A CA 1
ATOM 2780 C C . PRO A 1 374 ? -12.749 30.982 36.590 1.00 93.44 374 PRO A C 1
ATOM 2782 O O . PRO A 1 374 ? -12.075 29.951 36.560 1.00 93.44 374 PRO A O 1
ATOM 2785 N N . ALA A 1 375 ? -13.479 31.317 37.659 1.00 94.12 375 ALA A N 1
ATOM 2786 C CA . ALA A 1 375 ? -13.578 30.478 38.851 1.00 94.12 375 ALA A CA 1
ATOM 2787 C C . ALA A 1 375 ? -14.325 29.164 38.573 1.00 94.12 375 ALA A C 1
ATOM 2789 O O . ALA A 1 375 ? -13.899 28.103 39.034 1.00 94.12 375 ALA A O 1
ATOM 2790 N N . LYS A 1 376 ? -15.403 29.222 37.779 1.00 94.00 376 LYS A N 1
ATOM 2791 C CA . LYS A 1 376 ? -16.157 28.042 37.355 1.00 94.00 376 LYS A CA 1
ATOM 2792 C C . LYS A 1 376 ? -15.306 27.165 36.452 1.00 94.00 376 LYS A C 1
ATOM 2794 O O . LYS A 1 376 ? -15.198 25.980 36.753 1.00 94.00 376 LYS A O 1
ATOM 2799 N N . LEU A 1 377 ? -14.670 27.739 35.426 1.00 94.69 377 LEU A N 1
ATOM 2800 C CA . LEU A 1 377 ? -13.797 27.006 34.509 1.00 94.69 377 LEU A CA 1
ATOM 2801 C C . LEU A 1 377 ? -12.706 26.275 35.293 1.00 94.69 377 LEU A C 1
ATOM 2803 O O . LEU A 1 377 ? -12.629 25.060 35.227 1.00 94.69 377 LEU A O 1
ATOM 2807 N N . LYS A 1 378 ? -11.961 26.980 36.153 1.00 95.00 378 LYS A N 1
ATOM 2808 C CA . LYS A 1 378 ? -10.877 26.393 36.958 1.00 95.00 378 LYS A CA 1
ATOM 2809 C C . LYS A 1 378 ? -11.319 25.264 37.908 1.00 95.00 378 LYS A C 1
ATOM 2811 O O . LYS A 1 378 ? -10.484 24.460 38.313 1.00 95.00 378 LYS A O 1
ATOM 2816 N N . SER A 1 379 ? -12.596 25.215 38.288 1.00 95.69 379 SER A N 1
ATOM 2817 C CA . SER A 1 379 ? -13.145 24.174 39.169 1.00 95.69 379 SER A CA 1
ATOM 2818 C C . SER A 1 379 ? -13.511 22.870 38.457 1.00 95.69 379 SER A C 1
ATOM 2820 O O . SER A 1 379 ? -13.749 21.872 39.137 1.00 95.69 379 SER A O 1
ATOM 2822 N N . LEU A 1 380 ? -13.583 22.875 37.121 1.00 97.38 380 LEU A N 1
ATOM 2823 C CA . LEU A 1 380 ? -14.027 21.716 36.356 1.00 97.38 380 LEU A CA 1
ATOM 2824 C C . LEU A 1 380 ? -12.973 20.611 36.366 1.00 97.38 380 LEU A C 1
ATOM 2826 O O . LEU A 1 380 ? -11.770 20.859 36.374 1.00 97.38 380 LEU A O 1
ATOM 2830 N N . LYS A 1 381 ? -13.446 19.371 36.303 1.00 98.25 381 LYS A N 1
ATOM 2831 C CA . LYS A 1 381 ? -12.643 18.180 36.035 1.00 98.25 381 LYS A CA 1
ATOM 2832 C C . LYS A 1 381 ? -12.893 17.715 34.609 1.00 98.25 381 LYS A C 1
ATOM 2834 O O . LYS A 1 381 ? -14.012 17.327 34.263 1.00 98.25 381 LYS A O 1
ATOM 2839 N N . LEU A 1 382 ? -11.848 17.739 33.790 1.00 97.94 382 LEU A N 1
ATOM 2840 C CA . LEU A 1 382 ? -11.932 17.511 32.349 1.00 97.94 382 LEU A CA 1
ATOM 2841 C C . LEU A 1 382 ? -11.394 16.116 32.008 1.00 97.94 382 LEU A C 1
ATOM 2843 O O . LEU A 1 382 ? -10.185 15.901 31.944 1.00 97.94 382 LEU A O 1
ATOM 2847 N N . GLY A 1 383 ? -12.289 15.150 31.819 1.00 97.38 383 GLY A N 1
ATOM 2848 C CA . GLY A 1 383 ? -11.930 13.784 31.451 1.00 97.38 383 GLY A CA 1
ATOM 2849 C C . GLY A 1 383 ? -11.571 13.680 29.974 1.00 97.38 383 GLY A C 1
ATOM 2850 O O . GLY A 1 383 ? -12.409 13.962 29.121 1.00 97.38 383 GLY A O 1
ATOM 2851 N N . VAL A 1 384 ? -10.351 13.253 29.650 1.00 95.56 384 VAL A N 1
ATOM 2852 C CA . VAL A 1 384 ? -9.903 13.107 28.256 1.00 95.56 384 VAL A CA 1
ATOM 2853 C C . VAL A 1 384 ? -8.986 11.905 28.091 1.00 95.56 384 VAL A C 1
ATOM 2855 O O . VAL A 1 384 ? -8.167 11.593 28.955 1.00 95.56 384 VAL A O 1
ATOM 2858 N N . VAL A 1 385 ? -9.109 11.226 26.955 1.00 90.50 385 VAL A N 1
ATOM 2859 C CA . VAL A 1 385 ? -8.197 10.146 26.576 1.00 90.50 385 VAL A CA 1
ATOM 2860 C C . VAL A 1 385 ? -6.892 10.743 26.046 1.00 90.50 385 VAL A C 1
ATOM 2862 O O . VAL A 1 385 ? -6.907 11.579 25.143 1.00 90.50 385 VAL A O 1
ATOM 2865 N N . GLY A 1 386 ? -5.750 10.326 26.594 1.00 86.19 386 GLY A N 1
ATOM 2866 C CA . GLY A 1 386 ? -4.442 10.825 26.158 1.00 86.19 386 GLY A CA 1
ATOM 2867 C C . GLY A 1 386 ? -4.144 10.519 24.684 1.00 86.19 386 GLY A C 1
ATOM 2868 O O . GLY A 1 386 ? -4.620 9.519 24.152 1.00 86.19 386 GLY A O 1
ATOM 2869 N N . GLN A 1 387 ? -3.320 11.361 24.046 1.00 86.31 387 GLN A N 1
ATOM 2870 C CA . GLN A 1 387 ? -2.934 11.240 22.626 1.00 86.31 387 GLN A CA 1
ATOM 2871 C C . GLN A 1 387 ? -4.126 11.313 21.654 1.00 86.31 387 GLN A C 1
ATOM 2873 O O . GLN A 1 387 ? -4.140 10.650 20.618 1.00 86.31 387 GLN A O 1
ATOM 2878 N N . THR A 1 388 ? -5.140 12.109 21.994 1.00 92.31 388 THR A N 1
ATOM 2879 C CA . THR A 1 388 ? -6.288 12.384 21.121 1.00 92.31 388 THR A CA 1
ATOM 2880 C C . THR A 1 388 ? -6.374 13.877 20.792 1.00 92.31 388 THR A C 1
ATOM 2882 O O . THR A 1 388 ? -5.892 14.691 21.583 1.00 92.31 388 THR A O 1
ATOM 2885 N N . PRO A 1 389 ? -7.020 14.271 19.678 1.00 95.31 389 PRO A N 1
ATOM 2886 C CA . PRO A 1 389 ? -7.162 15.681 19.303 1.00 95.31 389 PRO A CA 1
ATOM 2887 C C . PRO A 1 389 ? -7.747 16.588 20.408 1.00 95.31 389 PRO A C 1
ATOM 2889 O O . PRO A 1 389 ? -7.240 17.695 20.594 1.00 95.31 389 PRO A O 1
ATOM 2892 N N . PRO A 1 390 ? -8.737 16.154 21.221 1.00 95.44 390 PRO A N 1
ATOM 2893 C CA . PRO A 1 390 ? -9.184 16.954 22.364 1.00 95.44 390 PRO A CA 1
ATOM 2894 C C . PRO A 1 390 ? -8.124 17.181 23.450 1.00 95.44 390 PRO A C 1
ATOM 2896 O O . PRO A 1 390 ? -8.159 18.213 24.116 1.00 95.44 390 PRO A O 1
ATOM 2899 N N . ALA A 1 391 ? -7.169 16.264 23.637 1.00 94.56 391 ALA A N 1
ATOM 2900 C CA . ALA A 1 391 ? -6.066 16.475 24.577 1.00 94.56 391 ALA A CA 1
ATOM 2901 C C . ALA A 1 391 ? -5.147 17.615 24.104 1.00 94.56 391 ALA A C 1
ATOM 2903 O O . ALA A 1 391 ? -4.751 18.458 24.912 1.00 94.56 391 ALA A O 1
ATOM 2904 N N . ASP A 1 392 ? -4.877 17.688 22.797 1.00 93.75 392 ASP A N 1
ATOM 2905 C CA . ASP A 1 392 ? -4.112 18.785 22.194 1.00 93.75 392 ASP A CA 1
ATOM 2906 C C . ASP A 1 392 ? -4.862 20.118 22.309 1.00 93.75 392 ASP A C 1
ATOM 2908 O O . ASP A 1 392 ? -4.257 21.147 22.612 1.00 93.75 392 ASP A O 1
ATOM 2912 N N . TRP A 1 393 ? -6.187 20.103 22.131 1.00 95.50 393 TRP A N 1
ATOM 2913 C CA . TRP A 1 393 ? -7.037 21.283 22.317 1.00 95.50 393 TRP A CA 1
ATOM 2914 C C . TRP A 1 393 ? -6.950 21.817 23.754 1.00 95.50 393 TRP A C 1
ATOM 2916 O O . TRP A 1 393 ? -6.646 22.992 23.968 1.00 95.50 393 TRP A O 1
ATOM 2926 N N . LEU A 1 394 ? -7.104 20.943 24.753 1.00 95.69 394 LEU A N 1
ATOM 2927 C CA . LEU A 1 394 ? -6.986 21.310 26.169 1.00 95.69 394 LEU A CA 1
ATOM 2928 C C . LEU A 1 394 ? -5.601 21.871 26.516 1.00 95.69 394 LEU A C 1
ATOM 2930 O O . LEU A 1 394 ? -5.495 22.836 27.280 1.00 95.69 394 LEU A O 1
ATOM 2934 N N . LEU A 1 395 ? -4.539 21.300 25.939 1.00 93.75 395 LEU A N 1
ATOM 2935 C CA . LEU A 1 395 ? -3.173 21.785 26.118 1.00 93.75 395 LEU A CA 1
ATOM 2936 C C . LEU A 1 395 ? -2.995 23.200 25.546 1.00 93.75 395 LEU A C 1
ATOM 2938 O O . LEU A 1 395 ? -2.467 24.075 26.236 1.00 93.75 395 LEU A O 1
ATOM 2942 N N . ARG A 1 396 ? -3.473 23.455 24.319 1.00 93.50 396 ARG A N 1
ATOM 2943 C CA . ARG A 1 396 ? -3.388 24.781 23.678 1.00 93.50 396 ARG A CA 1
ATOM 2944 C C . ARG A 1 396 ? -4.116 25.865 24.466 1.00 93.50 396 ARG A C 1
ATOM 2946 O O . ARG A 1 396 ? -3.616 26.984 24.566 1.00 93.50 396 ARG A O 1
ATOM 2953 N N . HIS A 1 397 ? -5.246 25.520 25.076 1.00 94.25 397 HIS A N 1
ATOM 2954 C CA . HIS A 1 397 ? -6.040 26.442 25.888 1.00 94.25 397 HIS A CA 1
ATOM 2955 C C . HIS A 1 397 ? -5.621 26.498 27.366 1.00 94.25 397 HIS A C 1
ATOM 2957 O O . HIS A 1 397 ? -6.287 27.153 28.163 1.00 94.25 397 HIS A O 1
ATOM 2963 N N . ARG A 1 398 ? -4.492 25.872 27.741 1.00 94.94 398 ARG A N 1
ATOM 2964 C CA . ARG A 1 398 ? -3.940 25.880 29.112 1.00 94.94 398 ARG A CA 1
ATOM 2965 C C . ARG A 1 398 ? -4.910 25.329 30.166 1.00 94.94 398 ARG A C 1
ATOM 2967 O O . ARG A 1 398 ? -4.903 25.767 31.312 1.00 94.94 398 ARG A O 1
ATOM 2974 N N . LEU A 1 399 ? -5.724 24.344 29.789 1.00 95.56 399 LEU A N 1
ATOM 2975 C CA . LEU A 1 399 ? -6.686 23.678 30.676 1.00 95.56 399 LEU A CA 1
ATOM 2976 C C . LEU A 1 399 ? -6.140 22.379 31.288 1.00 95.56 399 LEU A C 1
ATOM 2978 O O . LEU A 1 399 ? -6.872 21.645 31.947 1.00 95.56 399 LEU A O 1
ATOM 2982 N N . PHE A 1 400 ? -4.854 22.081 31.092 1.00 92.19 400 PHE A N 1
ATOM 2983 C CA . PHE A 1 400 ? -4.270 20.795 31.477 1.00 92.19 400 PHE A CA 1
ATOM 2984 C C . PHE A 1 400 ? -4.224 20.562 32.998 1.00 92.19 400 PHE A C 1
ATOM 2986 O O . PHE A 1 400 ? -4.296 19.419 33.437 1.00 92.19 400 PHE A O 1
ATOM 2993 N N . ASP A 1 401 ? -4.206 21.624 33.810 1.00 93.12 401 ASP A N 1
ATOM 2994 C CA . ASP A 1 401 ? -4.259 21.526 35.280 1.00 93.12 401 ASP A CA 1
ATOM 2995 C C . ASP A 1 401 ? -5.569 20.895 35.799 1.00 93.12 401 ASP A C 1
ATOM 2997 O O . ASP A 1 401 ? -5.631 20.423 36.931 1.00 93.12 401 ASP A O 1
ATOM 3001 N N . GLN A 1 402 ? -6.621 20.891 34.975 1.00 95.19 402 GLN A N 1
ATOM 3002 C CA . GLN A 1 402 ? -7.951 20.353 35.288 1.00 95.19 402 GLN A CA 1
ATOM 3003 C C . GLN A 1 402 ? -8.167 18.936 34.736 1.00 95.19 402 GLN A C 1
ATOM 3005 O O . GLN A 1 402 ? -9.227 18.335 34.937 1.00 95.19 402 GLN A O 1
ATOM 3010 N N . VAL A 1 403 ? -7.196 18.411 33.983 1.00 96.31 403 VAL A N 1
ATOM 3011 C CA . VAL A 1 403 ? -7.360 17.174 33.223 1.00 96.31 403 VAL A CA 1
ATOM 3012 C C . VAL A 1 403 ? -7.338 15.952 34.133 1.00 96.31 403 VAL A C 1
ATOM 3014 O O . VAL A 1 403 ? -6.417 15.741 34.919 1.00 96.31 403 VAL A O 1
ATOM 3017 N N . VAL A 1 404 ? -8.336 15.092 33.945 1.00 96.19 404 VAL A N 1
ATOM 3018 C CA . VAL A 1 404 ? -8.354 13.718 34.443 1.00 96.19 404 VAL A CA 1
ATOM 3019 C C . VAL A 1 404 ? -8.029 12.801 33.257 1.00 96.19 404 VAL A C 1
ATOM 3021 O O . VAL A 1 404 ? -8.880 12.610 32.383 1.00 96.19 404 VAL A O 1
ATOM 3024 N N . PRO A 1 405 ? -6.795 12.273 33.155 1.00 92.56 405 PRO A N 1
ATOM 3025 C CA . PRO A 1 405 ? -6.368 11.538 31.974 1.00 92.56 405 PRO A CA 1
ATOM 3026 C C . PRO A 1 405 ? -6.875 10.092 31.982 1.00 92.56 405 PRO A C 1
ATOM 3028 O O . PRO A 1 405 ? -6.756 9.375 32.976 1.00 92.56 405 PRO A O 1
ATOM 3031 N N . TYR A 1 406 ? -7.350 9.636 30.825 1.00 90.19 406 TYR A N 1
ATOM 3032 C CA . TYR A 1 406 ? -7.722 8.249 30.553 1.00 90.19 406 TYR A CA 1
ATOM 3033 C C . TYR A 1 406 ? -6.742 7.621 29.559 1.00 90.19 406 TYR A C 1
ATOM 3035 O O . TYR A 1 406 ? -6.207 8.282 28.665 1.00 90.19 406 TYR A O 1
ATOM 3043 N N . GLN A 1 407 ? -6.487 6.323 29.714 1.00 83.25 407 GLN A N 1
ATOM 3044 C CA . GLN A 1 407 ? -5.587 5.586 28.827 1.00 83.25 407 GLN A CA 1
ATOM 3045 C C . GLN A 1 407 ? -6.296 5.231 27.518 1.00 83.25 407 GLN A C 1
ATOM 3047 O O . GLN A 1 407 ? -7.377 4.653 27.543 1.00 83.25 407 GLN A O 1
ATOM 3052 N N . LEU A 1 408 ? -5.651 5.514 26.381 1.00 74.81 408 LEU A N 1
ATOM 3053 C CA . LEU A 1 408 ? -6.165 5.161 25.051 1.00 74.81 408 LEU A CA 1
ATOM 3054 C C . LEU A 1 408 ? -6.274 3.645 24.845 1.00 74.81 408 LEU A C 1
ATOM 3056 O O . LEU A 1 408 ? -7.167 3.176 24.149 1.00 74.81 408 LEU A O 1
ATOM 3060 N N . GLN A 1 409 ? -5.355 2.877 25.433 1.00 74.06 409 GLN A N 1
ATOM 3061 C CA . GLN A 1 409 ? -5.296 1.425 25.288 1.00 74.06 409 GLN A CA 1
ATOM 3062 C C . GLN A 1 409 ? -4.973 0.789 26.638 1.00 74.06 409 GLN A C 1
ATOM 3064 O O . GLN A 1 409 ? -3.825 0.811 27.081 1.00 74.06 409 GLN A O 1
ATOM 3069 N N . SER A 1 410 ? -5.986 0.224 27.297 1.00 75.88 410 SER A N 1
ATOM 3070 C CA . SER A 1 410 ? -5.778 -0.515 28.541 1.00 75.88 410 SER A CA 1
ATOM 3071 C C . SER A 1 410 ? -5.357 -1.966 28.277 1.00 75.88 410 SER A C 1
ATOM 3073 O O . SER A 1 410 ? -5.786 -2.614 27.318 1.00 75.88 410 SER A O 1
ATOM 3075 N N . GLY A 1 411 ? -4.508 -2.499 29.158 1.00 76.19 411 GLY A N 1
ATOM 3076 C CA . GLY A 1 411 ? -4.239 -3.937 29.233 1.00 76.19 411 GLY A CA 1
ATOM 3077 C C . GLY A 1 411 ? -5.403 -4.732 29.839 1.00 76.19 411 GLY A C 1
ATOM 3078 O O . GLY A 1 411 ? -5.471 -5.946 29.642 1.00 76.19 411 GLY A O 1
ATOM 3079 N N . ASP A 1 412 ? -6.318 -4.048 30.526 1.00 82.75 412 ASP A N 1
ATOM 3080 C CA . ASP A 1 412 ? -7.485 -4.626 31.182 1.00 82.75 412 ASP A CA 1
ATOM 3081 C C . ASP A 1 412 ? -8.600 -4.919 30.155 1.00 82.75 412 ASP A C 1
ATOM 3083 O O . ASP A 1 412 ? -9.099 -3.980 29.534 1.00 82.75 412 ASP A O 1
ATOM 3087 N N . PRO A 1 413 ? -8.973 -6.194 29.929 1.00 76.75 413 PRO A N 1
ATOM 3088 C CA . PRO A 1 413 ? -10.017 -6.564 28.971 1.00 76.75 413 PRO A CA 1
ATOM 3089 C C . PRO A 1 413 ? -11.436 -6.163 29.414 1.00 76.75 413 PRO A C 1
ATOM 3091 O O . PRO A 1 413 ? -12.348 -6.164 28.589 1.00 76.75 413 PRO A O 1
ATOM 3094 N N . GLU A 1 414 ? -11.634 -5.820 30.689 1.00 83.50 414 GLU A N 1
ATOM 3095 C CA . GLU A 1 414 ? -12.939 -5.403 31.214 1.00 83.50 414 GLU A CA 1
ATOM 3096 C C . GLU A 1 414 ? -13.210 -3.908 30.989 1.00 83.50 414 GLU A C 1
ATOM 3098 O O . GLU A 1 414 ? -14.354 -3.455 31.100 1.00 83.50 414 GLU A O 1
ATOM 3103 N N . ARG A 1 415 ? -12.178 -3.131 30.634 1.00 85.69 415 ARG A N 1
ATOM 3104 C CA . ARG A 1 415 ? -12.334 -1.716 30.291 1.00 85.69 415 ARG A CA 1
ATOM 3105 C C . ARG A 1 415 ? -12.805 -1.549 28.855 1.00 85.69 415 ARG A C 1
ATOM 3107 O O . ARG A 1 415 ? -12.207 -2.084 27.927 1.00 85.69 415 ARG A O 1
ATOM 3114 N N . TYR A 1 416 ? -13.824 -0.717 28.690 1.00 89.62 416 TYR A N 1
ATOM 3115 C CA . TYR A 1 416 ? -14.387 -0.316 27.404 1.00 89.62 416 TYR A CA 1
ATOM 3116 C C . TYR A 1 416 ? -14.522 1.210 27.377 1.00 89.62 416 TYR A C 1
ATOM 3118 O O . TYR A 1 416 ? -14.682 1.842 28.424 1.00 89.62 416 TYR A O 1
ATOM 3126 N N . PRO A 1 417 ? -14.484 1.846 26.198 1.00 87.19 417 PRO A N 1
ATOM 3127 C CA . PRO A 1 417 ? -14.310 3.294 26.105 1.00 87.19 417 PRO A CA 1
ATOM 3128 C C . PRO A 1 417 ? -15.534 4.107 26.560 1.00 87.19 417 PRO A C 1
ATOM 3130 O O . PRO A 1 417 ? -15.435 5.317 26.739 1.00 87.19 417 PRO A O 1
ATOM 3133 N N . GLY A 1 418 ? -16.682 3.459 26.773 1.00 89.62 418 GLY A N 1
ATOM 3134 C CA . GLY A 1 418 ? -17.899 4.079 27.295 1.00 89.62 418 GLY A CA 1
ATOM 3135 C C . GLY A 1 418 ? -17.875 4.432 28.779 1.00 89.62 418 GLY A C 1
ATOM 3136 O O . GLY A 1 418 ? -18.647 5.286 29.219 1.00 89.62 418 GLY A O 1
ATOM 3137 N N . GLU A 1 419 ? -16.981 3.819 29.558 1.00 90.88 419 GLU A N 1
ATOM 3138 C CA . GLU A 1 419 ? -16.989 3.950 31.017 1.00 90.88 419 GLU A CA 1
ATOM 3139 C C . GLU A 1 419 ? -16.728 5.380 31.512 1.00 90.88 419 GLU A C 1
ATOM 3141 O O . GLU A 1 419 ? -17.267 5.780 32.544 1.00 90.88 419 GLU A O 1
ATOM 3146 N N . ILE A 1 420 ? -15.984 6.184 30.744 1.00 93.88 420 ILE A N 1
ATOM 3147 C CA . ILE A 1 420 ? -15.756 7.607 31.035 1.00 93.88 420 ILE A CA 1
ATOM 3148 C C . ILE A 1 420 ? -17.073 8.398 31.091 1.00 93.88 420 ILE A C 1
ATOM 3150 O O . ILE A 1 420 ? -17.233 9.277 31.934 1.00 93.88 420 ILE A O 1
ATOM 3154 N N . VAL A 1 421 ? -18.043 8.066 30.232 1.00 94.06 421 VAL A N 1
ATOM 3155 C CA . VAL A 1 421 ? -19.354 8.727 30.211 1.00 94.06 421 VAL A CA 1
ATOM 3156 C C . VAL A 1 421 ? -20.277 8.074 31.237 1.00 94.06 421 VAL A C 1
ATOM 3158 O O . VAL A 1 421 ? -20.810 8.745 32.116 1.00 94.06 421 VAL A O 1
ATOM 3161 N N . GLU A 1 422 ? -20.446 6.758 31.151 1.00 92.56 422 GLU A N 1
ATOM 3162 C CA . GLU A 1 422 ? -21.446 6.026 31.932 1.00 92.56 422 GLU A CA 1
ATOM 3163 C C . GLU A 1 422 ? -21.121 5.949 33.428 1.00 92.56 422 GLU A C 1
ATOM 3165 O O . GLU A 1 422 ? -22.019 6.079 34.259 1.00 92.56 422 GLU A O 1
ATOM 3170 N N . LYS A 1 423 ? -19.849 5.742 33.791 1.00 92.06 423 LYS A N 1
ATOM 3171 C CA . LYS A 1 423 ? -19.439 5.522 35.186 1.00 92.06 423 LYS A CA 1
ATOM 3172 C C . LYS A 1 423 ? -18.867 6.769 35.841 1.00 92.06 423 LYS A C 1
ATOM 3174 O O . LYS A 1 423 ? -19.066 6.953 37.039 1.00 92.06 423 LYS A O 1
ATOM 3179 N N . ASP A 1 424 ? -18.144 7.600 35.094 1.00 95.38 424 ASP A N 1
ATOM 3180 C CA . ASP A 1 424 ? -17.372 8.696 35.685 1.00 95.38 424 ASP A CA 1
ATOM 3181 C C . ASP A 1 424 ? -18.040 10.063 35.509 1.00 95.38 424 ASP A C 1
ATOM 3183 O O . ASP A 1 424 ? -18.172 10.790 36.496 1.00 95.38 424 ASP A O 1
ATOM 3187 N N . LEU A 1 425 ? -18.528 10.399 34.310 1.00 96.56 425 LEU A N 1
ATOM 3188 C CA . LEU A 1 425 ? -19.268 11.645 34.081 1.00 96.56 425 LEU A CA 1
ATOM 3189 C C . LEU A 1 425 ? -20.619 11.639 34.807 1.00 96.56 425 LEU A C 1
ATOM 3191 O O . LEU A 1 425 ? -20.927 12.565 35.554 1.00 96.56 425 LEU A O 1
ATOM 3195 N N . VAL A 1 426 ? -21.416 10.578 34.644 1.00 94.56 426 VAL A N 1
ATOM 3196 C CA . VAL A 1 426 ? -22.739 10.469 35.291 1.00 94.56 426 VAL A CA 1
ATOM 3197 C C . VAL A 1 426 ? -22.633 10.450 36.821 1.00 94.56 426 VAL A C 1
ATOM 3199 O O . VAL A 1 426 ? -23.482 11.028 37.499 1.00 94.56 426 VAL A O 1
ATOM 3202 N N . ALA A 1 427 ? -21.579 9.846 37.379 1.00 94.31 427 ALA A N 1
ATOM 3203 C CA . ALA A 1 427 ? -21.339 9.835 38.824 1.00 94.31 427 ALA A CA 1
ATOM 3204 C C . ALA A 1 427 ? -20.717 11.140 39.365 1.00 94.31 427 ALA A C 1
ATOM 3206 O O . ALA A 1 427 ? -20.512 11.255 40.573 1.00 94.31 427 ALA A O 1
ATOM 3207 N N . GLY A 1 428 ? -20.390 12.110 38.501 1.00 94.50 428 GLY A N 1
ATOM 3208 C CA . GLY A 1 428 ? -19.777 13.382 38.895 1.00 94.50 428 GLY A CA 1
ATOM 3209 C C . GLY A 1 428 ? -18.307 13.275 39.313 1.00 94.50 428 GLY A C 1
ATOM 3210 O O . GLY A 1 428 ? -17.810 14.125 40.054 1.00 94.50 428 GLY A O 1
ATOM 3211 N N . LYS A 1 429 ? -17.590 12.230 38.875 1.00 96.50 429 LYS A N 1
ATOM 3212 C CA . LYS A 1 429 ? -16.132 12.141 39.069 1.00 96.50 429 LYS A CA 1
ATOM 3213 C C . LYS A 1 429 ? -15.386 13.106 38.152 1.00 96.50 429 LYS A C 1
ATOM 3215 O O . LYS A 1 429 ? -14.348 13.629 38.555 1.00 96.50 429 LYS A O 1
ATOM 3220 N N . ILE A 1 430 ? -15.937 13.338 36.963 1.00 97.88 430 ILE A N 1
ATOM 3221 C CA . ILE A 1 430 ? -15.547 14.382 36.012 1.00 97.88 430 ILE A CA 1
ATOM 3222 C C . ILE A 1 430 ? -16.773 15.239 35.678 1.00 97.88 430 ILE A C 1
ATOM 3224 O O . ILE A 1 430 ? -17.902 14.762 35.789 1.00 97.88 430 ILE A O 1
ATOM 3228 N N . ASP A 1 431 ? -16.553 16.487 35.274 1.00 97.75 431 ASP A N 1
ATOM 3229 C CA . ASP A 1 431 ? -17.626 17.426 34.917 1.00 97.75 431 ASP A CA 1
ATOM 3230 C C . ASP A 1 431 ? -17.878 17.469 33.405 1.00 97.75 431 ASP A C 1
ATOM 3232 O O . ASP A 1 431 ? -19.005 17.702 32.964 1.00 97.75 431 ASP A O 1
ATOM 3236 N N . VAL A 1 432 ? -16.827 17.230 32.613 1.00 98.00 432 VAL A N 1
ATOM 3237 C CA . VAL A 1 432 ? -16.871 17.193 31.147 1.00 98.00 432 VAL A CA 1
ATOM 3238 C C . VAL A 1 432 ? -16.043 16.013 30.651 1.00 98.00 432 VAL A C 1
ATOM 3240 O O . VAL A 1 432 ? -14.912 15.828 31.097 1.00 98.00 432 VAL A O 1
ATOM 3243 N N . ALA A 1 433 ? -16.585 15.233 29.718 1.00 98.00 433 ALA A N 1
ATOM 3244 C CA . ALA A 1 433 ? -15.871 14.151 29.043 1.00 98.00 433 ALA A CA 1
ATOM 3245 C C . ALA A 1 433 ? -15.601 14.512 27.578 1.00 98.00 433 ALA A C 1
ATOM 3247 O O . ALA A 1 433 ? -16.532 14.814 26.837 1.00 98.00 433 ALA A O 1
ATOM 3248 N N . PHE A 1 434 ? -14.345 14.428 27.147 1.00 97.12 434 PHE A N 1
ATOM 3249 C CA . PHE A 1 434 ? -13.925 14.588 25.758 1.00 97.12 434 PHE A CA 1
ATOM 3250 C C . PHE A 1 434 ? -13.713 13.209 25.136 1.00 97.12 434 PHE A C 1
ATOM 3252 O O . PHE A 1 434 ? -12.742 12.513 25.444 1.00 97.12 434 PHE A O 1
ATOM 3259 N N . VAL A 1 435 ? -14.640 12.800 24.273 1.00 96.12 435 VAL A N 1
ATOM 3260 C CA . VAL A 1 435 ? -14.706 11.437 23.732 1.00 96.12 435 VAL A CA 1
ATOM 3261 C C . VAL A 1 435 ? -15.028 11.434 22.243 1.00 96.12 435 VAL A C 1
ATOM 3263 O O . VAL A 1 435 ? -15.488 12.421 21.673 1.00 96.12 435 VAL A O 1
ATOM 3266 N N . TRP A 1 436 ? -14.772 10.304 21.587 1.00 96.06 436 TRP A N 1
ATOM 3267 C CA . TRP A 1 436 ? -15.113 10.131 20.179 1.00 96.06 436 TRP A CA 1
ATOM 3268 C C . TRP A 1 436 ? -16.637 10.149 19.976 1.00 96.06 436 TRP A C 1
ATOM 3270 O O . TRP A 1 436 ? -17.374 9.559 20.767 1.00 96.06 436 TRP A O 1
ATOM 3280 N N . GLY A 1 437 ? -17.116 10.797 18.910 1.00 95.25 437 GLY A N 1
ATOM 3281 C CA . GLY A 1 437 ? -18.541 11.046 18.659 1.00 95.25 437 GLY A CA 1
ATOM 3282 C C . GLY A 1 437 ? -19.475 9.841 18.830 1.00 95.25 437 GLY A C 1
ATOM 3283 O O . GLY A 1 437 ? -20.469 9.977 19.542 1.00 95.25 437 GLY A O 1
ATOM 3284 N N . PRO A 1 438 ? -19.189 8.652 18.263 1.00 96.31 438 PRO A N 1
ATOM 3285 C CA . PRO A 1 438 ? -20.034 7.473 18.438 1.00 96.31 438 PRO A CA 1
ATOM 3286 C C . PRO A 1 438 ? -20.220 7.088 19.911 1.00 96.31 438 PRO A C 1
ATOM 3288 O O . PRO A 1 438 ? -21.329 6.739 20.306 1.00 96.31 438 PRO A O 1
ATOM 3291 N N . ILE A 1 439 ? -19.168 7.212 20.731 1.00 95.94 439 ILE A N 1
ATOM 3292 C CA . ILE A 1 439 ? -19.234 6.981 22.183 1.00 95.94 439 ILE A CA 1
ATOM 3293 C C . ILE A 1 439 ? -20.117 8.051 22.826 1.00 95.94 439 ILE A C 1
ATOM 3295 O O . ILE A 1 439 ? -21.047 7.718 23.558 1.00 95.94 439 ILE A O 1
ATOM 3299 N N . ALA A 1 440 ? -19.853 9.325 22.518 1.00 95.62 440 ALA A N 1
ATOM 3300 C CA . ALA A 1 440 ? -20.603 10.458 23.055 1.00 95.62 440 ALA A CA 1
ATOM 3301 C C . ALA A 1 440 ? -22.111 10.295 22.831 1.00 95.62 440 ALA A C 1
ATOM 3303 O O . ALA A 1 440 ? -22.900 10.343 23.772 1.00 95.62 440 ALA A O 1
ATOM 3304 N N . GLY A 1 441 ? -22.494 10.063 21.577 1.00 94.56 441 GLY A N 1
ATOM 3305 C CA . GLY A 1 441 ? -23.879 9.975 21.148 1.00 94.56 441 GLY A CA 1
ATOM 3306 C C . GLY A 1 441 ? -24.625 8.792 21.753 1.00 94.56 441 GLY A C 1
ATOM 3307 O O . GLY A 1 441 ? -25.717 8.967 22.297 1.00 94.56 441 GLY A O 1
ATOM 3308 N N . TYR A 1 442 ? -24.021 7.602 21.726 1.00 95.94 442 TYR A N 1
ATOM 3309 C CA . TYR A 1 442 ? -24.660 6.403 22.262 1.00 95.94 442 TYR A CA 1
ATOM 3310 C C . TYR A 1 442 ? -24.883 6.485 23.771 1.00 95.94 442 TYR A C 1
ATOM 3312 O O . TYR A 1 442 ? -25.993 6.235 24.242 1.00 95.94 442 TYR A O 1
ATOM 3320 N N . PHE A 1 443 ? -23.855 6.844 24.543 1.00 95.31 443 PHE A N 1
ATOM 3321 C CA . PHE A 1 443 ? -23.985 6.883 26.000 1.00 95.31 443 PHE A CA 1
ATOM 3322 C C . PHE A 1 443 ? -24.830 8.069 26.469 1.00 95.31 443 PHE A C 1
ATOM 3324 O O . PHE A 1 443 ? -25.556 7.932 27.448 1.00 95.31 443 PHE A O 1
ATOM 3331 N N . ALA A 1 444 ? -24.842 9.192 25.742 1.00 93.31 444 ALA A N 1
ATOM 3332 C CA . ALA A 1 444 ? -25.787 10.275 26.007 1.00 93.31 444 ALA A CA 1
ATOM 3333 C C . ALA A 1 444 ? -27.243 9.875 25.754 1.00 93.31 444 ALA A C 1
ATOM 3335 O O . ALA A 1 444 ? -28.118 10.236 26.538 1.00 93.31 444 ALA A O 1
ATOM 3336 N N . LYS A 1 445 ? -27.502 9.111 24.687 1.00 91.69 445 LYS A N 1
ATOM 3337 C CA . LYS A 1 445 ? -28.844 8.621 24.356 1.00 91.69 445 LYS A CA 1
ATOM 3338 C C . LYS A 1 445 ? -29.360 7.593 25.367 1.00 91.69 445 LYS A C 1
ATOM 3340 O O . LYS A 1 445 ? -30.545 7.605 25.682 1.00 91.69 445 LYS A O 1
ATOM 3345 N N . ASN A 1 446 ? -28.487 6.712 25.855 1.00 91.44 446 ASN A N 1
ATOM 3346 C CA . ASN A 1 446 ? -28.862 5.590 26.724 1.00 91.44 446 ASN A CA 1
ATOM 3347 C C . ASN A 1 446 ? -28.681 5.867 28.228 1.00 91.44 446 ASN A C 1
ATOM 3349 O O . ASN A 1 446 ? -28.962 4.994 29.048 1.00 91.44 446 ASN A O 1
ATOM 3353 N N . ALA A 1 447 ? -28.236 7.065 28.618 1.00 90.19 447 ALA A N 1
ATOM 3354 C CA . ALA A 1 447 ? -28.110 7.442 30.023 1.00 90.19 447 ALA A CA 1
ATOM 3355 C C . ALA A 1 447 ? -29.493 7.519 30.700 1.00 90.19 447 ALA A C 1
ATOM 3357 O O . ALA A 1 447 ? -30.236 8.485 30.539 1.00 90.19 447 ALA A O 1
ATOM 3358 N N . ALA A 1 448 ? -29.835 6.502 31.495 1.00 84.75 448 ALA A N 1
ATOM 3359 C CA . ALA A 1 448 ? -31.123 6.437 32.190 1.00 84.75 448 ALA A CA 1
ATOM 3360 C C . ALA A 1 448 ? -31.210 7.388 33.399 1.00 84.75 448 ALA A C 1
ATOM 3362 O O . ALA A 1 448 ? -32.283 7.888 33.731 1.00 84.75 448 ALA A O 1
ATOM 3363 N N . SER A 1 449 ? -30.083 7.637 34.071 1.00 88.38 449 SER A N 1
ATOM 3364 C CA . SER A 1 449 ? -30.018 8.365 35.346 1.00 88.38 449 SER A CA 1
ATOM 3365 C C . SER A 1 449 ? -29.673 9.852 35.211 1.00 88.38 449 SER A C 1
ATOM 3367 O O . SER A 1 449 ? -29.774 10.588 36.192 1.00 88.38 449 SER A O 1
ATOM 3369 N N . ALA A 1 450 ? -29.280 10.318 34.021 1.00 91.06 450 ALA A N 1
ATOM 3370 C CA . ALA A 1 450 ? -28.882 11.703 33.786 1.00 91.06 450 ALA A CA 1
ATOM 3371 C C . ALA A 1 450 ? -29.168 12.140 32.344 1.00 91.06 450 ALA A C 1
ATOM 3373 O O . ALA A 1 450 ? -28.937 11.393 31.399 1.00 91.06 450 ALA A O 1
ATOM 3374 N N . LYS A 1 451 ? -29.613 13.389 32.162 1.00 94.62 451 LYS A N 1
ATOM 3375 C CA . LYS A 1 451 ? -29.735 13.995 30.829 1.00 94.62 451 LYS A CA 1
ATOM 3376 C C . LYS A 1 451 ? -28.384 14.563 30.413 1.00 94.62 451 LYS A C 1
ATOM 3378 O O . LYS A 1 451 ? -27.922 15.527 31.020 1.00 94.62 451 LYS A O 1
ATOM 3383 N N . LEU A 1 452 ? -27.773 13.990 29.382 1.00 95.81 452 LEU A N 1
ATOM 3384 C CA . LEU A 1 452 ? -26.480 14.438 28.868 1.00 95.81 452 LEU A CA 1
ATOM 3385 C C . LEU A 1 452 ? -26.654 15.377 27.664 1.00 95.81 452 LEU A C 1
ATOM 3387 O O . LEU A 1 452 ? -27.600 15.252 26.884 1.00 95.81 452 LEU A O 1
ATOM 3391 N N . ALA A 1 453 ? -25.754 16.346 27.531 1.00 95.38 453 ALA A N 1
ATOM 3392 C CA . ALA A 1 453 ? -25.580 17.155 26.332 1.00 95.38 453 ALA A CA 1
ATOM 3393 C C . ALA A 1 453 ? -24.337 16.672 25.581 1.00 95.38 453 ALA A C 1
ATOM 3395 O O . ALA A 1 453 ? -23.313 16.405 26.206 1.00 95.38 453 ALA A O 1
ATOM 3396 N N . VAL A 1 454 ? -24.432 16.578 24.255 1.00 95.62 454 VAL A N 1
ATOM 3397 C CA . VAL A 1 454 ? -23.313 16.247 23.364 1.00 95.62 454 VAL A CA 1
ATOM 3398 C C . VAL A 1 454 ? -23.058 17.455 22.484 1.00 95.62 454 VAL A C 1
ATOM 3400 O O . VAL A 1 454 ? -23.961 17.893 21.773 1.00 95.62 454 VAL A O 1
ATOM 3403 N N . VAL A 1 455 ? -21.839 17.980 22.535 1.00 95.38 455 VAL A N 1
ATOM 3404 C CA . VAL A 1 455 ? -21.409 19.143 21.758 1.00 95.38 455 VAL A CA 1
ATOM 3405 C C . VAL A 1 455 ? -20.240 18.702 20.867 1.00 95.38 455 VAL A C 1
ATOM 3407 O O . VAL A 1 455 ? -19.126 18.511 21.366 1.00 95.38 455 VAL A O 1
ATOM 3410 N N . PRO A 1 456 ? -20.491 18.428 19.573 1.00 95.00 456 PRO A N 1
ATOM 3411 C CA . PRO A 1 456 ? -19.460 17.969 18.646 1.00 95.00 456 PRO A CA 1
ATOM 3412 C C . PRO A 1 456 ? -18.457 19.078 18.308 1.00 95.00 456 PRO A C 1
ATOM 3414 O O . PRO A 1 456 ? -18.825 20.246 18.229 1.00 95.00 456 PRO A O 1
ATOM 3417 N N . PHE A 1 457 ? -17.201 18.705 18.066 1.00 93.81 457 PHE A N 1
ATOM 3418 C CA . PHE A 1 457 ? -16.192 19.613 17.524 1.00 93.81 457 PHE A CA 1
ATOM 3419 C C . PHE A 1 457 ? -16.408 19.822 16.027 1.00 93.81 457 PHE A C 1
ATOM 3421 O O . PHE A 1 457 ? -16.567 18.856 15.272 1.00 93.81 457 PHE A O 1
ATOM 3428 N N . GLU A 1 458 ? -16.356 21.073 15.586 1.00 89.69 458 GLU A N 1
ATOM 3429 C CA . GLU A 1 458 ? -16.348 21.401 14.164 1.00 89.69 458 GLU A CA 1
ATOM 3430 C C . GLU A 1 458 ? -14.956 21.158 13.549 1.00 89.69 458 GLU A C 1
ATOM 3432 O O . GLU A 1 458 ? -13.941 21.211 14.255 1.00 89.69 458 GLU A O 1
ATOM 3437 N N . PRO A 1 459 ? -14.871 20.872 12.236 1.00 87.44 459 PRO A N 1
ATOM 3438 C CA . PRO A 1 459 ? -13.588 20.763 11.552 1.00 87.44 459 PRO A CA 1
ATOM 3439 C C . PRO A 1 459 ? -12.754 22.039 11.712 1.00 87.44 459 PRO A C 1
ATOM 3441 O O . PRO A 1 459 ? -13.222 23.139 11.424 1.00 87.44 459 PRO A O 1
ATOM 3444 N N . SER A 1 460 ? -11.493 21.884 12.115 1.00 85.62 460 SER A N 1
ATOM 3445 C CA . SER A 1 460 ? -10.548 22.986 12.304 1.00 85.62 460 SER A CA 1
ATOM 3446 C C . SER A 1 460 ? -9.299 22.782 11.438 1.00 85.62 460 SER A C 1
ATOM 3448 O O . SER A 1 460 ? -8.831 21.648 11.299 1.00 85.62 460 SER A O 1
ATOM 3450 N N . PRO A 1 461 ? -8.722 23.855 10.860 1.00 84.00 461 PRO A N 1
ATOM 3451 C CA . PRO A 1 461 ? -7.447 23.768 10.150 1.00 84.00 461 PRO A CA 1
ATOM 3452 C C . PRO A 1 461 ? -6.259 23.513 11.091 1.00 84.00 461 PRO A C 1
ATOM 3454 O O . PRO A 1 461 ? -5.193 23.115 10.628 1.00 84.00 461 PRO A O 1
ATOM 3457 N N . GLU A 1 462 ? -6.416 23.751 12.397 1.00 88.69 462 GLU A N 1
ATOM 3458 C CA . GLU A 1 462 ? -5.332 23.625 13.376 1.00 88.69 462 GLU A CA 1
ATOM 3459 C C . GLU A 1 462 ? -5.260 22.250 14.035 1.00 88.69 462 GLU A C 1
ATOM 3461 O O . GLU A 1 462 ? -4.165 21.733 14.269 1.00 88.69 462 GLU A O 1
ATOM 3466 N N . ILE A 1 463 ? -6.421 21.688 14.381 1.00 91.62 463 ILE A N 1
ATOM 3467 C CA . ILE A 1 463 ? -6.550 20.389 15.039 1.00 91.62 463 ILE A CA 1
ATOM 3468 C C . ILE A 1 463 ? -7.595 19.572 14.285 1.00 91.62 463 ILE A C 1
ATOM 3470 O O . ILE A 1 463 ? -8.735 19.994 14.099 1.00 91.62 463 ILE A O 1
ATOM 3474 N N . HIS A 1 464 ? -7.206 18.369 13.876 1.00 92.38 464 HIS A N 1
ATOM 3475 C CA . HIS A 1 464 ? -8.075 17.466 13.137 1.00 92.38 464 HIS A CA 1
ATOM 3476 C C . HIS A 1 464 ? -8.956 16.651 14.097 1.00 92.38 464 HIS A C 1
ATOM 3478 O O . HIS A 1 464 ? -8.518 15.642 14.649 1.00 92.38 464 HIS A O 1
ATOM 3484 N N . PHE A 1 465 ? -10.192 17.110 14.323 1.00 94.44 465 PHE A N 1
ATOM 3485 C CA . PHE A 1 465 ? -11.159 16.448 15.212 1.00 94.44 465 PHE A CA 1
ATOM 3486 C C . PHE A 1 465 ? -12.047 15.419 14.516 1.00 94.44 465 PHE A C 1
ATOM 3488 O O . PHE A 1 465 ? -12.657 14.590 15.185 1.00 94.44 465 PHE A O 1
ATOM 3495 N N . ASP A 1 466 ? -12.162 15.470 13.196 1.00 94.19 466 ASP A N 1
ATOM 3496 C CA . ASP A 1 466 ? -13.083 14.632 12.446 1.00 94.19 466 ASP A CA 1
ATOM 3497 C C . ASP A 1 466 ? -12.352 13.561 11.642 1.00 94.19 466 ASP A C 1
ATOM 3499 O O . ASP A 1 466 ? -11.290 13.800 11.093 1.00 94.19 466 ASP A O 1
ATOM 3503 N N . PHE A 1 467 ? -12.926 12.365 11.553 1.00 94.88 467 PHE A N 1
ATOM 3504 C CA . PHE A 1 467 ? -12.319 11.243 10.844 1.00 94.88 467 PHE A CA 1
ATOM 3505 C C . PHE A 1 467 ? -13.362 10.557 9.977 1.00 94.88 467 PHE A C 1
ATOM 3507 O O . PHE A 1 467 ? -14.497 10.301 10.394 1.00 94.88 467 PHE A O 1
ATOM 3514 N N . ARG A 1 468 ? -12.958 10.231 8.749 1.00 95.81 468 ARG A N 1
ATOM 3515 C CA . ARG A 1 468 ? -13.721 9.355 7.859 1.00 95.81 468 ARG A CA 1
ATOM 3516 C C . ARG A 1 468 ? -13.427 7.910 8.227 1.00 95.81 468 ARG A C 1
ATOM 3518 O O . ARG A 1 468 ? -12.261 7.530 8.326 1.00 95.81 468 ARG A O 1
ATOM 3525 N N . ILE A 1 469 ? -14.475 7.117 8.394 1.00 97.75 469 ILE A N 1
ATOM 3526 C CA . ILE A 1 469 ? -14.377 5.721 8.803 1.00 97.75 469 ILE A CA 1
ATOM 3527 C C . ILE A 1 469 ? -14.731 4.819 7.624 1.00 97.75 469 ILE A C 1
ATOM 3529 O O . ILE A 1 469 ? -15.737 5.010 6.934 1.00 97.75 469 ILE A O 1
ATOM 3533 N N . ALA A 1 470 ? -13.859 3.850 7.390 1.00 98.00 470 ALA A N 1
ATOM 3534 C CA . ALA A 1 470 ? -13.932 2.837 6.354 1.00 98.00 470 ALA A CA 1
ATOM 3535 C C . ALA A 1 470 ? -13.889 1.438 6.982 1.00 98.00 470 ALA A C 1
ATOM 3537 O O . ALA A 1 470 ? -13.617 1.282 8.172 1.00 98.00 470 ALA A O 1
ATOM 3538 N N . MET A 1 471 ? -14.146 0.416 6.170 1.00 98.38 471 MET A N 1
ATOM 3539 C CA . MET A 1 471 ? -13.893 -0.970 6.551 1.00 98.38 471 MET A CA 1
ATOM 3540 C C . MET A 1 471 ? -12.452 -1.345 6.197 1.00 98.38 471 MET A C 1
ATOM 3542 O O . MET A 1 471 ? -11.879 -0.819 5.240 1.00 98.38 471 MET A O 1
ATOM 3546 N N . GLY A 1 472 ? -11.859 -2.246 6.977 1.00 96.00 472 GLY A N 1
ATOM 3547 C CA . GLY A 1 472 ? -10.498 -2.741 6.778 1.00 96.00 472 GLY A CA 1
ATOM 3548 C C . GLY A 1 472 ? -10.485 -4.184 6.282 1.00 96.00 472 GLY A C 1
ATOM 3549 O O . GLY A 1 472 ? -11.064 -5.060 6.922 1.00 96.00 472 GLY A O 1
ATOM 3550 N N . VAL A 1 473 ? -9.780 -4.436 5.180 1.00 91.38 473 VAL A N 1
ATOM 3551 C CA . VAL A 1 473 ? -9.467 -5.780 4.655 1.00 91.38 473 VAL A CA 1
ATOM 3552 C C . VAL A 1 473 ? -7.951 -5.959 4.546 1.00 91.38 473 VAL A C 1
ATOM 3554 O O . VAL A 1 473 ? -7.195 -5.002 4.748 1.00 91.38 473 VAL A O 1
ATOM 3557 N N . ARG A 1 474 ? -7.445 -7.164 4.256 1.00 89.94 474 ARG A N 1
ATOM 3558 C CA . ARG A 1 474 ? -5.989 -7.333 4.113 1.00 89.94 474 ARG A CA 1
ATOM 3559 C C . ARG A 1 474 ? -5.491 -6.652 2.840 1.00 89.94 474 ARG A C 1
ATOM 3561 O O . ARG A 1 474 ? -6.204 -6.519 1.845 1.00 89.94 474 ARG A O 1
ATOM 3568 N N . PHE A 1 475 ? -4.230 -6.226 2.864 1.00 74.19 475 PHE A N 1
ATOM 3569 C CA . PHE A 1 475 ? -3.577 -5.714 1.664 1.00 74.19 475 PHE A CA 1
ATOM 3570 C C . PHE A 1 475 ? -3.566 -6.773 0.561 1.00 74.19 475 PHE A C 1
ATOM 3572 O O . PHE A 1 475 ? -3.358 -7.958 0.812 1.00 74.19 475 PHE A O 1
ATOM 3579 N N . GLY A 1 476 ? -3.818 -6.317 -0.664 1.00 65.06 476 GLY A N 1
ATOM 3580 C CA . GLY A 1 476 ? -3.841 -7.165 -1.845 1.00 65.06 476 GLY A CA 1
ATOM 3581 C C . GLY A 1 476 ? -5.209 -7.766 -2.188 1.00 65.06 476 GLY A C 1
ATOM 3582 O O . GLY A 1 476 ? -5.446 -8.038 -3.363 1.00 65.06 476 GLY A O 1
ATOM 3583 N N . GLU A 1 477 ? -6.149 -7.889 -1.245 1.00 74.25 477 GLU A N 1
ATOM 3584 C CA . GLU A 1 477 ? -7.476 -8.504 -1.454 1.00 74.25 477 GLU A CA 1
ATOM 3585 C C . GLU A 1 477 ? -8.459 -7.619 -2.254 1.00 74.25 477 GLU A C 1
ATOM 3587 O O . GLU A 1 477 ? -9.547 -7.290 -1.787 1.00 74.25 477 GLU A O 1
ATOM 3592 N N . ARG A 1 478 ? -8.086 -7.213 -3.475 1.00 73.56 478 ARG A N 1
ATOM 3593 C CA . ARG A 1 478 ? -8.838 -6.243 -4.293 1.00 73.56 478 ARG A CA 1
ATOM 3594 C C . ARG A 1 478 ? -10.274 -6.689 -4.578 1.00 73.56 478 ARG A C 1
ATOM 3596 O O . ARG A 1 478 ? -11.193 -5.920 -4.345 1.00 73.56 478 ARG A O 1
ATOM 3603 N N . GLU A 1 479 ? -10.489 -7.935 -4.997 1.00 72.81 479 GLU A N 1
ATOM 3604 C CA . GLU A 1 479 ? -11.839 -8.433 -5.310 1.00 72.81 479 GLU A CA 1
ATOM 3605 C C . GLU A 1 479 ? -12.760 -8.460 -4.085 1.00 72.81 479 GLU A C 1
ATOM 3607 O O . GLU A 1 479 ? -13.938 -8.104 -4.175 1.00 72.81 479 GLU A O 1
ATOM 3612 N N . TRP A 1 480 ? -12.216 -8.851 -2.928 1.00 85.75 480 TRP A N 1
ATOM 3613 C CA . TRP A 1 480 ? -12.949 -8.848 -1.665 1.00 85.75 480 TRP A CA 1
ATOM 3614 C C . TRP A 1 480 ? -13.283 -7.424 -1.229 1.00 85.75 480 TRP A C 1
ATOM 3616 O O . TRP A 1 480 ? -14.437 -7.124 -0.926 1.00 85.75 480 TRP A O 1
ATOM 3626 N N . LYS A 1 481 ? -12.298 -6.525 -1.294 1.00 85.25 481 LYS A N 1
ATOM 3627 C CA . LYS A 1 481 ? -12.480 -5.098 -1.037 1.00 85.25 481 LYS A CA 1
ATOM 3628 C C . LYS A 1 481 ? -13.585 -4.509 -1.914 1.00 85.25 481 LYS A C 1
ATOM 3630 O O . LYS A 1 481 ? -14.504 -3.885 -1.394 1.00 85.25 481 LYS A O 1
ATOM 3635 N N . ASP A 1 482 ? -13.535 -4.752 -3.221 1.00 82.94 482 ASP A N 1
ATOM 3636 C CA . ASP A 1 482 ? -14.512 -4.240 -4.182 1.00 82.94 482 ASP A CA 1
ATOM 3637 C C . ASP A 1 482 ? -15.913 -4.808 -3.919 1.00 82.94 482 ASP A C 1
ATOM 3639 O O . ASP A 1 482 ? -16.921 -4.121 -4.098 1.00 82.94 482 ASP A O 1
ATOM 3643 N N . ARG A 1 483 ? -16.000 -6.067 -3.472 1.00 90.38 483 ARG A N 1
ATOM 3644 C CA . ARG A 1 483 ? -17.264 -6.682 -3.058 1.00 90.38 483 ARG A CA 1
ATOM 3645 C C . ARG A 1 483 ? -17.843 -5.999 -1.824 1.00 90.38 483 ARG A C 1
ATOM 3647 O O . ARG A 1 483 ? -19.030 -5.676 -1.834 1.00 90.38 483 ARG A O 1
ATOM 3654 N N . ILE A 1 484 ? -17.025 -5.750 -0.802 1.00 95.38 484 ILE A N 1
ATOM 3655 C CA . ILE A 1 484 ? -17.436 -5.006 0.393 1.00 95.38 484 ILE A CA 1
ATOM 3656 C C . ILE A 1 484 ? -17.853 -3.580 0.027 1.00 95.38 484 ILE A C 1
ATOM 3658 O O . ILE A 1 484 ? -18.912 -3.137 0.459 1.00 95.38 484 ILE A O 1
ATOM 3662 N N . GLU A 1 485 ? -17.098 -2.882 -0.825 1.00 96.94 485 GLU A N 1
ATOM 3663 C CA . GLU A 1 485 ? -17.455 -1.534 -1.282 1.00 96.94 485 GLU A CA 1
ATOM 3664 C C . GLU A 1 485 ? -18.822 -1.505 -1.978 1.00 96.94 485 GLU A C 1
ATOM 3666 O O . GLU A 1 485 ? -19.643 -0.638 -1.677 1.00 96.94 485 GLU A O 1
ATOM 3671 N N . ARG A 1 486 ? -19.114 -2.479 -2.852 1.00 95.38 486 ARG A N 1
ATOM 3672 C CA . ARG A 1 486 ? -20.437 -2.598 -3.488 1.00 95.38 486 ARG A CA 1
ATOM 3673 C C . ARG A 1 486 ? -21.552 -2.877 -2.480 1.00 95.38 486 ARG A C 1
ATOM 3675 O O . ARG A 1 486 ? -22.626 -2.297 -2.605 1.00 95.38 486 ARG A O 1
ATOM 3682 N N . LEU A 1 487 ? -21.310 -3.740 -1.491 1.00 95.38 487 LEU A N 1
ATOM 3683 C CA . LEU A 1 487 ? -22.292 -4.051 -0.447 1.00 95.38 487 LEU A CA 1
ATOM 3684 C C . LEU A 1 487 ? -22.602 -2.840 0.429 1.00 95.38 487 LEU A C 1
ATOM 3686 O O . LEU A 1 487 ? -23.770 -2.571 0.709 1.00 95.38 487 LEU A O 1
ATOM 3690 N N . VAL A 1 488 ? -21.566 -2.109 0.839 1.00 96.94 488 VAL A N 1
ATOM 3691 C CA . VAL A 1 488 ? -21.690 -0.883 1.630 1.00 96.94 488 VAL A CA 1
ATOM 3692 C C . VAL A 1 488 ? -22.457 0.178 0.851 1.00 96.94 488 VAL A C 1
ATOM 3694 O O . VAL A 1 488 ? -23.375 0.777 1.404 1.00 96.94 488 VAL A O 1
ATOM 3697 N N . GLU A 1 489 ? -22.141 0.375 -0.431 1.00 96.31 489 GLU A N 1
ATOM 3698 C CA . GLU A 1 489 ? -22.847 1.345 -1.270 1.00 96.31 489 GLU A CA 1
ATOM 3699 C C . GLU A 1 489 ? -24.326 0.979 -1.437 1.00 96.31 489 GLU A C 1
ATOM 3701 O O . GLU A 1 489 ? -25.202 1.803 -1.178 1.00 96.31 489 GLU A O 1
ATOM 3706 N N . ALA A 1 490 ? -24.618 -0.282 -1.770 1.00 96.69 490 ALA A N 1
ATOM 3707 C CA . ALA A 1 490 ? -25.989 -0.768 -1.926 1.00 96.69 490 ALA A CA 1
ATOM 3708 C C . ALA A 1 490 ? -26.819 -0.659 -0.633 1.00 96.69 490 ALA A C 1
ATOM 3710 O O . ALA A 1 490 ? -28.042 -0.549 -0.685 1.00 96.69 490 ALA A O 1
ATOM 3711 N N . ASN A 1 491 ? -26.163 -0.658 0.532 1.00 97.56 491 ASN A N 1
ATOM 3712 C CA . ASN A 1 491 ? -26.810 -0.605 1.841 1.00 97.56 491 ASN A CA 1
ATOM 3713 C C . ASN A 1 491 ? -26.590 0.717 2.586 1.00 97.56 491 ASN A C 1
ATOM 3715 O O . ASN A 1 491 ? -26.902 0.798 3.777 1.00 97.56 491 ASN A O 1
ATOM 3719 N N . ARG A 1 492 ? -26.115 1.769 1.905 1.00 95.25 492 ARG A N 1
ATOM 3720 C CA . ARG A 1 492 ? -25.757 3.059 2.516 1.00 95.25 492 ARG A CA 1
ATOM 3721 C C . ARG A 1 492 ? -26.877 3.612 3.400 1.00 95.25 492 ARG A C 1
ATOM 3723 O O . ARG A 1 492 ? -26.629 3.942 4.554 1.00 95.25 492 ARG A O 1
ATOM 3730 N N . GLY A 1 493 ? -28.123 3.623 2.920 1.00 94.56 493 GLY A N 1
ATOM 3731 C CA . GLY A 1 493 ? -29.275 4.098 3.701 1.00 94.56 493 GLY A CA 1
ATOM 3732 C C . GLY A 1 493 ? -29.551 3.285 4.975 1.00 94.56 493 GLY A C 1
ATOM 3733 O O . GLY A 1 493 ? -29.865 3.853 6.018 1.00 94.56 493 GLY A O 1
ATOM 3734 N N . ARG A 1 494 ? -29.376 1.958 4.931 1.00 97.25 494 ARG A N 1
ATOM 3735 C CA . ARG A 1 494 ? -29.590 1.068 6.089 1.00 97.25 494 ARG A CA 1
ATOM 3736 C C . ARG A 1 494 ? -28.468 1.195 7.113 1.00 97.25 494 ARG A C 1
ATOM 3738 O O . ARG A 1 494 ? -28.741 1.217 8.307 1.00 97.25 494 ARG A O 1
ATOM 3745 N N . ILE A 1 495 ? -27.224 1.331 6.652 1.00 97.19 495 ILE A N 1
ATOM 3746 C CA . ILE A 1 495 ? -26.070 1.610 7.518 1.00 97.19 495 ILE A CA 1
ATOM 3747 C C . ILE A 1 495 ? -26.262 2.958 8.223 1.00 97.19 495 ILE A C 1
ATOM 3749 O O . ILE A 1 495 ? -26.077 3.055 9.433 1.00 97.19 495 ILE A O 1
ATOM 3753 N N . GLN A 1 496 ? -26.716 3.976 7.493 1.00 94.50 496 GLN A N 1
ATOM 3754 C CA . GLN A 1 496 ? -27.019 5.292 8.052 1.00 94.50 496 GLN A CA 1
ATOM 3755 C C . GLN A 1 496 ? -28.142 5.248 9.099 1.00 94.50 496 GLN A C 1
ATOM 3757 O O . GLN A 1 496 ? -28.022 5.866 10.156 1.00 94.50 496 GLN A O 1
ATOM 3762 N N . ALA A 1 497 ? -29.187 4.447 8.868 1.00 95.19 497 ALA A N 1
ATOM 3763 C CA . ALA A 1 497 ? -30.237 4.217 9.859 1.00 95.19 497 ALA A CA 1
ATOM 3764 C C . ALA A 1 497 ? -29.712 3.521 11.129 1.00 95.19 497 ALA A C 1
ATOM 3766 O O . ALA A 1 497 ? -30.109 3.899 12.231 1.00 95.19 497 ALA A O 1
ATOM 3767 N N . ILE A 1 498 ? -28.793 2.553 10.998 1.00 97.06 498 ILE A N 1
ATOM 3768 C CA . ILE A 1 498 ? -28.123 1.926 12.149 1.00 97.06 498 ILE A CA 1
ATOM 3769 C C . ILE A 1 498 ? -27.343 2.987 12.936 1.00 97.06 498 ILE A C 1
ATOM 3771 O O . ILE A 1 498 ? -27.560 3.134 14.132 1.00 97.06 498 ILE A O 1
ATOM 3775 N N . LEU A 1 499 ? -26.491 3.780 12.283 1.00 95.88 499 LEU A N 1
ATOM 3776 C CA . LEU A 1 499 ? -25.701 4.819 12.959 1.00 95.88 499 LEU A CA 1
ATOM 3777 C C . LEU A 1 499 ? -26.591 5.841 13.693 1.00 95.88 499 LEU A C 1
ATOM 3779 O O . LEU A 1 499 ? -26.335 6.167 14.853 1.00 95.88 499 LEU A O 1
ATOM 3783 N N . ALA A 1 500 ? -27.680 6.287 13.059 1.00 93.06 500 ALA A N 1
ATOM 3784 C CA . ALA A 1 500 ? -28.654 7.191 13.671 1.00 93.06 500 ALA A CA 1
ATOM 3785 C C . ALA A 1 500 ? -29.378 6.558 14.876 1.00 93.06 500 ALA A C 1
ATOM 3787 O O . ALA A 1 500 ? -29.561 7.210 15.907 1.00 93.06 500 ALA A O 1
ATOM 3788 N N . ALA A 1 501 ? -29.741 5.273 14.798 1.00 94.12 501 ALA A N 1
ATOM 3789 C CA . ALA A 1 501 ? -30.367 4.555 15.909 1.00 94.12 501 ALA A CA 1
ATOM 3790 C C . ALA A 1 501 ? -29.455 4.482 17.146 1.00 94.12 501 ALA A C 1
ATOM 3792 O O . ALA A 1 501 ? -29.957 4.525 18.270 1.00 94.12 501 ALA A O 1
ATOM 3793 N N . TYR A 1 502 ? -28.137 4.468 16.951 1.00 95.00 502 TYR A N 1
ATOM 3794 C CA . TYR A 1 502 ? -27.138 4.493 18.023 1.00 95.00 502 TYR A CA 1
ATOM 3795 C C . TYR A 1 502 ? -26.716 5.912 18.433 1.00 95.00 502 TYR A C 1
ATOM 3797 O O . TYR A 1 502 ? -25.854 6.069 19.291 1.00 95.00 502 TYR A O 1
ATOM 3805 N N . GLY A 1 503 ? -27.332 6.949 17.856 1.00 92.88 503 GLY A N 1
ATOM 3806 C CA . GLY A 1 503 ? -27.062 8.344 18.199 1.00 92.88 503 GLY A CA 1
ATOM 3807 C C . GLY A 1 503 ? -25.702 8.851 17.725 1.00 92.88 503 GLY A C 1
ATOM 3808 O O . GLY A 1 503 ? -25.233 9.854 18.250 1.00 92.88 503 GLY A O 1
ATOM 3809 N N . VAL A 1 504 ? -25.055 8.183 16.764 1.00 93.50 504 VAL A N 1
ATOM 3810 C CA . VAL A 1 504 ? -23.724 8.571 16.277 1.00 93.50 504 VAL A CA 1
ATOM 3811 C C . VAL A 1 504 ? -23.785 9.964 15.627 1.00 93.50 504 VAL A C 1
ATOM 3813 O O . VAL A 1 504 ? -24.505 10.125 14.638 1.00 93.50 504 VAL A O 1
ATOM 3816 N N . PRO A 1 505 ? -23.032 10.967 16.122 1.00 92.12 505 PRO A N 1
ATOM 3817 C CA . PRO A 1 505 ? -22.890 12.260 15.462 1.00 92.12 505 PRO A CA 1
ATOM 3818 C C . PRO A 1 505 ? -22.168 12.080 14.128 1.00 92.12 505 PRO A C 1
ATOM 3820 O O . PRO A 1 505 ? -21.093 11.484 14.077 1.00 92.12 505 PRO A O 1
ATOM 3823 N N . GLN A 1 506 ? -22.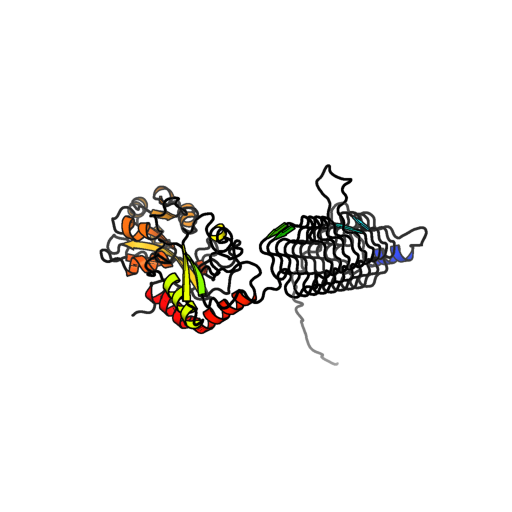747 12.594 13.048 1.00 91.69 506 GLN A N 1
ATOM 3824 C CA . GLN A 1 506 ? -22.181 12.455 11.708 1.00 91.69 506 GLN A CA 1
ATOM 3825 C C . GLN A 1 506 ? -21.926 13.812 11.072 1.00 91.69 506 GLN A C 1
ATOM 3827 O O . GLN A 1 506 ? -22.611 14.784 11.384 1.00 91.69 506 GLN A O 1
ATOM 3832 N N . LEU A 1 507 ? -20.946 13.867 10.171 1.00 91.25 507 LEU A N 1
ATOM 3833 C CA . LEU A 1 507 ? -20.680 15.033 9.336 1.00 91.25 507 LEU A CA 1
ATOM 3834 C C . LEU A 1 507 ? -20.893 14.685 7.869 1.00 91.25 507 LEU A C 1
ATOM 3836 O O . LEU A 1 507 ? -20.570 13.579 7.433 1.00 91.25 507 LEU A O 1
ATOM 3840 N N . ASP A 1 508 ? -21.389 15.654 7.106 1.00 88.62 508 ASP A N 1
ATOM 3841 C CA . ASP A 1 508 ? -21.444 15.545 5.654 1.00 88.62 508 ASP A CA 1
ATOM 3842 C C . ASP A 1 508 ? -20.041 15.684 5.018 1.00 88.62 508 ASP A C 1
ATOM 3844 O O . ASP A 1 508 ? -19.016 15.905 5.684 1.00 88.62 508 ASP A O 1
ATOM 3848 N N . ASP A 1 509 ? -19.974 15.558 3.693 1.00 84.19 509 ASP A N 1
ATOM 3849 C CA . ASP A 1 509 ? -18.711 15.685 2.958 1.00 84.19 509 ASP A CA 1
ATOM 3850 C C . ASP A 1 509 ? -18.087 17.086 3.083 1.00 84.19 509 ASP A C 1
ATOM 3852 O O . ASP A 1 509 ? -16.860 17.212 3.045 1.00 84.19 509 ASP A O 1
ATOM 3856 N N . ALA A 1 510 ? -18.910 18.117 3.310 1.00 85.06 510 ALA A N 1
ATOM 3857 C CA . ALA A 1 510 ? -18.476 19.488 3.569 1.00 85.06 510 ALA A CA 1
ATOM 3858 C C . ALA A 1 510 ? -18.017 19.710 5.024 1.00 85.06 510 ALA A C 1
ATOM 3860 O O . ALA A 1 510 ? -17.486 20.770 5.337 1.00 85.06 510 ALA A O 1
ATOM 3861 N N . GLY A 1 511 ? -18.164 18.712 5.901 1.00 83.62 511 GLY A N 1
ATOM 3862 C CA . GLY A 1 511 ? -17.770 18.799 7.306 1.00 83.62 511 GLY A CA 1
ATOM 3863 C C . GLY A 1 511 ? -18.802 19.487 8.193 1.00 83.62 511 GLY A C 1
ATOM 3864 O O . GLY A 1 511 ? -18.463 19.920 9.287 1.00 83.62 511 GLY A O 1
ATOM 3865 N N . ARG A 1 512 ? -20.057 19.589 7.752 1.00 87.50 512 ARG A N 1
ATOM 3866 C CA . ARG A 1 512 ? -21.151 20.123 8.567 1.00 87.50 512 ARG A CA 1
ATOM 3867 C C . ARG A 1 512 ? -21.781 19.004 9.375 1.00 87.50 512 ARG A C 1
ATOM 3869 O O . ARG A 1 512 ? -22.044 17.928 8.836 1.00 87.50 512 ARG A O 1
ATOM 3876 N N . ILE A 1 513 ? -22.053 19.272 10.650 1.00 85.31 513 ILE A N 1
ATOM 3877 C CA . ILE A 1 513 ? -22.755 18.338 11.531 1.00 85.31 513 ILE A CA 1
ATOM 3878 C C . ILE A 1 513 ? -24.143 18.066 10.941 1.00 85.31 513 ILE A C 1
ATOM 3880 O O . ILE A 1 513 ? -24.937 18.978 10.709 1.00 85.31 513 ILE A O 1
ATOM 3884 N N . MET A 1 514 ? -24.425 16.797 10.675 1.00 84.25 514 MET A N 1
ATOM 3885 C CA . MET A 1 514 ? -25.720 16.350 10.190 1.00 84.25 514 MET A CA 1
ATOM 3886 C C . MET A 1 514 ? -26.718 16.366 11.345 1.00 84.25 514 MET A C 1
ATOM 3888 O O . MET A 1 514 ? -26.407 15.922 12.452 1.00 84.25 514 MET A O 1
ATOM 3892 N N . ALA A 1 515 ? -27.937 16.840 11.082 1.00 64.38 515 ALA A N 1
ATOM 3893 C CA . ALA A 1 515 ? -29.022 16.706 12.043 1.00 64.38 515 ALA A CA 1
ATOM 3894 C C . ALA A 1 515 ? -29.226 15.215 12.346 1.00 64.38 515 ALA A C 1
ATOM 3896 O O . ALA A 1 515 ? -29.484 14.423 11.438 1.00 64.38 515 ALA A O 1
ATOM 3897 N N . VAL A 1 516 ? -29.098 14.832 13.619 1.00 55.75 516 VAL A N 1
ATOM 3898 C CA . VAL A 1 516 ? -29.528 13.506 14.068 1.00 55.75 516 VAL A CA 1
ATOM 3899 C C . VAL A 1 516 ? -31.034 13.453 13.800 1.00 55.75 516 VAL A C 1
ATOM 3901 O O . VAL A 1 516 ? -31.739 14.325 14.315 1.00 55.75 516 VAL A O 1
ATOM 3904 N N . PRO A 1 517 ? -31.543 12.519 12.975 1.00 37.47 517 PRO A N 1
ATOM 3905 C CA . PRO A 1 517 ? -32.972 12.437 12.717 1.00 37.47 517 PRO A CA 1
ATOM 3906 C C . PRO A 1 517 ? -33.713 12.360 14.051 1.00 37.47 517 PRO A C 1
ATOM 3908 O O . PRO A 1 517 ? -33.440 11.469 14.860 1.00 37.47 517 PRO A O 1
ATOM 3911 N N . ALA A 1 518 ? -34.610 13.317 14.297 1.00 31.30 518 ALA A N 1
ATOM 3912 C CA . ALA A 1 518 ? -35.575 13.186 15.375 1.00 31.30 518 ALA A CA 1
ATOM 3913 C C . ALA A 1 518 ? -36.395 11.918 15.098 1.00 31.30 518 ALA A C 1
ATOM 3915 O O . ALA A 1 518 ? -36.846 11.724 13.966 1.00 31.30 518 ALA A O 1
ATOM 3916 N N . GLN A 1 519 ? -36.510 11.041 16.097 1.00 31.73 519 GLN A N 1
ATOM 3917 C CA . GLN A 1 519 ? -37.494 9.959 16.056 1.00 31.73 519 GLN A CA 1
ATOM 3918 C C . GLN A 1 519 ? -38.885 10.524 16.299 1.00 31.73 519 GLN A C 1
ATOM 3920 O O . GLN A 1 519 ? -39.009 11.364 17.222 1.00 31.73 519 GLN A O 1
#

Radius of gyration: 30.33 Å; chains: 1; bounding box: 76×84×83 Å

Sequence (519 aa):
MNRITRLVVAAVLLLPQLPSAADWPGYEKLTREQVVAALAEASASTPADFYSKNLSGLDLSGIDFKGANLTAAVLNRSNLTGANLSRCNLTVSFAEGANLTNADLRGAMMFSMQLQGANLKGANLSGARLIGDLRKANLEGSVLTKMDGAADMKNQSMGLMRANIVSANLRGADLSGSDFSRADFSFSDLSGANLAGTRLSGAEFSGTDLRGANLAGADLSGAKLIDTDFTGANLAGADFTAAVLRSVRGLAQDQPAGDERVLRVCQDPNNLPFSNRAGEGFENKIAELLARELGWTLEYTWFPQRMGFIRNTLRGRDPGSNRFKCDLVIGVPVGFELASTTKPYYRSTYALVYVKGKGLDGVTAPEGLLDLEPAKLKSLKLGVVGQTPPADWLLRHRLFDQVVPYQLQSGDPERYPGEIVEKDLVAGKIDVAFVWGPIAGYFAKNAASAKLAVVPFEPSPEIHFDFRIAMGVRFGEREWKDRIERLVEANRGRIQAILAAYGVPQLDDAGRIMAVPAQ

pLDDT: mean 89.24, std 15.67, range [26.94, 98.88]

Foldseek 3Di:
DDDDDDDDPPPPPPPPPDPAPDDDPPAAEDALVRVLVLCVPADPVRARERARHEDDQYACDCAENALHECAQYEHAQYEHDQYELDNYEQANYEHAQYECDQYEHHQYEAHQYEHDQYEDDQYENDNHEHQYEDHQYEDAQYEHHQYEQDWDPVDPPVHIGGYENEQYEHDQYENDNYERAQYEHALYECALYEHDLYEHHLYEHHNYEDDLYEHALYECANYEAHCYEDHNYHCHNYHCHNYHHYNYYRPDPDPPPDDQLEAEEEDAQAAPQQDHPVLNHLVSVVQVLLSVVSVHHYHYDHDHPAPCSCVCAQVNADPPDPHGRHFKYSWDFPPPPSFDWAAFLFKFFKKKKFFPPPPCPPCQAPCVLVVDDPVVSLPFAEEEEPPALVVVVCVVSVVVVRYDYDHPHDPDSNDYQLCCLQPCRLVPVGGMYTGTQLSRQQCCVPRPRTNMDIHGHFADPVTGGMTGITMGGHRPPVVVSVVVNVSSVVCSVVSVVSSLVSRRFGADPVRHTDPSDDD

Secondary structure (DSSP, 8-state):
----------------PPPPS---TTSEEPPHHHHHHHHHT--SSS--B-TTEE-TT-B-TT-B-TT-B-TT-B-TT-B-TT-B-TT-B-TT-B-TT-B-TT-B-TT-EEEEEE-TT-B-TT-B-TT-EEEEE-TT-B-TT-B-TT-B----TT--TT-----B-TT-B-TT-B-TT-B-TT-B-TT-B-TT-B-TT-B-TT-B-TT-B-TT-B-TT-B-TT-EEES-B-TT-B-TT-B-TT-EEES-BSSS----S----EEEEEE-SEETTTEETTS-SHHHHHHHHHHHHHT-EEEEEE--SSTTHHHHTTT-B-TTSS-BS-SEEEEEETT-TTSEE-S-SEEEEEEEEEETTSS-TT--SGGGGTTS-HHHHHH--EEEETTSHHHHHHHHTT-GGGEEEE-SS-S-TT--TTHIIIIIITTTS-SEEEEEHHHHHHHHHH-SSS-EEEEEPPP-SSS--EEEEEEEE-TT-HHHHHHHHHHHHHTHHHHHHHHHHTT---B-TT-PBPPPPP-